Protein AF-A0A817K6J2-F1 (afdb_monomer)

Nearest PDB structures (foldseek):
  4zz8-assembly2_B  TM=8.844E-01  e=6.733E-12  Paenibacillus fukuinensis
  6orh-assembly1_A  TM=8.913E-01  e=3.611E-10  Streptococcus pneumoniae TIGR4
  5y4m-assembly1_A  TM=8.132E-01  e=4.258E-07  Homo sapiens
  7ou8-assembly1_BBB  TM=5.156E-01  e=1.776E-02  Bacteroides thetaiotaomicron VPI-5482
  7vmf-assembly1_E  TM=4.945E-01  e=6.567E-02  Arabidopsis thaliana

Structure (mmCIF, N/CA/C/O backbone):
data_AF-A0A817K6J2-F1
#
_entry.id   AF-A0A817K6J2-F1
#
loop_
_atom_site.group_PDB
_atom_site.id
_atom_site.type_symbol
_atom_site.label_atom_id
_atom_site.label_alt_id
_atom_site.label_comp_id
_atom_site.label_asym_id
_atom_site.label_entity_id
_atom_site.label_seq_id
_atom_site.pdbx_PDB_ins_code
_atom_site.Cartn_x
_atom_site.Cartn_y
_atom_site.Cartn_z
_atom_site.occupancy
_atom_site.B_iso_or_equiv
_atom_site.auth_seq_id
_atom_site.auth_comp_id
_atom_site.auth_asym_id
_atom_site.auth_atom_id
_atom_site.pdbx_PDB_model_num
ATOM 1 N N . MET A 1 1 ? 9.994 0.048 -32.959 1.00 64.44 1 MET A N 1
ATOM 2 C CA . MET A 1 1 ? 11.246 -0.691 -33.215 1.00 64.44 1 MET A CA 1
ATOM 3 C C . MET A 1 1 ? 12.184 0.192 -34.016 1.00 64.44 1 MET A C 1
ATOM 5 O O . MET A 1 1 ? 11.820 0.594 -35.115 1.00 64.44 1 MET A O 1
ATOM 9 N N . LYS A 1 2 ? 13.350 0.532 -33.465 1.00 54.03 2 LYS A N 1
ATOM 10 C CA . LYS A 1 2 ? 14.481 1.054 -34.247 1.00 54.03 2 LYS A CA 1
ATOM 11 C C . LYS A 1 2 ? 15.417 -0.104 -34.605 1.00 54.03 2 LYS A C 1
ATOM 13 O O . LYS A 1 2 ? 15.479 -1.074 -33.855 1.00 54.03 2 LYS A O 1
ATOM 18 N N . ASN A 1 3 ? 16.165 0.045 -35.698 1.00 57.59 3 ASN A N 1
ATOM 19 C CA . ASN A 1 3 ? 17.105 -0.922 -36.296 1.00 57.59 3 ASN A CA 1
ATOM 20 C C . ASN A 1 3 ? 16.465 -1.924 -37.273 1.00 57.59 3 ASN A C 1
ATOM 22 O O . ASN A 1 3 ? 15.249 -2.051 -37.348 1.00 57.59 3 ASN A O 1
ATOM 26 N N . ALA A 1 4 ? 17.312 -2.619 -38.043 1.00 65.62 4 ALA A N 1
ATOM 27 C CA . ALA A 1 4 ? 16.945 -3.554 -39.116 1.00 65.62 4 ALA A CA 1
ATOM 28 C C . ALA A 1 4 ? 16.151 -4.802 -38.665 1.00 65.62 4 ALA A C 1
ATOM 30 O O . ALA A 1 4 ? 15.813 -5.642 -39.495 1.00 65.62 4 ALA A O 1
ATOM 31 N N . SER A 1 5 ? 15.872 -4.939 -37.367 1.00 78.88 5 SER A N 1
ATOM 32 C CA . SER A 1 5 ? 15.169 -6.081 -36.786 1.00 78.88 5 SER A CA 1
ATOM 33 C C . SER A 1 5 ? 13.653 -5.917 -36.903 1.00 78.88 5 SER A C 1
ATOM 35 O O . SER A 1 5 ? 13.079 -4.921 -36.462 1.00 78.88 5 SER A O 1
ATOM 37 N N . THR A 1 6 ? 12.992 -6.928 -37.453 1.00 89.00 6 THR A N 1
ATOM 38 C CA . THR A 1 6 ? 11.540 -6.981 -37.671 1.00 89.00 6 THR A CA 1
ATOM 39 C C . THR A 1 6 ? 10.782 -7.481 -36.435 1.00 89.00 6 THR A C 1
ATOM 41 O O . THR A 1 6 ? 11.378 -7.999 -35.488 1.00 89.00 6 THR A O 1
ATOM 44 N N . GLU A 1 7 ? 9.445 -7.405 -36.438 1.00 92.19 7 GLU A N 1
ATOM 45 C CA . GLU A 1 7 ? 8.614 -8.051 -35.402 1.00 92.19 7 GLU A CA 1
ATOM 46 C C . GLU A 1 7 ? 8.924 -9.554 -35.279 1.00 92.19 7 GLU A C 1
ATOM 48 O O . GLU A 1 7 ? 8.993 -10.097 -34.176 1.00 92.19 7 GLU A O 1
ATOM 53 N N . SER A 1 8 ? 9.171 -10.222 -36.411 1.00 94.31 8 SER A N 1
ATOM 54 C CA . SER A 1 8 ? 9.524 -11.644 -36.458 1.00 94.31 8 SER A CA 1
ATOM 55 C C . SER A 1 8 ? 10.847 -11.932 -35.744 1.00 94.31 8 SER A C 1
ATOM 57 O O . SER A 1 8 ? 10.953 -12.926 -35.022 1.00 94.31 8 SER A O 1
ATOM 59 N N . ASP A 1 9 ? 11.843 -11.054 -35.887 1.00 93.69 9 ASP A N 1
ATOM 60 C CA . ASP A 1 9 ? 13.128 -11.202 -35.195 1.00 93.69 9 ASP A CA 1
ATOM 61 C C . ASP A 1 9 ? 12.956 -11.090 -33.675 1.00 93.69 9 ASP A C 1
ATOM 63 O O . ASP A 1 9 ? 13.503 -11.899 -32.922 1.00 93.69 9 ASP A O 1
ATOM 67 N N . HIS A 1 10 ? 12.116 -10.158 -33.219 1.00 93.19 10 HIS A N 1
ATOM 68 C CA . HIS A 1 10 ? 11.808 -9.994 -31.798 1.00 93.19 10 HIS A CA 1
ATOM 69 C C . HIS A 1 10 ? 10.993 -11.165 -31.241 1.00 93.19 10 HIS A C 1
ATOM 71 O O . HIS A 1 10 ? 11.312 -11.662 -30.164 1.00 93.19 10 HIS A O 1
ATOM 77 N N . LYS A 1 11 ? 10.011 -11.693 -31.986 1.00 96.62 11 LYS A N 1
ATOM 78 C CA . LYS A 1 11 ? 9.297 -12.929 -31.612 1.00 96.62 11 LYS A CA 1
ATOM 79 C C . LYS A 1 11 ? 10.243 -14.128 -31.535 1.00 96.62 11 LYS A C 1
ATOM 81 O O . LYS A 1 11 ? 10.146 -14.940 -30.613 1.00 96.62 11 LYS A O 1
ATOM 86 N N . ARG A 1 12 ? 11.199 -14.245 -32.463 1.00 97.38 12 ARG A N 1
ATOM 87 C CA . ARG A 1 12 ? 12.222 -15.301 -32.428 1.00 97.38 12 ARG A CA 1
ATOM 88 C C . ARG A 1 12 ? 13.083 -15.202 -31.167 1.00 97.38 12 ARG A C 1
ATOM 90 O O . ARG A 1 12 ? 13.292 -16.230 -30.520 1.00 97.38 12 ARG A O 1
ATOM 97 N N . LEU A 1 13 ? 13.550 -14.002 -30.817 1.00 95.56 13 LEU A N 1
ATOM 98 C CA . LEU A 1 13 ? 14.310 -13.757 -29.588 1.00 95.56 13 LEU A CA 1
ATOM 99 C C . LEU A 1 13 ? 13.471 -14.055 -28.339 1.00 95.56 13 LEU A C 1
ATOM 101 O O . LEU A 1 13 ? 13.924 -14.781 -27.460 1.00 95.56 13 LEU A O 1
ATOM 105 N N . ALA A 1 14 ? 12.232 -13.570 -28.294 1.00 96.12 14 ALA A N 1
ATOM 106 C CA . ALA A 1 14 ? 11.314 -13.784 -27.182 1.00 96.12 14 ALA A CA 1
ATOM 107 C C . ALA A 1 14 ? 11.057 -15.279 -26.925 1.00 96.12 14 ALA A C 1
ATOM 109 O O . ALA A 1 14 ? 11.161 -15.738 -25.790 1.00 96.12 14 ALA A O 1
ATOM 110 N N . ARG A 1 15 ? 10.841 -16.078 -27.983 1.00 97.75 15 ARG A N 1
ATOM 111 C CA . ARG A 1 15 ? 10.727 -17.542 -27.863 1.00 97.75 15 ARG A CA 1
ATOM 112 C C . ARG A 1 15 ? 11.999 -18.181 -27.306 1.00 97.75 15 ARG A C 1
ATOM 114 O O . ARG A 1 15 ? 11.905 -19.121 -26.525 1.00 97.75 15 ARG A O 1
ATOM 121 N N . TYR A 1 16 ? 13.176 -17.704 -27.711 1.00 97.94 16 TYR A N 1
ATOM 122 C CA . TYR A 1 16 ? 14.446 -18.211 -27.186 1.00 97.94 16 TYR A CA 1
ATOM 123 C C . TYR A 1 16 ? 14.612 -17.894 -25.691 1.00 97.94 16 TYR A C 1
ATOM 125 O O . TYR A 1 16 ? 14.967 -18.784 -24.920 1.00 97.94 16 TYR A O 1
ATOM 133 N N . ILE A 1 17 ? 14.302 -16.661 -25.274 1.00 96.69 17 ILE A N 1
ATOM 134 C CA . ILE A 1 17 ? 14.318 -16.237 -23.864 1.00 96.69 17 ILE A CA 1
ATOM 135 C C . ILE A 1 17 ? 13.345 -17.092 -23.048 1.00 96.69 17 ILE A C 1
ATOM 137 O O . ILE A 1 17 ? 13.740 -17.656 -22.030 1.00 96.69 17 ILE A O 1
ATOM 141 N N . LEU A 1 18 ? 12.111 -17.265 -23.525 1.00 96.56 18 LEU A N 1
ATOM 142 C CA . LEU A 1 18 ? 11.111 -18.092 -22.856 1.00 96.56 18 LEU A CA 1
ATOM 143 C C . LEU A 1 18 ? 11.548 -19.560 -22.757 1.00 96.56 18 LEU A C 1
ATOM 145 O O . LEU A 1 18 ? 11.414 -20.161 -21.699 1.00 96.56 18 LEU A O 1
ATOM 149 N N . ALA A 1 19 ? 12.125 -20.141 -23.812 1.00 97.25 19 ALA A N 1
ATOM 150 C CA . ALA A 1 19 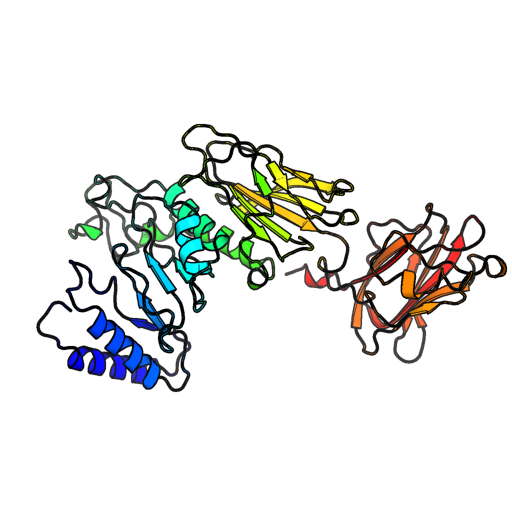? 12.632 -21.515 -23.764 1.00 97.25 19 ALA A CA 1
ATOM 151 C C . ALA A 1 19 ? 13.774 -21.687 -22.745 1.00 97.25 19 ALA A C 1
ATOM 153 O O . ALA A 1 19 ? 13.914 -22.750 -22.146 1.00 97.25 19 ALA A O 1
ATOM 154 N N . ARG A 1 20 ? 14.590 -20.645 -22.545 1.00 97.12 20 ARG A N 1
ATOM 155 C CA . ARG A 1 20 ? 15.741 -20.670 -21.637 1.00 97.12 20 ARG A CA 1
ATOM 156 C C . ARG A 1 20 ? 15.365 -20.400 -20.181 1.00 97.12 20 ARG A C 1
ATOM 158 O O . ARG A 1 20 ? 15.945 -21.013 -19.290 1.00 97.12 20 ARG A O 1
ATOM 165 N N . TYR A 1 21 ? 14.424 -19.489 -19.945 1.00 96.19 21 TYR A N 1
ATOM 166 C CA . TYR A 1 21 ? 14.111 -18.972 -18.610 1.00 96.19 21 TYR A CA 1
ATOM 167 C C . TYR A 1 21 ? 12.681 -19.277 -18.137 1.00 96.19 21 TYR A C 1
ATOM 169 O O . TYR A 1 21 ? 12.382 -19.111 -16.963 1.00 96.19 21 TYR A O 1
ATOM 177 N N . GLY A 1 22 ? 11.801 -19.796 -18.996 1.00 94.31 22 GLY A N 1
ATOM 178 C CA . GLY A 1 22 ? 10.385 -20.037 -18.685 1.00 94.31 22 GLY A CA 1
ATOM 179 C C . GLY A 1 22 ? 10.107 -21.144 -17.663 1.00 94.31 22 GLY A C 1
ATOM 180 O O . GLY A 1 22 ? 8.975 -21.268 -17.193 1.00 94.31 22 GLY A O 1
ATOM 181 N N . ALA A 1 23 ? 11.118 -21.932 -17.290 1.00 94.56 23 ALA A N 1
ATOM 182 C CA . ALA A 1 23 ? 11.036 -22.871 -16.171 1.00 94.56 23 ALA A CA 1
ATOM 183 C C . ALA A 1 23 ? 11.246 -22.193 -14.800 1.00 94.56 23 ALA A C 1
ATOM 185 O O . ALA A 1 23 ? 10.898 -22.779 -13.777 1.00 94.56 23 ALA A O 1
ATOM 186 N N . TYR A 1 24 ? 11.789 -20.971 -14.761 1.00 95.06 24 TYR A N 1
ATOM 187 C CA . TYR A 1 24 ? 12.036 -20.228 -13.525 1.00 95.06 24 TYR A CA 1
ATOM 188 C C . TYR A 1 24 ? 10.826 -19.354 -13.136 1.00 95.06 24 TYR A C 1
ATOM 190 O O . TYR A 1 24 ? 10.006 -19.003 -13.991 1.00 95.06 24 TYR A O 1
ATOM 198 N N . PRO A 1 25 ? 10.680 -18.982 -11.850 1.00 93.81 25 PRO A N 1
ATOM 199 C CA . PRO A 1 25 ? 9.725 -17.961 -11.425 1.00 93.81 25 PRO A CA 1
ATOM 200 C C . PRO A 1 25 ? 10.157 -16.598 -11.984 1.00 93.81 25 PRO A C 1
ATOM 202 O O . PRO A 1 25 ? 11.077 -15.965 -11.473 1.00 93.81 25 PRO A O 1
ATOM 205 N N . THR A 1 26 ? 9.538 -16.169 -13.081 1.00 93.50 26 THR A N 1
ATOM 206 C CA . THR A 1 26 ? 9.906 -14.942 -13.802 1.00 93.50 26 THR A CA 1
ATOM 207 C C . THR A 1 26 ? 8.669 -14.099 -14.086 1.00 93.50 26 THR A C 1
ATOM 209 O O . THR A 1 26 ? 7.577 -14.635 -14.284 1.00 93.50 26 THR A O 1
ATOM 212 N N . VAL A 1 27 ? 8.857 -12.779 -14.099 1.00 94.94 27 VAL A N 1
ATOM 213 C CA . VAL A 1 27 ? 7.885 -11.791 -14.580 1.00 94.94 27 VAL A CA 1
ATOM 214 C C . VAL A 1 27 ? 8.380 -11.269 -15.922 1.00 94.94 27 VAL A C 1
ATOM 216 O O . VAL A 1 27 ? 9.561 -10.950 -16.066 1.00 94.94 27 VAL A O 1
ATOM 219 N N . TRP A 1 28 ? 7.489 -11.191 -16.905 1.00 95.88 28 TRP A N 1
ATOM 220 C CA . TRP A 1 28 ? 7.823 -10.707 -18.239 1.00 95.88 28 TRP A CA 1
ATOM 221 C C . TRP A 1 28 ? 7.405 -9.247 -18.389 1.00 95.88 28 TRP A C 1
ATOM 223 O O . TRP A 1 28 ? 6.227 -8.920 -18.275 1.00 95.88 28 TRP A O 1
ATOM 233 N N . ILE A 1 29 ? 8.363 -8.371 -18.679 1.00 94.75 29 ILE A N 1
ATOM 234 C CA . ILE A 1 29 ? 8.098 -6.990 -19.090 1.00 94.75 29 ILE A CA 1
ATOM 235 C C . ILE A 1 29 ? 8.691 -6.833 -20.485 1.00 94.75 29 ILE A C 1
ATOM 237 O O . ILE A 1 29 ? 9.902 -6.923 -20.686 1.00 94.75 29 ILE A O 1
ATOM 241 N N . THR A 1 30 ? 7.814 -6.706 -21.475 1.00 92.44 30 THR A N 1
ATOM 242 C CA . THR A 1 30 ? 8.205 -6.570 -22.879 1.00 92.44 30 THR A CA 1
ATOM 243 C C . THR A 1 30 ? 8.484 -5.108 -23.199 1.00 92.44 30 THR A C 1
ATOM 245 O O . THR A 1 30 ? 7.715 -4.239 -22.808 1.00 92.44 30 THR A O 1
ATOM 248 N N . ALA A 1 31 ? 9.529 -4.855 -23.991 1.00 88.00 31 ALA A N 1
ATOM 249 C CA . ALA A 1 31 ? 9.970 -3.517 -24.384 1.00 88.00 31 ALA A CA 1
ATOM 250 C C . ALA A 1 31 ? 10.362 -2.609 -23.199 1.00 88.00 31 ALA A C 1
ATOM 252 O O . ALA A 1 31 ? 10.001 -2.846 -22.054 1.00 88.00 31 ALA A O 1
ATOM 253 N N . GLN A 1 32 ? 11.111 -1.555 -23.510 1.00 88.12 32 GLN A N 1
ATOM 254 C CA . GLN A 1 32 ? 11.365 -0.433 -22.612 1.00 88.12 32 GLN A CA 1
ATOM 255 C C . GLN A 1 32 ? 10.829 0.812 -23.308 1.00 88.12 32 GLN A C 1
ATOM 257 O O . GLN A 1 32 ? 11.247 1.095 -24.434 1.00 88.12 32 GLN A O 1
ATOM 262 N N . GLU A 1 33 ? 9.872 1.490 -22.671 1.00 90.00 33 GLU A N 1
ATOM 263 C CA . GLU A 1 33 ? 9.273 2.740 -23.164 1.00 90.00 33 GLU A CA 1
ATOM 264 C C . GLU A 1 33 ? 8.786 2.576 -24.612 1.00 90.00 33 GLU A C 1
ATOM 266 O O . GLU A 1 33 ? 9.251 3.245 -25.540 1.00 90.00 33 GLU A O 1
ATOM 271 N N . PHE A 1 34 ? 7.914 1.587 -24.850 1.00 87.75 34 PHE A N 1
ATOM 272 C CA . PHE A 1 34 ? 7.499 1.239 -26.214 1.00 87.75 34 PHE A CA 1
ATOM 273 C C . PHE A 1 34 ? 6.918 2.457 -26.947 1.00 87.75 34 PHE A C 1
ATOM 275 O O . PHE A 1 34 ? 6.325 3.328 -26.330 1.00 87.75 34 PHE A O 1
ATOM 282 N N . ASN A 1 35 ? 7.030 2.511 -28.278 1.00 83.50 35 ASN A N 1
ATOM 283 C CA . ASN A 1 35 ? 6.420 3.571 -29.099 1.00 83.50 35 ASN A CA 1
ATOM 284 C C . ASN A 1 35 ? 6.842 5.013 -28.747 1.00 83.50 35 ASN A C 1
ATOM 286 O O . ASN A 1 35 ? 6.182 5.960 -29.167 1.00 83.50 35 ASN A O 1
ATOM 290 N N . ASP A 1 36 ? 7.962 5.174 -28.051 1.00 80.38 36 ASP A N 1
ATOM 291 C CA . ASP A 1 36 ? 8.582 6.469 -27.833 1.00 80.38 36 ASP A CA 1
ATOM 292 C C . ASP A 1 36 ? 9.512 6.860 -29.000 1.00 80.38 36 ASP A C 1
ATOM 294 O O . ASP A 1 36 ? 9.990 6.021 -29.783 1.00 80.38 36 ASP A O 1
ATOM 298 N N . VAL A 1 37 ? 9.793 8.160 -29.121 1.00 69.06 37 VAL A N 1
ATOM 299 C CA . VAL A 1 37 ? 10.725 8.722 -30.107 1.00 69.06 37 VAL A CA 1
ATOM 300 C C . VAL A 1 37 ? 12.114 8.092 -30.007 1.00 69.06 37 VAL A C 1
ATOM 302 O O . VAL A 1 37 ? 12.823 8.028 -31.018 1.00 69.06 37 VAL A O 1
ATOM 305 N N . HIS A 1 38 ? 12.507 7.571 -28.840 1.00 68.25 38 HIS A N 1
ATOM 306 C CA . HIS A 1 38 ? 13.783 6.896 -28.624 1.00 68.25 38 HIS A CA 1
ATOM 307 C C . HIS A 1 38 ? 13.760 5.404 -29.007 1.00 68.25 38 HIS A C 1
ATOM 309 O O . HIS A 1 38 ? 14.732 4.951 -29.619 1.00 68.25 38 HIS A O 1
ATOM 315 N N . SER A 1 39 ? 12.655 4.680 -28.792 1.00 63.31 39 SER A N 1
ATOM 316 C CA . SER A 1 39 ? 12.511 3.220 -29.010 1.00 63.31 39 SER A CA 1
ATOM 317 C C . SER A 1 39 ? 11.903 2.822 -30.378 1.00 63.31 39 SER A C 1
ATOM 319 O O . SER A 1 39 ? 11.961 1.661 -30.817 1.00 63.31 39 SER A O 1
ATOM 321 N N . GLY A 1 40 ? 11.374 3.802 -31.116 1.00 67.56 40 GLY A N 1
ATOM 322 C CA . GLY A 1 40 ? 10.859 3.674 -32.480 1.00 67.56 40 GLY A CA 1
ATOM 323 C C . GLY A 1 40 ? 9.380 3.301 -32.546 1.00 67.56 40 GLY A C 1
ATOM 324 O O . GLY A 1 40 ? 8.893 2.456 -31.794 1.00 67.56 40 GLY A O 1
ATOM 325 N N . SER A 1 41 ? 8.691 3.860 -33.535 1.00 72.75 41 SER A N 1
ATOM 326 C CA . SER A 1 41 ? 7.229 3.946 -33.630 1.00 72.75 41 SER A CA 1
ATOM 327 C C . SER A 1 41 ? 6.552 2.648 -34.094 1.00 72.75 41 SER A C 1
ATOM 329 O O . SER A 1 41 ? 6.114 2.537 -35.234 1.00 72.75 41 SER A O 1
ATOM 331 N N . CYS A 1 42 ? 6.475 1.631 -33.232 1.00 85.06 42 CYS A N 1
ATOM 332 C CA . CYS A 1 42 ? 5.482 0.569 -33.427 1.00 85.06 42 CYS A CA 1
ATOM 333 C C . CYS A 1 42 ? 5.008 -0.025 -32.097 1.00 85.06 42 CYS A C 1
ATOM 335 O O . CYS A 1 42 ? 5.514 -1.059 -31.658 1.00 85.06 42 CYS A O 1
ATOM 337 N N . GLY A 1 43 ? 4.027 0.622 -31.461 1.00 88.06 43 GLY A N 1
ATOM 338 C CA . GLY A 1 43 ? 3.400 0.095 -30.244 1.00 88.06 43 GLY A CA 1
ATOM 339 C C . GLY A 1 43 ? 2.683 -1.236 -30.466 1.00 88.06 43 GLY A C 1
ATOM 340 O O . GLY A 1 43 ? 2.896 -2.173 -29.702 1.00 88.06 43 GLY A O 1
ATOM 341 N N . GLN A 1 44 ? 1.932 -1.364 -31.567 1.00 91.06 44 GLN A N 1
ATOM 342 C CA . GLN A 1 44 ? 1.227 -2.609 -31.887 1.00 91.06 44 GLN A CA 1
ATOM 343 C C . GLN A 1 44 ? 2.186 -3.788 -32.077 1.00 91.06 44 GLN A C 1
ATOM 345 O O . GLN A 1 44 ? 1.895 -4.899 -31.650 1.00 91.06 44 GLN A O 1
ATOM 350 N N . CYS A 1 45 ? 3.353 -3.561 -32.679 1.00 92.12 45 CYS A N 1
ATOM 351 C CA . CYS A 1 45 ? 4.302 -4.643 -32.881 1.00 92.12 45 CYS A CA 1
ATOM 352 C C . CYS A 1 45 ? 4.863 -5.173 -31.550 1.00 92.12 45 CYS A C 1
ATOM 354 O O . CYS A 1 45 ? 5.055 -6.375 -31.396 1.00 92.12 45 CYS A O 1
ATOM 356 N N . TRP A 1 46 ? 5.115 -4.296 -30.571 1.00 92.88 46 TRP A N 1
ATOM 357 C CA . TRP A 1 46 ? 5.541 -4.725 -29.235 1.00 92.88 46 TRP A CA 1
ATOM 358 C C . TRP A 1 46 ? 4.418 -5.433 -28.474 1.00 92.88 46 TRP A C 1
ATOM 360 O O . TRP A 1 46 ? 4.678 -6.464 -27.855 1.00 92.88 46 TRP A O 1
ATOM 370 N N . ALA A 1 47 ? 3.172 -4.970 -28.613 1.00 94.62 47 ALA A N 1
ATOM 371 C CA . ALA A 1 47 ? 2.002 -5.683 -28.100 1.00 94.62 47 ALA A CA 1
ATOM 372 C C . ALA A 1 47 ? 1.891 -7.097 -28.704 1.00 94.62 47 ALA A C 1
ATOM 374 O O . ALA A 1 47 ? 1.672 -8.064 -27.980 1.00 94.62 47 ALA A O 1
ATOM 375 N N . ASN A 1 48 ? 2.148 -7.254 -30.009 1.00 96.31 48 ASN A N 1
ATOM 376 C CA . ASN A 1 48 ? 2.179 -8.563 -30.669 1.00 96.31 48 ASN A CA 1
ATOM 377 C C . ASN A 1 48 ? 3.292 -9.477 -30.123 1.00 96.31 48 ASN A C 1
ATOM 379 O O . ASN A 1 48 ? 3.117 -10.695 -30.078 1.00 96.31 48 ASN A O 1
ATOM 383 N N . VAL A 1 49 ? 4.449 -8.922 -29.742 1.00 96.19 49 VAL A N 1
ATOM 384 C CA . VAL A 1 49 ? 5.538 -9.683 -29.101 1.00 96.19 49 VAL A CA 1
ATOM 385 C C . VAL A 1 49 ? 5.134 -10.105 -27.686 1.00 96.19 49 VAL A C 1
ATOM 387 O O . VAL A 1 49 ? 5.309 -11.272 -27.343 1.00 96.19 49 VAL A O 1
ATOM 390 N N . ALA A 1 50 ? 4.553 -9.200 -26.895 1.00 96.44 50 ALA A N 1
ATOM 391 C CA . ALA A 1 50 ? 4.092 -9.487 -25.537 1.00 96.44 50 ALA A CA 1
ATOM 392 C C . ALA A 1 50 ? 2.982 -10.554 -25.518 1.00 96.44 50 ALA A C 1
ATOM 394 O O . ALA A 1 50 ? 3.036 -11.488 -24.716 1.00 96.44 50 ALA A O 1
ATOM 395 N N . ALA A 1 51 ? 2.022 -10.464 -26.444 1.00 97.69 51 ALA A N 1
ATOM 396 C CA . ALA A 1 51 ? 0.991 -11.479 -26.650 1.00 97.69 51 ALA A CA 1
ATOM 397 C C . ALA A 1 51 ? 1.602 -12.837 -27.019 1.00 97.69 51 ALA A C 1
ATOM 399 O O . ALA A 1 51 ? 1.257 -13.856 -26.433 1.00 97.69 51 ALA A O 1
ATOM 400 N N . TYR A 1 52 ? 2.580 -12.848 -27.926 1.00 98.12 52 TYR A N 1
ATOM 401 C CA . TYR A 1 52 ? 3.259 -14.072 -28.342 1.00 98.12 52 TYR A CA 1
ATOM 402 C C . TYR A 1 52 ? 4.044 -14.749 -27.204 1.00 98.12 52 TYR A C 1
ATOM 404 O O . TYR A 1 52 ? 4.037 -15.976 -27.108 1.00 98.12 52 TYR A O 1
ATOM 412 N N . VAL A 1 53 ? 4.694 -13.977 -26.320 1.00 97.06 53 VAL A N 1
ATOM 413 C CA . VAL A 1 53 ? 5.310 -14.518 -25.091 1.00 97.06 53 VAL A CA 1
ATOM 414 C C . VAL A 1 53 ? 4.250 -15.177 -24.216 1.00 97.06 53 VAL A C 1
ATOM 416 O O . VAL A 1 53 ? 4.421 -16.328 -23.818 1.00 97.06 53 VAL A O 1
ATOM 419 N N . TYR A 1 54 ? 3.146 -14.475 -23.959 1.00 97.44 54 TYR A N 1
ATOM 420 C CA . TYR A 1 54 ? 2.056 -14.983 -23.134 1.00 97.44 54 TYR A CA 1
ATOM 421 C C . TYR A 1 54 ? 1.420 -16.250 -23.714 1.00 97.44 54 TYR A C 1
ATOM 423 O O . TYR A 1 54 ? 1.167 -17.199 -22.975 1.00 97.44 54 TYR A O 1
ATOM 431 N N . ASP A 1 55 ? 1.195 -16.312 -25.026 1.00 97.56 55 ASP A N 1
ATOM 432 C CA . ASP A 1 55 ? 0.610 -17.472 -25.707 1.00 97.56 55 ASP A CA 1
ATOM 433 C C . ASP A 1 55 ? 1.495 -18.714 -25.589 1.00 97.56 55 ASP A C 1
ATOM 435 O O . ASP A 1 55 ? 0.987 -19.814 -25.355 1.00 97.56 55 ASP A O 1
ATOM 439 N N . LEU A 1 56 ? 2.814 -18.534 -25.682 1.00 97.12 56 LEU A N 1
ATOM 440 C CA . LEU A 1 56 ? 3.778 -19.621 -25.557 1.00 97.12 56 LEU A CA 1
ATOM 441 C C . LEU A 1 56 ? 4.082 -20.019 -24.109 1.00 97.12 56 LEU A C 1
ATOM 443 O O . LEU A 1 56 ? 4.469 -21.166 -23.893 1.00 97.12 56 LEU A O 1
ATOM 447 N N . ASP A 1 57 ? 3.948 -19.117 -23.130 1.00 97.00 57 ASP A N 1
ATOM 448 C CA . ASP A 1 57 ? 4.221 -19.440 -21.726 1.00 97.00 57 ASP A CA 1
ATOM 449 C C . ASP A 1 57 ? 3.145 -20.416 -21.208 1.00 97.00 57 ASP A C 1
ATOM 451 O O . ASP A 1 57 ? 1.966 -20.042 -21.126 1.00 97.00 57 ASP A O 1
ATOM 455 N N . PRO A 1 58 ? 3.497 -21.671 -20.859 1.00 94.75 58 PRO A N 1
ATOM 456 C CA . PRO A 1 58 ? 2.518 -22.650 -20.391 1.00 94.75 58 PRO A CA 1
ATOM 457 C C . PRO A 1 58 ? 1.943 -22.299 -19.013 1.00 94.75 58 PRO A C 1
ATOM 459 O O . PRO A 1 58 ? 0.878 -22.797 -18.660 1.00 94.75 58 PRO A O 1
ATOM 462 N N . TYR A 1 59 ? 2.613 -21.434 -18.248 1.00 95.31 59 TYR A N 1
ATOM 463 C CA . TYR A 1 59 ? 2.190 -21.032 -16.906 1.00 95.31 59 TYR A CA 1
ATOM 464 C C . TYR A 1 59 ? 1.384 -19.733 -16.893 1.00 95.31 59 TYR A C 1
ATOM 466 O O . TYR A 1 59 ? 0.889 -19.353 -15.835 1.00 95.31 59 TYR A O 1
ATOM 474 N N . LYS A 1 60 ? 1.273 -19.040 -18.039 1.00 94.00 60 LYS A N 1
ATOM 475 C CA . LYS A 1 60 ? 0.540 -17.767 -18.172 1.00 94.00 60 LYS A CA 1
ATOM 476 C C . LYS A 1 60 ? 0.908 -16.761 -17.069 1.00 94.00 60 LYS A C 1
ATOM 478 O O . LYS A 1 60 ? 0.029 -16.163 -16.450 1.00 94.00 60 LYS A O 1
ATOM 483 N N . ARG A 1 61 ? 2.213 -16.616 -16.793 1.00 93.25 61 ARG A N 1
ATOM 484 C CA . ARG A 1 61 ? 2.731 -15.773 -15.701 1.00 93.25 61 ARG A CA 1
ATOM 485 C C . ARG A 1 61 ? 2.420 -14.295 -15.914 1.00 93.25 61 ARG A C 1
ATOM 487 O O . ARG A 1 61 ? 2.007 -13.876 -16.995 1.00 93.25 61 ARG A O 1
ATOM 494 N N . ALA A 1 62 ? 2.677 -13.509 -14.868 1.00 94.56 62 ALA A N 1
ATOM 495 C CA . ALA A 1 62 ? 2.620 -12.057 -14.926 1.00 94.56 62 ALA A CA 1
ATOM 496 C C . ALA A 1 62 ? 3.446 -11.542 -16.117 1.00 94.56 62 ALA A C 1
ATOM 498 O O . ALA A 1 62 ? 4.654 -11.772 -16.210 1.00 94.56 62 ALA A O 1
ATOM 499 N N . ASN A 1 63 ? 2.751 -10.873 -17.029 1.00 96.38 63 ASN A N 1
ATOM 500 C CA . ASN A 1 63 ? 3.279 -10.364 -18.281 1.00 96.38 63 ASN A CA 1
ATOM 501 C C . ASN A 1 63 ? 2.746 -8.947 -18.491 1.00 96.38 63 ASN A C 1
ATOM 503 O O . ASN A 1 63 ? 1.559 -8.696 -18.284 1.00 96.38 63 ASN A O 1
ATOM 507 N N . SER A 1 64 ? 3.614 -8.025 -18.877 1.00 95.75 64 SER A N 1
ATOM 508 C CA . SER A 1 64 ? 3.255 -6.647 -19.191 1.00 95.75 64 SER A CA 1
ATOM 509 C C . SER A 1 64 ? 4.219 -6.059 -20.225 1.00 95.75 64 SER A C 1
ATOM 511 O O . SER A 1 64 ? 5.043 -6.768 -20.810 1.00 95.75 64 SER A O 1
ATOM 513 N N . MET A 1 65 ? 4.083 -4.765 -20.499 1.00 93.38 65 MET A N 1
ATOM 514 C CA . MET A 1 65 ? 4.872 -4.030 -21.475 1.00 93.38 65 MET A CA 1
ATOM 515 C C . MET A 1 65 ? 5.171 -2.618 -20.960 1.00 93.38 65 MET A C 1
ATOM 517 O O . MET A 1 65 ? 4.225 -1.853 -20.774 1.00 93.38 65 MET A O 1
ATOM 521 N N . HIS A 1 66 ? 6.455 -2.273 -20.774 1.00 93.62 66 HIS A N 1
ATOM 522 C CA . HIS A 1 66 ? 6.864 -1.019 -20.124 1.00 93.62 66 HIS A CA 1
ATOM 523 C C . HIS A 1 66 ? 6.433 0.211 -20.926 1.00 93.62 66 HIS A C 1
ATOM 525 O O . HIS A 1 66 ? 6.894 0.432 -22.054 1.00 93.62 66 HIS A O 1
ATOM 531 N N . ASN A 1 67 ? 5.559 1.022 -20.335 1.00 90.88 67 ASN A N 1
ATOM 532 C CA . ASN A 1 67 ? 4.937 2.163 -20.992 1.00 90.88 67 ASN A CA 1
ATOM 533 C C . ASN A 1 67 ? 5.834 3.402 -20.957 1.00 90.88 67 ASN A C 1
ATOM 535 O O . ASN A 1 67 ? 6.381 3.727 -19.913 1.00 90.88 67 ASN A O 1
ATOM 539 N N . ALA A 1 68 ? 5.920 4.129 -22.073 1.00 89.75 68 ALA A N 1
ATOM 540 C CA . ALA A 1 68 ? 6.525 5.458 -22.082 1.00 89.75 68 ALA A CA 1
ATOM 541 C C . ALA A 1 68 ? 5.607 6.476 -21.382 1.00 89.75 68 ALA A C 1
ATOM 543 O O . ALA A 1 68 ? 4.387 6.398 -21.537 1.00 89.75 68 ALA A O 1
ATOM 544 N N . TYR A 1 69 ? 6.155 7.493 -20.709 1.00 87.06 69 TYR A N 1
ATOM 545 C CA . TYR A 1 69 ? 5.344 8.516 -20.017 1.00 87.06 69 TYR A CA 1
ATOM 546 C C . TYR A 1 69 ? 4.348 9.272 -20.929 1.00 87.06 69 TYR A C 1
ATOM 548 O O . TYR A 1 69 ? 3.389 9.876 -20.449 1.00 87.06 69 TYR A O 1
ATOM 556 N N . THR A 1 70 ? 4.580 9.268 -22.244 1.00 86.06 70 THR A N 1
ATOM 557 C CA . THR A 1 70 ? 3.750 9.920 -23.271 1.00 86.06 70 THR A CA 1
ATOM 558 C C . THR A 1 70 ? 2.615 9.045 -23.798 1.00 86.06 70 THR A C 1
ATOM 560 O O . THR A 1 70 ? 1.703 9.555 -24.453 1.00 86.06 70 THR A O 1
ATOM 563 N N . ASN A 1 71 ? 2.657 7.737 -23.546 1.00 88.38 71 ASN A N 1
ATOM 564 C CA . ASN A 1 71 ? 1.711 6.798 -24.128 1.00 88.38 71 ASN A CA 1
ATOM 565 C C . ASN A 1 71 ? 0.429 6.680 -23.301 1.00 88.38 71 ASN A C 1
ATOM 567 O O . ASN A 1 71 ? 0.495 6.587 -22.071 1.00 88.38 71 ASN A O 1
ATOM 571 N N . PRO A 1 72 ? -0.737 6.556 -23.960 1.00 90.25 72 PRO A N 1
ATOM 572 C CA . PRO A 1 72 ? -1.953 6.151 -23.277 1.00 90.25 72 PRO A CA 1
ATOM 573 C C . PRO A 1 72 ? -1.874 4.677 -22.848 1.00 90.25 72 PRO A C 1
ATOM 575 O O . PRO A 1 72 ? -1.317 3.835 -23.557 1.00 90.25 72 PRO A O 1
ATOM 578 N N . ILE A 1 73 ? -2.509 4.348 -21.722 1.00 93.25 73 ILE A N 1
ATOM 579 C CA . ILE A 1 73 ? -2.701 2.962 -21.280 1.00 93.25 73 ILE A CA 1
ATOM 580 C C . ILE A 1 73 ? -3.959 2.408 -21.957 1.00 93.25 73 ILE A C 1
ATOM 582 O O . ILE A 1 73 ? -5.062 2.882 -21.695 1.00 93.25 73 ILE A O 1
ATOM 586 N N . VAL A 1 74 ? -3.798 1.434 -22.861 1.00 92.12 74 VAL A N 1
ATOM 587 C CA . VAL A 1 74 ? -4.885 0.987 -23.763 1.00 92.12 74 VAL A CA 1
ATOM 588 C C . VAL A 1 74 ? -5.125 -0.525 -23.797 1.00 92.12 74 VAL A C 1
ATOM 590 O O . VAL A 1 74 ? -6.038 -0.966 -24.481 1.00 92.12 74 VAL A O 1
ATOM 593 N N . TYR A 1 75 ? -4.343 -1.328 -23.070 1.00 95.06 75 TYR A N 1
ATOM 594 C CA . TYR A 1 75 ? -4.386 -2.798 -23.171 1.00 95.06 75 TYR A CA 1
ATOM 595 C C . TYR A 1 75 ? -5.081 -3.491 -21.992 1.00 95.06 75 TYR A C 1
ATOM 597 O O . TYR A 1 75 ? -4.888 -4.685 -21.779 1.00 95.06 75 TYR A O 1
ATOM 605 N N . HIS A 1 76 ? -5.896 -2.774 -21.213 1.00 95.31 76 HIS A N 1
ATOM 606 C CA . HIS A 1 76 ? -6.601 -3.347 -20.057 1.00 95.31 76 HIS A CA 1
ATOM 607 C C . HIS A 1 76 ? -7.430 -4.590 -20.416 1.00 95.31 76 HIS A C 1
ATOM 609 O O . HIS A 1 76 ? -7.504 -5.536 -19.633 1.00 95.31 76 HIS A O 1
ATOM 615 N N . ASP A 1 77 ? -8.036 -4.617 -21.598 1.00 96.25 77 ASP A N 1
ATOM 616 C CA . ASP A 1 77 ? -8.890 -5.704 -22.083 1.00 96.25 77 ASP A CA 1
ATOM 617 C C . ASP A 1 77 ? -8.118 -6.924 -22.612 1.00 96.25 77 ASP A C 1
ATOM 619 O O . ASP A 1 77 ? -8.708 -7.980 -22.835 1.00 96.25 77 ASP A O 1
ATOM 623 N N . GLN A 1 78 ? -6.798 -6.825 -22.758 1.00 96.75 78 GLN A N 1
ATOM 624 C CA . GLN A 1 78 ? -5.982 -7.893 -23.318 1.00 96.75 78 GLN A CA 1
ATOM 625 C C . GLN A 1 78 ? -5.593 -8.925 -22.252 1.00 96.75 78 GLN A C 1
ATOM 627 O O . GLN A 1 78 ? -5.099 -8.585 -21.178 1.00 96.75 78 GLN A O 1
ATOM 632 N N . SER A 1 79 ? -5.761 -10.218 -22.543 1.00 95.06 79 SER A N 1
ATOM 633 C CA . SER A 1 79 ? -5.422 -11.306 -21.607 1.00 95.06 79 SER A CA 1
ATOM 634 C C . SER A 1 79 ? -3.934 -11.361 -21.257 1.00 95.06 79 SER A C 1
ATOM 636 O O . SER A 1 79 ? -3.583 -11.672 -20.122 1.00 95.06 79 SER A O 1
ATOM 638 N N . TRP A 1 80 ? -3.068 -11.032 -22.219 1.00 96.12 80 TRP A N 1
ATOM 639 C CA . TRP A 1 80 ? -1.619 -11.014 -22.037 1.00 96.12 80 TRP A CA 1
ATOM 640 C C . TRP A 1 80 ? -1.135 -9.830 -21.193 1.00 96.12 80 TRP A C 1
ATOM 642 O O . TRP A 1 80 ? -0.002 -9.870 -20.718 1.00 96.12 80 TRP A O 1
ATOM 652 N N . TYR A 1 81 ? -1.957 -8.794 -20.996 1.00 96.44 81 TYR A N 1
ATOM 653 C CA . TYR A 1 81 ? -1.619 -7.612 -20.206 1.00 96.44 81 TYR A CA 1
ATOM 654 C C . TYR A 1 81 ? -2.043 -7.825 -18.747 1.00 96.44 81 TYR A C 1
ATOM 656 O O . TYR A 1 81 ? -3.121 -7.428 -18.303 1.00 96.44 81 TYR A O 1
ATOM 664 N N . GLY A 1 82 ? -1.201 -8.543 -18.005 1.00 96.06 82 GLY A N 1
ATOM 665 C CA . GLY A 1 82 ? -1.486 -8.992 -16.643 1.00 96.06 82 GLY A CA 1
ATOM 666 C C . GLY A 1 82 ? -1.525 -7.864 -15.611 1.00 96.06 82 GLY A C 1
ATOM 667 O O . GLY A 1 82 ? -2.255 -7.972 -14.628 1.00 96.06 82 GLY A O 1
ATOM 668 N N . PHE A 1 83 ? -0.773 -6.787 -15.834 1.00 97.12 83 PHE A N 1
ATOM 669 C CA . PHE A 1 83 ? -0.739 -5.604 -14.976 1.00 97.12 83 PHE A CA 1
ATOM 670 C C . PHE A 1 83 ? -0.322 -4.361 -15.767 1.00 97.12 83 PHE A C 1
ATOM 672 O O . PHE A 1 83 ? 0.353 -4.468 -16.789 1.00 97.12 83 PHE A O 1
ATOM 679 N N . VAL A 1 84 ? -0.707 -3.185 -15.281 1.00 97.25 84 VAL A N 1
ATOM 680 C CA . VAL A 1 84 ? -0.309 -1.888 -15.832 1.00 97.25 84 VAL A CA 1
ATOM 681 C C . VAL A 1 84 ? 1.084 -1.532 -15.325 1.00 97.25 84 VAL A C 1
ATOM 683 O O . VAL A 1 84 ? 1.320 -1.560 -14.121 1.00 97.25 84 VAL A O 1
ATOM 686 N N . THR A 1 85 ? 1.985 -1.153 -16.223 1.00 95.88 85 THR A N 1
ATOM 687 C CA . THR A 1 85 ? 3.259 -0.498 -15.887 1.00 95.88 85 THR A CA 1
ATOM 688 C C . THR A 1 85 ? 3.157 0.978 -16.235 1.00 95.88 85 THR A C 1
ATOM 690 O O . THR A 1 85 ? 2.824 1.317 -17.375 1.00 95.88 85 THR A O 1
ATOM 693 N N . LEU A 1 86 ? 3.436 1.845 -15.272 1.00 95.88 86 LEU A N 1
ATOM 694 C CA . LEU A 1 86 ? 3.432 3.293 -15.442 1.00 95.88 86 LEU A CA 1
ATOM 695 C C . LEU A 1 86 ? 4.846 3.855 -15.416 1.00 95.88 86 LEU A C 1
ATOM 697 O O . LEU A 1 86 ? 5.724 3.299 -14.761 1.00 95.88 86 LEU A O 1
ATOM 701 N N . GLN A 1 87 ? 5.002 4.988 -16.099 1.00 94.44 87 GLN A N 1
ATOM 702 C CA . GLN A 1 87 ? 6.186 5.826 -16.023 1.00 94.44 87 GLN A CA 1
ATOM 703 C C . GLN A 1 87 ? 5.750 7.269 -15.760 1.00 94.44 87 GLN A C 1
ATOM 705 O O . GLN A 1 87 ? 5.349 7.998 -16.670 1.00 94.44 87 GLN A O 1
ATOM 710 N N . GLN A 1 88 ? 5.808 7.709 -14.506 1.00 92.25 88 GLN A N 1
ATOM 711 C CA . GLN A 1 88 ? 5.411 9.065 -14.105 1.00 92.25 88 GLN A CA 1
ATOM 712 C C . GLN A 1 88 ? 6.377 10.168 -14.595 1.00 92.25 88 GLN A C 1
ATOM 714 O O . GLN A 1 88 ? 6.060 11.360 -14.464 1.00 92.25 88 GLN A O 1
ATOM 719 N N . SER A 1 89 ? 7.529 9.780 -15.163 1.00 83.19 89 SER A N 1
ATOM 720 C CA . SER A 1 89 ? 8.660 10.619 -15.596 1.00 83.19 89 SER A CA 1
ATOM 721 C C . SER A 1 89 ? 9.616 11.039 -14.462 1.00 83.19 89 SER A C 1
ATOM 723 O O . SER A 1 89 ? 9.443 10.691 -13.289 1.00 83.19 89 SER A O 1
ATOM 725 N N . HIS A 1 90 ? 10.664 11.786 -14.819 1.00 90.88 90 HIS A N 1
ATOM 726 C CA . HIS A 1 90 ? 11.702 12.272 -13.908 1.00 90.88 90 HIS A CA 1
ATOM 727 C C . HIS A 1 90 ? 11.637 13.792 -13.690 1.00 90.88 90 HIS A C 1
ATOM 729 O O . HIS A 1 90 ? 11.163 14.557 -14.528 1.00 90.88 90 HIS A O 1
ATOM 735 N N . ASN A 1 91 ? 12.120 14.227 -12.524 1.00 90.88 91 ASN A N 1
ATOM 736 C CA . ASN A 1 91 ? 12.058 15.589 -11.987 1.00 90.88 91 ASN A CA 1
ATOM 737 C C . ASN A 1 91 ? 10.651 16.234 -11.967 1.00 90.88 91 ASN A C 1
ATOM 739 O O . ASN A 1 91 ? 10.510 17.456 -11.853 1.00 90.88 91 ASN A O 1
ATOM 743 N N . ARG A 1 92 ? 9.589 15.426 -11.979 1.00 90.69 92 ARG A N 1
ATOM 744 C CA . ARG A 1 92 ? 8.180 15.852 -11.943 1.00 90.69 92 ARG A CA 1
ATOM 745 C C . ARG A 1 92 ? 7.430 15.023 -10.911 1.00 90.69 92 ARG A C 1
ATOM 747 O O . ARG A 1 92 ? 7.752 13.864 -10.727 1.00 9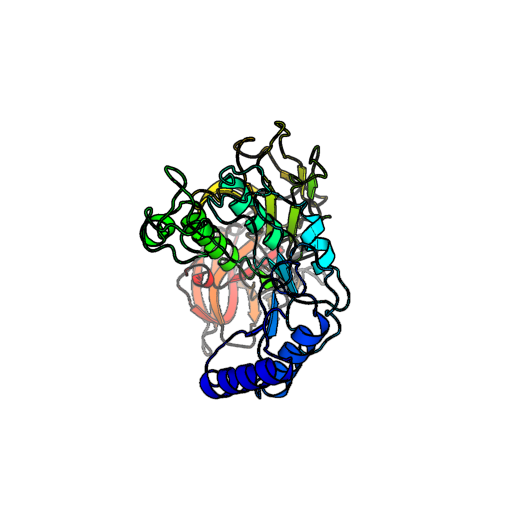0.69 92 ARG A O 1
ATOM 754 N N . VAL A 1 93 ? 6.421 15.582 -10.254 1.00 91.88 93 VAL A N 1
ATOM 755 C CA . VAL A 1 93 ? 5.468 14.813 -9.434 1.00 91.88 93 VAL A CA 1
ATOM 756 C C . VAL A 1 93 ? 4.069 14.954 -10.022 1.00 91.88 93 VAL A C 1
ATOM 758 O O . VAL A 1 93 ? 3.740 16.004 -10.579 1.00 91.88 93 VAL A O 1
ATOM 761 N N . SER A 1 94 ? 3.264 13.901 -9.930 1.00 94.38 94 SER A N 1
ATOM 762 C CA . SER A 1 94 ? 1.845 13.918 -10.297 1.00 94.38 94 SER A CA 1
ATOM 763 C C . SER A 1 94 ? 0.968 14.111 -9.053 1.00 94.38 94 SER A C 1
ATOM 765 O O . SER A 1 94 ? 1.424 13.913 -7.933 1.00 94.38 94 SER A O 1
ATOM 767 N N . SER A 1 95 ? -0.291 14.527 -9.233 1.00 94.50 95 SER A N 1
ATOM 768 C CA . SER A 1 95 ? -1.311 14.318 -8.190 1.00 94.50 95 SER A CA 1
ATOM 769 C C . SER A 1 95 ? -1.546 12.817 -8.022 1.00 94.50 95 SER A C 1
ATOM 771 O O . SER A 1 95 ? -1.385 12.061 -8.984 1.00 94.50 95 SER A O 1
ATOM 773 N N . VAL A 1 96 ? -2.021 12.411 -6.843 1.00 97.12 96 VAL A N 1
ATOM 774 C CA . VAL A 1 96 ? -2.516 11.053 -6.571 1.00 97.12 96 VAL A CA 1
ATOM 775 C C . VAL A 1 96 ? -3.511 10.557 -7.642 1.00 97.12 96 VAL A C 1
ATOM 777 O O . VAL A 1 96 ? -3.563 9.369 -7.958 1.00 97.12 96 VAL A O 1
ATOM 780 N N . ASP A 1 97 ? -4.242 11.482 -8.274 1.00 96.81 97 ASP A N 1
ATOM 781 C CA . ASP A 1 97 ? -5.250 11.194 -9.300 1.00 96.81 97 ASP A CA 1
ATOM 782 C C . ASP A 1 97 ? -4.672 10.524 -10.565 1.00 96.81 97 ASP A C 1
ATOM 784 O O . ASP A 1 97 ? -5.393 9.819 -11.274 1.00 96.81 97 ASP A O 1
ATOM 788 N N . TYR A 1 98 ? -3.370 10.691 -10.834 1.00 96.31 98 TYR A N 1
ATOM 789 C CA . TYR A 1 98 ? -2.676 10.019 -11.940 1.00 96.31 98 TYR A CA 1
ATOM 790 C C . TYR A 1 98 ? -2.769 8.491 -11.822 1.00 96.31 98 TYR A C 1
ATOM 792 O O . TYR A 1 98 ? -3.161 7.816 -12.773 1.00 96.31 98 TYR A O 1
ATOM 800 N N . TRP A 1 99 ? -2.497 7.958 -10.631 1.00 97.81 99 TRP A N 1
ATOM 801 C CA . TRP A 1 99 ? -2.594 6.527 -10.352 1.00 97.81 99 TRP A CA 1
ATOM 802 C C . TRP A 1 99 ? -4.045 6.084 -10.130 1.00 97.81 99 TRP A C 1
ATOM 804 O O . TRP A 1 99 ? -4.433 5.029 -10.628 1.00 97.81 99 TRP A O 1
ATOM 814 N N . LEU A 1 100 ? -4.879 6.903 -9.468 1.00 97.94 100 LEU A N 1
ATOM 815 C CA . LEU A 1 100 ? -6.305 6.586 -9.275 1.00 97.94 100 LEU A CA 1
ATOM 816 C C . LEU A 1 100 ? -7.051 6.432 -10.604 1.00 97.94 100 LEU A C 1
ATOM 818 O O . LEU A 1 100 ? -7.976 5.630 -10.696 1.00 97.94 100 LEU A O 1
ATOM 822 N N . THR A 1 101 ? -6.653 7.175 -11.639 1.00 96.94 101 THR A N 1
ATOM 823 C CA . THR A 1 101 ? -7.224 7.024 -12.987 1.00 96.94 101 THR A CA 1
ATOM 824 C C . THR A 1 101 ? -7.045 5.597 -13.502 1.00 96.94 101 THR A C 1
ATOM 826 O O . THR A 1 101 ? -7.974 5.028 -14.064 1.00 96.94 101 THR A O 1
ATOM 829 N N . GLN A 1 102 ? -5.875 4.999 -13.269 1.00 97.00 102 GLN A N 1
ATOM 830 C CA . GLN A 1 102 ? -5.585 3.629 -13.689 1.00 97.00 102 GLN A CA 1
ATOM 831 C C . GLN A 1 102 ? -6.229 2.606 -12.752 1.00 97.00 102 GLN A C 1
ATOM 833 O O . GLN A 1 102 ? -6.733 1.589 -13.218 1.00 97.00 102 GLN A O 1
ATOM 838 N N . TYR A 1 103 ? -6.275 2.889 -11.444 1.00 97.38 103 TYR A N 1
ATOM 839 C CA . TYR A 1 103 ? -6.925 2.019 -10.456 1.00 97.38 103 TYR A CA 1
ATOM 840 C C . TYR A 1 103 ? -8.418 1.841 -10.744 1.00 97.38 103 TYR A C 1
ATOM 842 O O . TYR A 1 103 ? -8.949 0.740 -10.632 1.00 97.38 103 TYR A O 1
ATOM 850 N N . ASN A 1 104 ? -9.079 2.917 -11.176 1.00 96.94 104 ASN A N 1
ATOM 851 C CA . ASN A 1 104 ? -10.501 2.922 -11.516 1.00 96.94 104 ASN A CA 1
ATOM 852 C C . ASN A 1 104 ? -10.790 2.541 -12.979 1.00 96.94 104 ASN A C 1
ATOM 854 O O . ASN A 1 104 ? -11.951 2.557 -13.393 1.00 96.94 104 ASN A O 1
ATOM 858 N N . ALA A 1 105 ? -9.765 2.237 -13.782 1.00 97.12 105 ALA A N 1
ATOM 859 C CA . ALA A 1 105 ? -9.955 1.876 -15.179 1.00 97.12 105 ALA A CA 1
ATOM 860 C C . ALA A 1 105 ? -10.678 0.527 -15.312 1.00 97.12 105 ALA A C 1
ATOM 862 O O . ALA A 1 105 ? -10.474 -0.399 -14.526 1.00 97.12 105 ALA A O 1
ATOM 863 N N . ILE A 1 106 ? -11.515 0.413 -16.345 1.00 95.69 106 ILE A N 1
ATOM 864 C CA . ILE A 1 106 ? -12.290 -0.791 -16.649 1.00 95.69 106 ILE A CA 1
ATOM 865 C C . ILE A 1 106 ? -11.833 -1.355 -18.005 1.00 95.69 106 ILE A C 1
ATOM 867 O O . ILE A 1 106 ? -11.816 -0.606 -18.983 1.00 95.69 106 ILE A O 1
ATOM 871 N N . PRO A 1 107 ? -11.517 -2.661 -18.101 1.00 96.06 107 PRO A N 1
ATOM 872 C CA . PRO A 1 107 ? -11.504 -3.640 -17.009 1.00 96.06 107 PRO A CA 1
ATOM 873 C C . PRO A 1 107 ? -10.356 -3.412 -16.002 1.00 96.06 107 PRO A C 1
ATOM 875 O O . PRO A 1 107 ? -9.290 -2.911 -16.380 1.00 96.06 107 PRO A O 1
ATOM 878 N N . PRO A 1 108 ? -10.556 -3.786 -14.723 1.00 95.94 108 PRO A N 1
ATOM 879 C CA . PRO A 1 108 ? -9.574 -3.543 -13.674 1.00 95.94 108 PRO A CA 1
ATOM 880 C C . PRO A 1 108 ? -8.308 -4.371 -13.893 1.00 95.94 108 PRO A C 1
ATOM 882 O O . PRO A 1 108 ? -8.364 -5.531 -14.313 1.00 95.94 108 PRO A O 1
ATOM 885 N N . ARG A 1 109 ? -7.156 -3.781 -13.565 1.00 96.44 109 ARG A N 1
ATOM 886 C CA . ARG A 1 109 ? -5.842 -4.433 -13.601 1.00 96.44 109 ARG A CA 1
ATOM 887 C C . ARG A 1 109 ? -5.002 -4.003 -12.395 1.00 96.44 109 ARG A C 1
ATOM 889 O O . ARG A 1 109 ? -5.115 -2.852 -11.980 1.00 96.44 109 ARG A O 1
ATOM 896 N N . PRO A 1 110 ? -4.137 -4.879 -11.849 1.00 97.00 110 PRO A N 1
ATOM 897 C CA . PRO A 1 110 ? -3.082 -4.457 -10.930 1.00 97.00 110 PRO A CA 1
ATOM 898 C C . PRO A 1 110 ? -2.177 -3.418 -11.600 1.00 97.00 110 PRO A C 1
ATOM 900 O O . PRO A 1 110 ? -1.977 -3.477 -12.812 1.00 97.00 110 PRO A O 1
ATOM 903 N N . ILE A 1 111 ? -1.616 -2.487 -10.829 1.00 97.56 111 ILE A N 1
ATOM 904 C CA . ILE A 1 111 ? -0.785 -1.392 -11.352 1.00 97.56 111 ILE A CA 1
ATOM 905 C C . ILE A 1 111 ? 0.546 -1.356 -10.616 1.00 97.56 111 ILE A C 1
ATOM 907 O O . ILE A 1 111 ? 0.584 -1.462 -9.390 1.00 97.56 111 ILE A O 1
ATOM 911 N N . LEU A 1 112 ? 1.614 -1.144 -11.371 1.00 97.75 112 LEU A N 1
ATOM 912 C CA . LEU A 1 112 ? 2.960 -0.873 -10.902 1.00 97.75 112 LEU A CA 1
ATOM 913 C C . LEU A 1 112 ? 3.383 0.504 -11.412 1.00 97.75 112 LEU A C 1
ATOM 915 O O . LEU A 1 112 ? 3.310 0.768 -12.613 1.00 97.75 112 LEU A O 1
ATOM 919 N N . GLU A 1 113 ? 3.833 1.375 -10.511 1.00 97.50 113 GLU A N 1
ATOM 920 C CA . GLU A 1 113 ? 4.678 2.494 -10.927 1.00 97.50 113 GLU A CA 1
ATOM 921 C C . GLU A 1 113 ? 6.087 1.941 -11.123 1.00 97.50 113 GLU A C 1
ATOM 923 O O . GLU A 1 113 ? 6.775 1.626 -10.148 1.00 97.50 113 GLU A O 1
ATOM 928 N N . ASP A 1 114 ? 6.446 1.734 -12.385 1.00 96.19 114 ASP A N 1
ATOM 929 C CA . ASP A 1 114 ? 7.641 0.987 -12.770 1.00 96.19 114 ASP A CA 1
ATOM 930 C C . ASP A 1 114 ? 8.830 1.918 -13.035 1.00 96.19 114 ASP A C 1
ATOM 932 O O . ASP A 1 114 ? 9.987 1.517 -12.930 1.00 96.19 114 ASP A O 1
ATOM 936 N N . GLU A 1 115 ? 8.563 3.198 -13.311 1.00 96.00 115 GLU A N 1
ATOM 937 C CA . GLU A 1 115 ? 9.620 4.170 -13.548 1.00 96.00 115 GLU A CA 1
ATOM 938 C C . GLU A 1 115 ? 9.199 5.608 -13.193 1.00 96.00 115 GLU A C 1
ATOM 940 O O . GLU A 1 115 ? 8.590 6.344 -13.973 1.00 96.00 115 GLU A O 1
ATOM 945 N N . ALA A 1 116 ? 9.615 6.066 -12.011 1.00 95.50 116 ALA A N 1
ATOM 946 C CA . ALA A 1 116 ? 9.431 7.452 -11.596 1.00 95.50 116 ALA A CA 1
ATOM 947 C C . ALA A 1 116 ? 10.631 7.972 -10.807 1.00 95.50 116 ALA A C 1
ATOM 949 O O . ALA A 1 116 ? 11.149 7.286 -9.930 1.00 95.50 116 ALA A O 1
ATOM 950 N N . ASN A 1 117 ? 11.026 9.225 -11.081 1.00 95.69 117 ASN A N 1
ATOM 951 C CA . ASN A 1 117 ? 11.967 10.013 -10.268 1.00 95.69 117 ASN A CA 1
ATOM 952 C C . ASN A 1 117 ? 13.110 9.204 -9.634 1.00 95.69 117 ASN A C 1
ATOM 954 O O . ASN A 1 117 ? 13.201 9.145 -8.409 1.00 95.69 117 ASN A O 1
ATOM 958 N N . TYR A 1 118 ? 13.982 8.601 -10.442 1.00 96.38 118 TYR A N 1
ATOM 959 C CA . TYR A 1 118 ? 15.165 7.931 -9.913 1.00 96.38 118 TYR A CA 1
ATOM 960 C C . TYR A 1 118 ? 15.960 8.864 -8.987 1.00 96.38 118 TYR A C 1
ATOM 962 O O . TYR A 1 118 ? 16.067 10.067 -9.245 1.00 96.38 118 TYR A O 1
ATOM 970 N N . GLU A 1 119 ? 16.493 8.329 -7.890 1.00 96.19 119 GLU A N 1
ATOM 971 C CA . GLU A 1 119 ? 17.231 9.136 -6.922 1.00 96.19 119 GLU A CA 1
ATOM 972 C C . GLU A 1 119 ? 18.452 9.781 -7.587 1.00 96.19 119 GLU A C 1
ATOM 974 O O . GLU A 1 119 ? 19.212 9.127 -8.303 1.00 96.19 119 GLU A O 1
ATOM 979 N N . ASP A 1 120 ? 18.612 11.086 -7.365 1.00 93.88 120 ASP A N 1
ATOM 980 C CA . ASP A 1 120 ? 19.677 11.911 -7.930 1.00 93.88 120 ASP A CA 1
ATOM 981 C C . ASP A 1 120 ? 19.736 11.961 -9.478 1.00 93.88 120 ASP A C 1
ATOM 983 O O . ASP A 1 120 ? 20.703 12.485 -10.032 1.00 93.88 120 ASP A O 1
ATOM 987 N N . ILE A 1 121 ? 18.718 11.479 -10.210 1.00 92.44 121 ILE A N 1
ATOM 988 C CA . ILE A 1 121 ? 18.730 11.535 -11.683 1.00 92.44 121 ILE A CA 1
ATOM 989 C C . ILE A 1 121 ? 18.737 12.975 -12.194 1.00 92.44 121 ILE A C 1
ATOM 991 O O . ILE A 1 121 ? 18.047 13.844 -11.649 1.00 92.44 121 ILE A O 1
ATOM 995 N N . ILE A 1 122 ? 19.496 13.210 -13.268 1.00 86.69 122 ILE A N 1
ATOM 996 C CA . ILE A 1 122 ? 19.670 14.519 -13.907 1.00 86.69 122 ILE A CA 1
ATOM 997 C C . ILE A 1 122 ? 19.068 14.481 -15.320 1.00 86.69 122 ILE A C 1
ATOM 999 O O . ILE A 1 122 ? 19.781 14.291 -16.308 1.00 86.69 122 ILE A O 1
ATOM 1003 N N . PRO A 1 123 ? 17.743 14.632 -15.464 1.00 82.56 123 PRO A N 1
ATOM 1004 C CA . PRO A 1 123 ? 17.125 14.647 -16.778 1.00 82.56 123 PRO A CA 1
ATOM 1005 C C . PRO A 1 123 ? 17.439 15.969 -17.489 1.00 82.56 123 PRO A C 1
ATOM 1007 O O . PRO A 1 123 ? 17.123 17.049 -16.984 1.00 82.56 123 PRO A O 1
ATOM 1010 N N . TRP A 1 124 ? 17.992 15.895 -18.703 1.00 77.56 124 TRP A N 1
ATOM 1011 C CA . TRP A 1 124 ? 18.228 17.070 -19.559 1.00 77.56 124 TRP A CA 1
ATOM 1012 C C . TRP A 1 124 ? 16.957 17.916 -19.742 1.00 77.56 124 TRP A C 1
ATOM 1014 O O . TRP A 1 124 ? 16.977 19.134 -19.581 1.00 77.56 124 TRP A O 1
ATOM 1024 N N . TYR A 1 125 ? 15.821 17.261 -19.993 1.00 74.81 125 TYR A N 1
ATOM 1025 C CA . TYR A 1 125 ? 14.515 17.909 -20.153 1.00 74.81 125 TYR A CA 1
ATOM 1026 C C . TYR A 1 125 ? 13.928 18.454 -18.840 1.00 74.81 125 TYR A C 1
ATOM 1028 O O . TYR A 1 125 ? 13.040 19.300 -18.870 1.00 74.81 125 TYR A O 1
ATOM 1036 N N . GLY A 1 126 ? 14.428 18.012 -17.683 1.00 64.12 126 GLY A N 1
ATOM 1037 C CA . GLY A 1 126 ? 14.041 18.524 -16.366 1.00 64.12 126 GLY A CA 1
ATOM 1038 C C . GLY A 1 126 ? 14.936 19.665 -15.886 1.00 64.12 126 GLY A C 1
ATOM 1039 O O . GLY A 1 126 ? 15.157 19.801 -14.683 1.00 64.12 126 GLY A O 1
ATOM 1040 N N . GLY A 1 127 ? 15.487 20.451 -16.814 1.00 68.94 127 GLY A N 1
ATOM 1041 C CA . GLY A 1 127 ? 16.345 21.600 -16.521 1.00 68.94 127 GLY A CA 1
ATOM 1042 C C . GLY A 1 127 ? 17.797 21.247 -16.202 1.00 68.94 127 GLY A C 1
ATOM 1043 O O . GLY A 1 127 ? 18.522 22.121 -15.739 1.00 68.94 127 GLY A O 1
ATOM 1044 N N . GLY A 1 128 ? 18.219 19.991 -16.410 1.00 78.69 128 GLY A N 1
ATOM 1045 C CA . GLY A 1 128 ? 19.601 19.564 -16.173 1.00 78.69 128 GLY A CA 1
ATOM 1046 C C . GLY A 1 128 ? 20.026 19.661 -14.707 1.00 78.69 128 GLY A C 1
ATOM 1047 O O . GLY A 1 128 ? 21.195 19.893 -14.423 1.00 78.69 128 GLY A O 1
ATOM 1048 N N . THR A 1 129 ? 19.077 19.522 -13.779 1.00 85.12 129 THR A N 1
ATOM 1049 C CA . THR A 1 129 ? 19.339 19.565 -12.335 1.00 85.12 129 THR A CA 1
ATOM 1050 C C . THR A 1 129 ? 19.072 18.214 -11.695 1.00 85.12 129 THR A C 1
ATOM 1052 O O . THR A 1 129 ? 18.252 17.431 -12.178 1.00 85.12 129 THR A O 1
ATOM 1055 N N . ILE A 1 130 ? 19.769 17.954 -10.590 1.00 90.38 130 ILE A N 1
ATOM 1056 C CA . ILE A 1 130 ? 19.571 16.761 -9.771 1.00 90.38 130 ILE A CA 1
ATOM 1057 C C . ILE A 1 130 ? 18.130 16.743 -9.255 1.00 90.38 130 ILE A C 1
ATOM 1059 O O . ILE A 1 130 ? 17.669 17.694 -8.617 1.00 90.38 130 ILE A O 1
ATOM 1063 N N . THR A 1 131 ? 17.429 15.640 -9.505 1.00 92.06 131 THR A N 1
ATOM 1064 C CA . THR A 1 131 ? 16.080 15.412 -8.986 1.00 92.06 131 THR A CA 1
ATOM 1065 C C . THR A 1 131 ? 16.110 15.401 -7.454 1.00 92.06 131 THR A C 1
ATOM 1067 O O . THR A 1 131 ? 16.812 14.577 -6.864 1.00 92.06 131 THR A O 1
ATOM 1070 N N . PRO A 1 132 ? 15.348 16.277 -6.772 1.00 93.44 132 PRO A N 1
ATOM 1071 C CA . PRO A 1 132 ? 15.299 16.274 -5.317 1.00 93.44 132 PRO A CA 1
ATOM 1072 C C . PRO A 1 132 ? 14.808 14.931 -4.765 1.00 93.44 132 PRO A C 1
ATOM 1074 O O . PRO A 1 132 ? 13.744 14.453 -5.157 1.00 93.44 132 PRO A O 1
ATOM 1077 N N . LYS A 1 133 ? 15.535 14.373 -3.790 1.00 95.06 133 LYS A N 1
ATOM 1078 C CA . LYS A 1 133 ? 15.269 13.064 -3.153 1.00 95.06 133 LYS A CA 1
ATOM 1079 C C . LYS A 1 133 ? 13.820 12.864 -2.695 1.00 95.06 133 LYS A C 1
ATOM 1081 O O . LYS A 1 133 ? 13.273 11.766 -2.751 1.00 95.06 133 LYS A O 1
ATOM 1086 N N . TRP A 1 134 ? 13.171 13.938 -2.246 1.00 95.62 134 TRP A N 1
ATOM 1087 C CA . TRP A 1 134 ? 11.781 13.876 -1.812 1.00 95.62 134 TRP A CA 1
ATOM 1088 C C . TRP A 1 134 ? 10.808 13.510 -2.941 1.00 95.62 134 TRP A C 1
ATOM 1090 O O . TRP A 1 134 ? 9.775 12.915 -2.654 1.00 95.62 134 TRP A O 1
ATOM 1100 N N . LYS A 1 135 ? 11.123 13.812 -4.211 1.00 96.19 135 LYS A N 1
ATOM 1101 C CA . LYS A 1 135 ? 10.270 13.454 -5.356 1.00 96.19 135 LYS A CA 1
ATOM 1102 C C . LYS A 1 135 ? 10.207 11.942 -5.547 1.00 96.19 135 LYS A C 1
ATOM 1104 O O . LYS A 1 135 ? 9.126 11.418 -5.802 1.00 96.19 135 LYS A O 1
ATOM 1109 N N . THR A 1 136 ? 11.330 11.245 -5.368 1.00 97.12 136 THR A N 1
ATOM 1110 C CA . THR A 1 136 ? 11.402 9.776 -5.391 1.00 97.12 136 THR A CA 1
ATOM 1111 C C . THR A 1 136 ? 10.499 9.179 -4.312 1.00 97.12 136 THR A C 1
ATOM 1113 O O . THR A 1 136 ? 9.581 8.425 -4.631 1.00 97.12 136 THR A O 1
ATOM 1116 N N . ARG A 1 137 ? 10.667 9.605 -3.047 1.00 97.56 137 ARG A N 1
ATOM 1117 C CA . ARG A 1 137 ? 9.800 9.162 -1.940 1.00 97.56 137 ARG A CA 1
ATOM 1118 C C . ARG A 1 137 ? 8.325 9.470 -2.184 1.00 97.56 137 ARG A C 1
ATOM 1120 O O . ARG A 1 137 ? 7.487 8.603 -1.959 1.00 97.56 137 ARG A O 1
ATOM 1127 N N . GLN A 1 138 ? 8.006 10.684 -2.635 1.00 97.62 138 GLN A N 1
ATOM 1128 C CA . GLN A 1 138 ? 6.623 11.088 -2.872 1.00 97.62 138 GLN A CA 1
ATOM 1129 C C . GLN A 1 138 ? 5.964 10.230 -3.953 1.00 97.62 138 GLN A C 1
ATOM 1131 O O . GLN A 1 138 ? 4.828 9.805 -3.768 1.00 97.62 138 GLN A O 1
ATOM 1136 N N . SER A 1 139 ? 6.678 9.944 -5.045 1.00 97.81 139 SER A N 1
ATOM 1137 C CA . SER A 1 139 ? 6.168 9.091 -6.129 1.00 97.81 139 SER A CA 1
ATOM 1138 C C . SER A 1 139 ? 5.883 7.680 -5.620 1.00 97.81 139 SER A C 1
ATOM 1140 O O . SER A 1 139 ? 4.807 7.141 -5.871 1.00 97.81 139 SER A O 1
ATOM 1142 N N . ALA A 1 140 ? 6.799 7.124 -4.821 1.00 98.06 140 ALA A N 1
ATOM 1143 C CA . ALA A 1 140 ? 6.623 5.815 -4.206 1.00 98.06 140 ALA A CA 1
ATOM 1144 C C . ALA A 1 140 ? 5.372 5.770 -3.318 1.00 98.06 140 ALA A C 1
ATOM 1146 O O . ALA A 1 140 ? 4.452 4.992 -3.577 1.00 98.06 140 ALA A O 1
ATOM 1147 N N . TRP A 1 141 ? 5.275 6.656 -2.327 1.00 98.38 141 TRP A N 1
ATOM 1148 C CA . TRP A 1 141 ? 4.155 6.641 -1.387 1.00 98.38 141 TRP A CA 1
ATOM 1149 C C . TRP A 1 141 ? 2.812 7.014 -2.017 1.00 98.38 141 TRP A C 1
ATOM 1151 O O . TRP A 1 141 ? 1.815 6.354 -1.721 1.00 98.38 141 TRP A O 1
A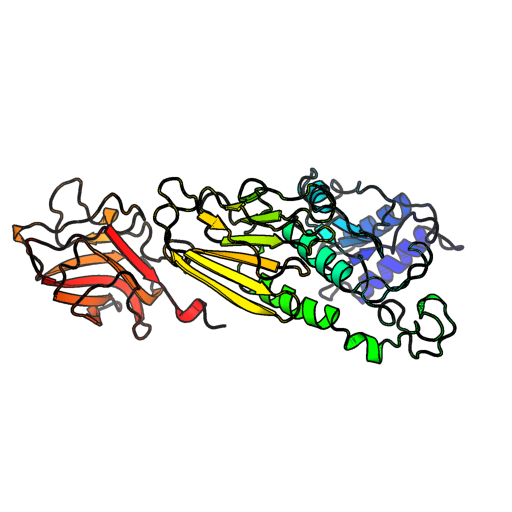TOM 1161 N N . GLN A 1 142 ? 2.755 8.025 -2.895 1.00 97.69 142 GLN A N 1
ATOM 1162 C CA . GLN A 1 142 ? 1.498 8.376 -3.566 1.00 97.69 142 GLN A CA 1
ATOM 1163 C C . GLN A 1 142 ? 1.020 7.264 -4.496 1.00 97.69 142 GLN A C 1
ATOM 1165 O O . GLN A 1 142 ? -0.178 6.985 -4.489 1.00 97.69 142 GLN A O 1
ATOM 1170 N N . SER A 1 143 ? 1.916 6.597 -5.233 1.00 98.00 143 SER A N 1
ATOM 1171 C CA . SER A 1 143 ? 1.527 5.475 -6.094 1.00 98.00 143 SER A CA 1
ATOM 1172 C C . SER A 1 143 ? 0.862 4.355 -5.288 1.00 98.00 143 SER A C 1
ATOM 1174 O O . SER A 1 143 ? -0.273 3.960 -5.579 1.00 98.00 143 SER A O 1
ATOM 1176 N N . GLN A 1 144 ? 1.495 3.919 -4.195 1.00 97.81 144 GLN A N 1
ATOM 1177 C CA . GLN A 1 144 ? 0.983 2.795 -3.417 1.00 97.81 144 GLN A CA 1
ATOM 1178 C C . GLN A 1 144 ? -0.270 3.163 -2.625 1.00 97.81 144 GLN A C 1
ATOM 1180 O O . GLN A 1 144 ? -1.161 2.327 -2.493 1.00 97.81 144 GLN A O 1
ATOM 1185 N N . ILE A 1 145 ? -0.416 4.412 -2.173 1.00 98.19 145 ILE A N 1
ATOM 1186 C CA . ILE A 1 145 ? -1.669 4.915 -1.584 1.00 98.19 145 ILE A CA 1
ATOM 1187 C C . ILE A 1 145 ? -2.797 4.996 -2.614 1.00 98.19 145 ILE A C 1
ATOM 1189 O O . ILE A 1 145 ? -3.949 4.724 -2.286 1.00 98.19 145 ILE A O 1
ATOM 1193 N N . ALA A 1 146 ? -2.483 5.309 -3.866 1.00 97.81 146 ALA A N 1
ATOM 1194 C CA . ALA A 1 146 ? -3.461 5.386 -4.941 1.00 97.81 146 ALA A CA 1
ATOM 1195 C C . ALA A 1 146 ? -3.868 4.027 -5.527 1.00 97.81 146 ALA A C 1
ATOM 1197 O O . ALA A 1 146 ? -4.752 3.983 -6.378 1.00 97.81 146 ALA A O 1
ATOM 1198 N N . GLY A 1 147 ? -3.252 2.925 -5.086 1.00 96.50 147 GLY A N 1
ATOM 1199 C CA . GLY A 1 147 ? -3.672 1.583 -5.488 1.00 96.50 147 GLY A CA 1
ATOM 1200 C C . GLY A 1 147 ? -2.646 0.774 -6.272 1.00 96.50 147 GLY A C 1
ATOM 1201 O O . GLY A 1 147 ? -2.976 -0.349 -6.649 1.00 96.50 147 GLY A O 1
ATOM 1202 N N . THR A 1 148 ? -1.422 1.269 -6.492 1.00 97.81 148 THR A N 1
ATOM 1203 C CA . THR A 1 148 ? -0.374 0.392 -7.032 1.00 97.81 148 THR A CA 1
ATOM 1204 C C . THR A 1 148 ? -0.055 -0.727 -6.038 1.00 97.81 148 THR A C 1
ATOM 1206 O O . THR A 1 148 ? -0.173 -0.556 -4.820 1.00 97.81 148 THR A O 1
ATOM 1209 N N . PHE A 1 149 ? 0.324 -1.900 -6.548 1.00 96.69 149 PHE A N 1
ATOM 1210 C CA . PHE A 1 149 ? 0.734 -3.030 -5.706 1.00 96.69 149 PHE A CA 1
ATOM 1211 C C . PHE A 1 149 ? 2.194 -2.921 -5.242 1.00 96.69 149 PHE A C 1
ATOM 1213 O O . PHE A 1 149 ? 2.653 -3.734 -4.444 1.00 96.69 149 PHE A O 1
ATOM 1220 N N . GLY A 1 150 ? 2.926 -1.926 -5.743 1.00 95.62 150 GLY A N 1
ATOM 1221 C CA . GLY A 1 150 ? 4.323 -1.676 -5.424 1.00 95.62 150 GLY A CA 1
ATOM 1222 C C . GLY A 1 150 ? 4.876 -0.475 -6.188 1.00 95.62 150 GLY A C 1
ATOM 1223 O O . GLY A 1 150 ? 4.136 0.258 -6.853 1.00 95.62 150 GLY A O 1
ATOM 1224 N N . PHE A 1 151 ? 6.190 -0.301 -6.078 1.00 97.44 151 PHE A N 1
ATOM 1225 C CA . PHE A 1 151 ? 6.963 0.757 -6.717 1.00 97.44 151 PHE A CA 1
ATOM 1226 C C . PHE A 1 151 ? 8.350 0.222 -7.088 1.00 97.44 151 PHE A C 1
ATOM 1228 O O . PHE A 1 151 ? 8.985 -0.444 -6.265 1.00 97.44 151 PHE A O 1
ATOM 1235 N N . THR A 1 152 ? 8.831 0.535 -8.289 1.00 97.12 152 THR A N 1
ATOM 1236 C CA . THR A 1 152 ? 10.191 0.196 -8.722 1.00 97.12 152 THR A CA 1
ATOM 1237 C C . THR A 1 152 ? 11.131 1.369 -8.445 1.00 97.12 152 THR A C 1
ATOM 1239 O O . THR A 1 152 ? 10.980 2.466 -8.981 1.00 97.12 152 THR A O 1
ATOM 1242 N N . TYR A 1 153 ? 12.127 1.143 -7.588 1.00 97.62 153 TYR A N 1
ATOM 1243 C CA . TYR A 1 153 ? 13.167 2.128 -7.296 1.00 97.62 153 TYR A CA 1
ATOM 1244 C C . TYR A 1 153 ? 14.267 2.113 -8.360 1.00 97.62 153 TYR A C 1
ATOM 1246 O O . TYR A 1 153 ? 14.724 1.053 -8.783 1.00 97.62 153 TYR A O 1
ATOM 1254 N N . GLY A 1 154 ? 14.758 3.298 -8.715 1.00 96.31 154 GLY A N 1
ATOM 1255 C CA . GLY A 1 154 ? 15.977 3.467 -9.495 1.00 96.31 154 GLY A CA 1
ATOM 1256 C C . GLY A 1 154 ? 16.788 4.654 -8.989 1.00 96.31 154 GLY A C 1
ATOM 1257 O O . GLY A 1 154 ? 16.278 5.513 -8.269 1.00 96.31 154 GLY A O 1
ATOM 1258 N N . ALA A 1 155 ? 18.061 4.701 -9.368 1.00 96.00 155 ALA A N 1
ATOM 1259 C CA . ALA A 1 155 ? 18.985 5.755 -8.968 1.00 96.00 155 ALA A CA 1
ATOM 1260 C C . ALA A 1 155 ? 20.003 6.044 -10.062 1.00 96.00 155 ALA A C 1
ATOM 1262 O O . ALA A 1 155 ? 20.420 5.137 -10.792 1.00 96.00 155 ALA A O 1
ATOM 1263 N N . GLN A 1 156 ? 20.444 7.298 -10.132 1.00 94.50 156 GLN A N 1
ATOM 1264 C CA . GLN A 1 156 ? 21.560 7.713 -10.970 1.00 94.50 156 GLN A CA 1
ATOM 1265 C C . GLN A 1 156 ? 22.807 6.880 -10.659 1.00 94.50 156 GLN A C 1
ATOM 1267 O O . GLN A 1 156 ? 23.147 6.661 -9.500 1.00 94.50 156 GLN A O 1
ATOM 1272 N N . GLY A 1 157 ? 23.478 6.390 -11.701 1.00 94.00 157 GLY A N 1
ATOM 1273 C CA . GLY A 1 157 ? 24.592 5.445 -11.581 1.00 94.00 157 GLY A CA 1
ATOM 1274 C C . GLY A 1 157 ? 24.161 3.974 -11.559 1.00 94.00 157 GLY A C 1
ATOM 1275 O O . GLY A 1 157 ? 24.845 3.152 -12.162 1.00 94.00 157 GLY A O 1
ATOM 1276 N N . ILE A 1 158 ? 23.009 3.631 -10.962 1.00 95.69 158 ILE A N 1
ATOM 1277 C CA . ILE A 1 158 ? 22.472 2.254 -10.958 1.00 95.69 158 ILE A CA 1
ATOM 1278 C C . ILE A 1 158 ? 21.755 1.934 -12.270 1.00 95.69 158 ILE A C 1
ATOM 1280 O O . ILE A 1 158 ? 22.053 0.917 -12.890 1.00 95.69 158 ILE A O 1
ATOM 1284 N N . TRP A 1 159 ? 20.830 2.795 -12.711 1.00 92.88 159 TRP A N 1
ATOM 1285 C CA . TRP A 1 159 ? 19.932 2.494 -13.839 1.00 92.88 159 TRP A CA 1
ATOM 1286 C C . TRP A 1 159 ? 20.675 2.245 -15.165 1.00 92.88 159 TRP A C 1
ATOM 1288 O O . TRP A 1 159 ? 20.221 1.463 -15.995 1.00 92.88 159 TRP A O 1
ATOM 1298 N N . TRP A 1 160 ? 21.842 2.876 -15.342 1.00 92.69 160 TRP A N 1
ATOM 1299 C CA . TRP A 1 160 ? 22.730 2.690 -16.495 1.00 92.69 160 TRP A CA 1
ATOM 1300 C C . TRP A 1 160 ? 23.982 1.851 -16.176 1.00 92.69 160 TRP A C 1
ATOM 1302 O O . TRP A 1 160 ? 24.860 1.702 -17.022 1.00 92.69 160 TRP A O 1
ATOM 1312 N N . ALA A 1 161 ? 24.079 1.303 -14.959 1.00 93.62 161 ALA A N 1
ATOM 1313 C CA . ALA A 1 161 ? 25.217 0.515 -14.477 1.00 93.62 161 ALA A CA 1
ATOM 1314 C C . ALA A 1 161 ? 26.586 1.204 -14.679 1.00 93.62 161 ALA A C 1
ATOM 1316 O O . ALA A 1 161 ? 27.547 0.593 -15.147 1.00 93.62 161 ALA A O 1
ATOM 1317 N N . CYS A 1 162 ? 26.676 2.484 -14.317 1.00 94.50 162 CYS A N 1
ATOM 1318 C CA . CYS A 1 162 ? 27.885 3.296 -14.463 1.00 94.50 162 CYS A CA 1
ATOM 1319 C C . CYS A 1 162 ? 28.988 2.782 -13.544 1.00 94.50 162 CYS A C 1
ATOM 1321 O O . CYS A 1 162 ? 28.868 2.873 -12.320 1.00 94.50 162 CYS A O 1
ATOM 1323 N N . TYR A 1 163 ? 30.053 2.225 -14.117 1.00 95.00 163 TYR A N 1
ATOM 1324 C CA . TYR A 1 163 ? 31.099 1.528 -13.374 1.00 95.00 163 TYR A CA 1
ATOM 1325 C C . TYR A 1 163 ? 31.922 2.493 -12.522 1.00 95.00 163 TYR A C 1
ATOM 1327 O O . TYR A 1 163 ? 32.248 2.186 -11.375 1.00 95.00 163 TYR A O 1
ATOM 1335 N N . THR A 1 164 ? 32.219 3.678 -13.061 1.00 94.62 164 THR A N 1
ATOM 1336 C CA . THR A 1 164 ? 32.943 4.743 -12.359 1.00 94.62 164 THR A CA 1
ATOM 1337 C C . THR A 1 164 ? 32.340 6.116 -12.644 1.00 94.62 164 THR A C 1
ATOM 1339 O O . THR A 1 164 ? 31.565 6.295 -13.579 1.00 94.62 164 THR A O 1
ATOM 1342 N N . THR A 1 165 ? 32.756 7.129 -11.882 1.00 92.38 165 THR A N 1
ATOM 1343 C CA . THR A 1 165 ? 32.424 8.537 -12.161 1.00 92.38 165 THR A CA 1
ATOM 1344 C C . THR A 1 165 ? 33.181 9.122 -13.362 1.00 92.38 165 THR A C 1
ATOM 1346 O O . THR A 1 165 ? 32.970 10.283 -13.701 1.00 92.38 165 THR A O 1
ATOM 1349 N N . LEU A 1 166 ? 34.068 8.347 -13.998 1.00 93.19 166 LEU A N 1
ATOM 1350 C CA . LEU A 1 166 ? 34.817 8.737 -15.197 1.00 93.19 166 LEU A CA 1
ATOM 1351 C C . LEU A 1 166 ? 34.171 8.226 -16.492 1.00 93.19 166 LEU A C 1
ATOM 1353 O O . LEU A 1 166 ? 34.689 8.488 -17.579 1.00 93.19 166 LEU A O 1
ATOM 1357 N N . ASP A 1 167 ? 33.069 7.482 -16.392 1.00 90.88 167 ASP A N 1
ATOM 1358 C CA . ASP A 1 167 ? 32.371 6.941 -17.550 1.00 90.88 167 ASP A CA 1
ATOM 1359 C C . ASP A 1 167 ? 31.845 8.091 -18.422 1.00 90.88 167 ASP A C 1
ATOM 1361 O O . ASP A 1 167 ? 31.059 8.925 -17.986 1.00 90.88 167 ASP A O 1
ATOM 1365 N N . ILE A 1 168 ? 32.267 8.122 -19.688 1.00 88.25 168 ILE A N 1
ATOM 1366 C CA . ILE A 1 168 ? 31.989 9.235 -20.614 1.00 88.25 168 ILE A CA 1
ATOM 1367 C C . ILE A 1 168 ? 30.559 9.241 -21.178 1.00 88.25 168 ILE A C 1
ATOM 1369 O O . ILE A 1 168 ? 30.213 10.094 -21.996 1.00 88.25 168 ILE A O 1
ATOM 1373 N N . ASN A 1 169 ? 29.735 8.257 -20.812 1.00 88.06 169 ASN A N 1
ATOM 1374 C CA . ASN A 1 169 ? 28.347 8.217 -21.248 1.00 88.06 169 ASN A CA 1
ATOM 1375 C C . ASN A 1 169 ? 27.542 9.250 -20.454 1.00 88.06 169 ASN A C 1
ATOM 1377 O O . ASN A 1 169 ? 27.526 9.212 -19.229 1.00 88.06 169 ASN A O 1
ATOM 1381 N N . TYR A 1 170 ? 26.823 10.132 -21.149 1.00 85.56 170 TYR A N 1
ATOM 1382 C CA . TYR A 1 170 ? 26.037 11.192 -20.515 1.00 85.56 170 TYR A CA 1
ATOM 1383 C C . TYR A 1 170 ? 24.983 10.666 -19.521 1.00 85.56 170 TYR A C 1
ATOM 1385 O O . TYR A 1 170 ? 24.642 11.372 -18.574 1.00 85.56 170 TYR A O 1
ATOM 1393 N N . ASN A 1 171 ? 24.509 9.423 -19.684 1.00 87.94 171 ASN A N 1
ATOM 1394 C CA . ASN A 1 171 ? 23.600 8.760 -18.744 1.00 87.94 171 ASN A CA 1
ATOM 1395 C C . ASN A 1 171 ? 24.225 8.530 -17.362 1.00 87.94 171 ASN A C 1
ATOM 1397 O O . ASN A 1 171 ? 23.493 8.340 -16.396 1.00 87.94 171 ASN A O 1
ATOM 1401 N N . CYS A 1 172 ? 25.554 8.590 -17.244 1.00 90.25 172 CYS A N 1
ATOM 1402 C CA . CYS A 1 172 ? 26.275 8.492 -15.978 1.00 90.25 172 CYS A CA 1
ATOM 1403 C C . CYS A 1 172 ? 26.426 9.824 -15.244 1.00 90.25 172 CYS A C 1
ATOM 1405 O O . CYS A 1 172 ? 26.814 9.825 -14.075 1.00 90.25 172 CYS A O 1
ATOM 1407 N N . GLY A 1 173 ? 26.017 10.936 -15.863 1.00 85.69 173 GLY A N 1
ATOM 1408 C CA . GLY A 1 173 ? 26.278 12.285 -15.368 1.00 85.69 173 GLY A CA 1
ATOM 1409 C C . GLY A 1 173 ? 27.699 12.742 -15.707 1.00 85.69 173 GLY A C 1
ATOM 1410 O O . GLY A 1 173 ? 28.521 11.961 -16.172 1.00 85.69 173 GLY A O 1
ATOM 1411 N N . ASN A 1 174 ? 27.989 14.025 -15.482 1.00 82.44 174 ASN A N 1
ATOM 1412 C CA . ASN A 1 174 ? 29.288 14.629 -15.792 1.00 82.44 174 ASN A CA 1
ATOM 1413 C C . ASN A 1 174 ? 29.830 15.402 -14.584 1.00 82.44 174 ASN A C 1
ATOM 1415 O O . ASN A 1 174 ? 29.069 16.022 -13.842 1.00 82.44 174 ASN A O 1
ATOM 1419 N N . GLY A 1 175 ? 31.155 15.420 -14.412 1.00 84.88 175 GLY A N 1
ATOM 1420 C CA . GLY A 1 175 ? 31.806 16.207 -13.360 1.00 84.88 175 GLY A CA 1
ATOM 1421 C C . GLY A 1 175 ? 31.319 15.833 -11.956 1.00 84.88 175 GLY A C 1
ATOM 1422 O O . GLY A 1 175 ? 31.331 14.662 -11.586 1.00 84.88 175 GLY A O 1
ATOM 1423 N N . SER A 1 176 ? 30.875 16.823 -11.174 1.00 83.50 176 SER A N 1
ATOM 1424 C CA . SER A 1 176 ? 30.332 16.621 -9.817 1.00 83.50 176 SER A CA 1
ATOM 1425 C C . SER A 1 176 ? 29.011 15.846 -9.779 1.00 83.50 176 SER A C 1
ATOM 1427 O O . SER A 1 176 ? 28.604 15.363 -8.720 1.00 83.50 176 SER A O 1
ATOM 1429 N N . ASP A 1 177 ? 28.340 15.719 -10.920 1.00 85.69 177 ASP A N 1
ATOM 1430 C CA . ASP A 1 177 ? 27.032 15.078 -11.029 1.00 85.69 177 ASP A CA 1
ATOM 1431 C C . ASP A 1 177 ? 27.140 13.605 -11.449 1.00 85.69 177 ASP A C 1
ATOM 1433 O O . ASP A 1 177 ? 26.148 12.877 -11.435 1.00 85.69 177 ASP A O 1
ATOM 1437 N N . ALA A 1 178 ? 28.351 13.136 -11.770 1.00 90.12 178 ALA A N 1
ATOM 1438 C CA . ALA A 1 178 ? 28.591 11.737 -12.085 1.00 90.12 178 ALA A CA 1
ATOM 1439 C C . ALA A 1 178 ? 28.363 10.844 -10.854 1.00 90.12 178 ALA A C 1
ATOM 1441 O O . ALA A 1 178 ? 28.793 11.177 -9.744 1.00 90.12 178 ALA A O 1
ATOM 1442 N N . ARG A 1 179 ? 27.695 9.700 -11.039 1.00 93.00 179 ARG A N 1
ATOM 1443 C CA . ARG A 1 179 ? 27.463 8.693 -9.986 1.00 93.00 179 ARG A CA 1
ATOM 1444 C C . ARG A 1 179 ? 27.938 7.325 -10.459 1.00 93.00 179 ARG A C 1
ATOM 1446 O O . ARG A 1 179 ? 27.584 6.898 -11.553 1.00 93.00 179 ARG A O 1
ATOM 1453 N N . ALA A 1 180 ? 28.702 6.632 -9.619 1.00 95.00 180 ALA A N 1
ATOM 1454 C CA . ALA A 1 180 ? 29.060 5.236 -9.841 1.00 95.00 180 ALA A CA 1
ATOM 1455 C C . ALA A 1 180 ? 28.030 4.327 -9.157 1.00 95.00 180 ALA A C 1
ATOM 1457 O O . ALA A 1 180 ? 27.535 4.656 -8.077 1.00 95.00 180 ALA A O 1
ATOM 1458 N N . TRP A 1 181 ? 27.706 3.180 -9.759 1.00 95.88 181 TRP A N 1
ATOM 1459 C CA . TRP A 1 181 ? 26.688 2.267 -9.227 1.00 95.88 181 TRP A CA 1
ATOM 1460 C C . TRP A 1 181 ? 27.018 1.827 -7.796 1.00 95.88 181 TRP A C 1
ATOM 1462 O O . TRP A 1 181 ? 26.132 1.767 -6.953 1.00 95.88 181 TRP A O 1
ATOM 1472 N N . ASN A 1 182 ? 28.298 1.578 -7.509 1.00 95.69 182 ASN A N 1
ATOM 1473 C CA . ASN A 1 182 ? 28.765 1.041 -6.233 1.00 95.69 182 ASN A CA 1
ATOM 1474 C C . ASN A 1 182 ? 28.696 2.043 -5.074 1.00 95.69 182 ASN A C 1
ATOM 1476 O O . ASN A 1 182 ? 28.777 1.620 -3.930 1.00 95.69 182 ASN A O 1
ATOM 1480 N N . THR A 1 183 ? 28.566 3.342 -5.349 1.00 94.94 183 THR A N 1
ATOM 1481 C CA . THR A 1 183 ? 28.279 4.355 -4.322 1.00 94.94 183 THR A CA 1
ATOM 1482 C C . THR A 1 183 ? 26.800 4.718 -4.296 1.00 94.94 183 THR A C 1
ATOM 1484 O O . THR A 1 183 ? 26.261 5.042 -3.243 1.00 94.94 183 THR A O 1
ATOM 1487 N N . ALA A 1 184 ? 26.119 4.622 -5.441 1.00 95.31 184 ALA A N 1
ATOM 1488 C CA . ALA A 1 184 ? 24.688 4.873 -5.549 1.00 95.31 184 ALA A CA 1
ATOM 1489 C C . ALA A 1 184 ? 23.821 3.831 -4.816 1.00 95.31 184 ALA A C 1
ATOM 1491 O O . ALA A 1 184 ? 22.697 4.150 -4.432 1.00 95.31 184 ALA A O 1
ATOM 1492 N N . ILE A 1 185 ? 24.324 2.610 -4.581 1.00 95.69 185 ILE A N 1
ATOM 1493 C CA . ILE A 1 185 ? 23.627 1.611 -3.744 1.00 95.69 185 ILE A CA 1
ATOM 1494 C C . ILE A 1 185 ? 23.385 2.093 -2.306 1.00 95.69 185 ILE A C 1
ATOM 1496 O O . ILE A 1 185 ? 22.411 1.664 -1.695 1.00 95.69 185 ILE A O 1
ATOM 1500 N N . ASP A 1 186 ? 24.224 3.001 -1.798 1.00 96.50 186 ASP A N 1
ATOM 1501 C CA . ASP A 1 186 ? 24.140 3.550 -0.439 1.00 96.50 186 ASP A CA 1
ATOM 1502 C C . ASP A 1 186 ? 23.339 4.860 -0.388 1.00 96.50 186 ASP A C 1
ATOM 1504 O O . ASP A 1 186 ? 23.379 5.603 0.598 1.00 96.50 186 ASP A O 1
ATOM 1508 N N . PHE A 1 187 ? 22.628 5.202 -1.464 1.00 97.25 187 PHE A N 1
ATOM 1509 C CA . PHE A 1 187 ? 21.802 6.394 -1.451 1.00 97.25 187 PHE A CA 1
ATOM 1510 C C . PHE A 1 187 ? 20.633 6.283 -0.459 1.00 97.25 187 PHE A C 1
ATOM 1512 O O . PHE A 1 187 ? 20.019 5.221 -0.305 1.00 97.25 187 PHE A O 1
ATOM 1519 N N . PRO A 1 188 ? 20.285 7.396 0.212 1.00 97.12 188 PRO A N 1
ATOM 1520 C CA . PRO A 1 188 ? 19.352 7.365 1.327 1.00 97.12 188 PRO A CA 1
ATOM 1521 C C . PRO A 1 188 ? 17.916 7.026 0.922 1.00 97.12 188 PRO A C 1
ATOM 1523 O O . PRO A 1 188 ? 17.204 6.443 1.738 1.00 97.12 188 PRO A O 1
ATOM 1526 N N . VAL A 1 189 ? 17.442 7.365 -0.287 1.00 97.69 189 VAL A N 1
ATOM 1527 C CA . VAL A 1 189 ? 16.078 6.964 -0.678 1.00 97.69 189 VAL A CA 1
ATOM 1528 C C . VAL A 1 189 ? 16.010 5.461 -0.949 1.00 97.69 189 VAL A C 1
ATOM 1530 O O . VAL A 1 189 ? 15.002 4.848 -0.601 1.00 97.69 189 VAL A O 1
ATOM 1533 N N . GLY A 1 190 ? 17.085 4.846 -1.450 1.00 96.69 190 GLY A N 1
ATOM 1534 C CA . GLY A 1 190 ? 17.212 3.387 -1.537 1.00 96.69 190 GLY A CA 1
ATOM 1535 C C . GLY A 1 190 ? 16.961 2.688 -0.194 1.00 96.69 190 GLY A C 1
ATOM 1536 O O . GLY A 1 190 ? 16.123 1.788 -0.107 1.00 96.69 190 GLY A O 1
ATOM 1537 N N . GLU A 1 191 ? 17.589 3.161 0.888 1.00 96.38 191 GLU A N 1
ATOM 1538 C CA . GLU A 1 191 ? 17.310 2.664 2.244 1.00 96.38 191 GLU A CA 1
ATOM 1539 C C . GLU A 1 191 ? 15.859 2.953 2.673 1.00 96.38 191 GLU A C 1
ATOM 1541 O O . GLU A 1 191 ? 15.190 2.089 3.252 1.00 96.38 191 GLU A O 1
ATOM 1546 N N . GLN A 1 192 ? 15.328 4.132 2.331 1.00 98.38 192 GLN A N 1
ATOM 1547 C CA . GLN A 1 192 ? 13.949 4.522 2.652 1.00 98.38 192 GLN A CA 1
ATOM 1548 C C . GLN A 1 192 ? 12.896 3.621 2.002 1.00 98.38 192 GLN A C 1
ATOM 1550 O O . GLN A 1 192 ? 11.843 3.379 2.599 1.00 98.38 192 GLN A O 1
ATOM 1555 N N . MET A 1 193 ? 13.184 3.051 0.829 1.00 98.25 193 MET A N 1
ATOM 1556 C CA . MET A 1 193 ? 12.315 2.047 0.209 1.00 98.25 193 MET A CA 1
ATOM 1557 C C . MET A 1 193 ? 12.217 0.772 1.058 1.00 98.25 193 MET A C 1
ATOM 1559 O O . MET A 1 193 ? 11.158 0.147 1.095 1.00 98.25 193 MET A O 1
ATOM 1563 N N . SER A 1 194 ? 13.253 0.425 1.832 1.00 96.00 194 SER A N 1
ATOM 1564 C CA . SER A 1 194 ? 13.178 -0.690 2.787 1.00 96.00 194 SER A CA 1
ATOM 1565 C C . SER A 1 194 ? 12.215 -0.403 3.947 1.00 96.00 194 SER A C 1
ATOM 1567 O O . SER A 1 194 ? 11.500 -1.305 4.388 1.00 96.00 194 SER A O 1
ATOM 1569 N N . PHE A 1 195 ? 12.141 0.852 4.416 1.00 98.19 195 PHE A N 1
ATOM 1570 C CA . PHE A 1 195 ? 11.168 1.265 5.434 1.00 98.19 195 PHE A CA 1
ATOM 1571 C C . PHE A 1 195 ? 9.742 1.177 4.890 1.00 98.19 195 PHE A C 1
ATOM 1573 O O . PHE A 1 195 ? 8.858 0.675 5.579 1.00 98.19 195 PHE A O 1
ATOM 1580 N N . MET A 1 196 ? 9.528 1.618 3.648 1.00 98.44 196 MET A N 1
ATOM 1581 C CA . MET A 1 196 ? 8.231 1.534 2.976 1.00 98.44 196 MET A CA 1
ATOM 1582 C C . MET A 1 196 ? 7.785 0.083 2.765 1.00 98.44 196 MET A C 1
ATOM 1584 O O . MET A 1 196 ? 6.646 -0.250 3.086 1.00 98.44 196 MET A O 1
ATOM 1588 N N . ALA A 1 197 ? 8.681 -0.794 2.302 1.00 96.31 197 ALA A N 1
ATOM 1589 C CA . ALA A 1 197 ? 8.383 -2.215 2.151 1.00 96.31 197 ALA A CA 1
ATOM 1590 C C . ALA A 1 197 ? 7.974 -2.844 3.492 1.00 96.31 197 ALA A C 1
ATOM 1592 O O . ALA A 1 197 ? 6.888 -3.410 3.584 1.00 96.31 197 ALA A O 1
ATOM 1593 N N . ARG A 1 198 ? 8.781 -2.657 4.552 1.00 95.94 198 ARG A N 1
ATOM 1594 C CA . ARG A 1 198 ? 8.467 -3.161 5.903 1.00 95.94 198 ARG A CA 1
ATOM 1595 C C . ARG A 1 198 ? 7.151 -2.614 6.448 1.00 95.94 198 ARG A C 1
ATOM 1597 O O . ARG A 1 198 ? 6.421 -3.346 7.108 1.00 95.94 198 ARG A O 1
ATOM 1604 N N . PHE A 1 199 ? 6.849 -1.343 6.184 1.00 97.44 199 PHE A N 1
ATOM 1605 C CA . PHE A 1 199 ? 5.588 -0.732 6.589 1.00 97.44 199 PHE A CA 1
ATOM 1606 C C . PHE A 1 199 ? 4.402 -1.466 5.958 1.00 97.44 199 PHE A C 1
ATOM 1608 O O . PHE A 1 199 ? 3.543 -1.959 6.686 1.00 97.44 199 PHE A O 1
ATOM 1615 N N . TRP A 1 200 ? 4.374 -1.594 4.629 1.00 96.00 200 TRP A N 1
ATOM 1616 C CA . TRP A 1 200 ? 3.248 -2.223 3.935 1.00 96.00 200 TRP A CA 1
ATOM 1617 C C . TRP A 1 200 ? 3.129 -3.716 4.233 1.00 96.00 200 TRP A C 1
ATOM 1619 O O . TRP A 1 200 ? 2.018 -4.209 4.376 1.00 96.00 200 TRP A O 1
ATOM 1629 N N . THR A 1 201 ? 4.241 -4.435 4.397 1.00 90.44 201 THR A N 1
ATOM 1630 C CA . THR A 1 201 ? 4.212 -5.873 4.715 1.00 90.44 201 THR A CA 1
ATOM 1631 C C . THR A 1 201 ? 3.958 -6.180 6.192 1.00 90.44 201 THR A C 1
ATOM 1633 O O . THR A 1 201 ? 3.935 -7.351 6.553 1.00 90.44 201 THR A O 1
ATOM 1636 N N . SER A 1 202 ? 3.771 -5.172 7.052 1.00 88.56 202 SER A N 1
ATOM 1637 C CA . SER A 1 202 ? 3.417 -5.373 8.470 1.00 88.56 202 SER A CA 1
ATOM 1638 C C . SER A 1 202 ? 1.923 -5.642 8.706 1.00 88.56 202 SER A C 1
ATOM 1640 O O . SER A 1 202 ? 1.497 -5.814 9.846 1.00 88.56 202 SER A O 1
ATOM 1642 N N . PHE A 1 203 ? 1.119 -5.652 7.642 1.00 88.00 203 PHE A N 1
ATOM 1643 C CA . PHE A 1 203 ? -0.310 -5.961 7.652 1.00 88.00 203 PHE A CA 1
ATOM 1644 C C . PHE A 1 203 ? -0.748 -6.484 6.273 1.00 88.00 203 PHE A C 1
ATOM 1646 O O . PHE A 1 203 ? 0.007 -6.424 5.300 1.00 88.00 203 PHE A O 1
ATOM 1653 N N . GLU A 1 204 ? -1.979 -6.995 6.175 1.00 88.00 204 GLU A N 1
ATOM 1654 C CA . GLU A 1 204 ? -2.577 -7.506 4.933 1.00 88.00 204 GLU A CA 1
ATOM 1655 C C . GLU A 1 204 ? -2.954 -6.358 3.978 1.00 88.00 204 GLU A C 1
ATOM 1657 O O . GLU A 1 204 ? -4.122 -6.084 3.706 1.00 88.00 204 GLU A O 1
ATOM 1662 N N . TRP A 1 205 ? -1.952 -5.633 3.476 1.00 92.12 205 TRP A N 1
ATOM 1663 C CA . TRP A 1 205 ? -2.127 -4.422 2.669 1.00 92.12 205 TRP A CA 1
ATOM 1664 C C . TRP A 1 205 ? -2.976 -4.634 1.408 1.00 92.12 205 TRP A C 1
ATOM 1666 O O . TRP A 1 205 ? -3.558 -3.676 0.903 1.00 92.12 205 TRP A O 1
ATOM 1676 N N . TRP A 1 206 ? -3.072 -5.871 0.907 1.00 90.19 206 TRP A N 1
ATOM 1677 C CA . TRP A 1 206 ? -3.907 -6.241 -0.241 1.00 90.19 206 TRP A CA 1
ATOM 1678 C C . TRP A 1 206 ? -5.413 -6.170 0.051 1.00 90.19 206 TRP A C 1
ATOM 1680 O O . TRP A 1 206 ? -6.206 -6.179 -0.888 1.00 90.19 206 TRP A O 1
ATOM 1690 N N . LEU A 1 207 ? -5.817 -6.078 1.323 1.00 90.44 207 LEU A N 1
ATOM 1691 C CA . LEU A 1 207 ? -7.202 -5.817 1.730 1.00 90.44 207 LEU A CA 1
ATOM 1692 C C . LEU A 1 207 ? -7.541 -4.320 1.762 1.00 90.44 207 LEU A C 1
ATOM 1694 O O . LEU A 1 207 ? -8.703 -3.962 1.940 1.00 90.44 207 LEU A O 1
ATOM 1698 N N . LEU A 1 208 ? -6.546 -3.442 1.594 1.00 95.25 208 LEU A N 1
ATOM 1699 C CA . LEU A 1 208 ? -6.743 -1.998 1.621 1.00 95.25 208 LEU A CA 1
ATOM 1700 C C . LEU A 1 208 ? -7.013 -1.443 0.219 1.00 95.25 208 LEU A C 1
ATOM 1702 O O . LEU A 1 208 ? -6.221 -1.633 -0.709 1.00 95.25 208 LEU A O 1
ATOM 1706 N N . ALA A 1 209 ? -8.077 -0.656 0.093 1.00 96.62 209 ALA A N 1
ATOM 1707 C CA . ALA A 1 209 ? -8.430 0.064 -1.126 1.00 96.62 209 ALA A CA 1
ATOM 1708 C C . ALA A 1 209 ? -8.275 1.585 -0.932 1.00 96.62 209 ALA A C 1
ATOM 1710 O O . ALA A 1 209 ? -8.472 2.078 0.182 1.00 96.62 209 ALA A O 1
ATOM 1711 N N . PRO A 1 210 ? -7.921 2.349 -1.985 1.00 98.19 210 PRO A N 1
ATOM 1712 C CA . PRO A 1 210 ? -7.996 3.810 -1.964 1.00 98.19 210 PRO A CA 1
ATOM 1713 C C . PRO A 1 210 ? -9.415 4.274 -1.590 1.00 98.19 210 PRO A C 1
ATOM 1715 O O . PRO A 1 210 ? -10.385 3.880 -2.231 1.00 98.19 210 PRO A O 1
ATOM 1718 N N . ASP A 1 211 ? -9.538 5.103 -0.551 1.00 97.38 211 ASP A N 1
ATOM 1719 C CA . ASP A 1 211 ? -10.824 5.545 0.015 1.00 97.38 211 ASP A CA 1
ATOM 1720 C C . ASP A 1 211 ? -10.783 7.057 0.258 1.00 97.38 211 ASP A C 1
ATOM 1722 O O . ASP A 1 211 ? -10.508 7.537 1.360 1.00 97.38 211 ASP A O 1
ATOM 1726 N N . GLY A 1 212 ? -11.054 7.831 -0.795 1.00 95.25 212 GLY A N 1
ATOM 1727 C CA . GLY A 1 212 ? -11.066 9.296 -0.745 1.00 95.25 212 GLY A CA 1
ATOM 1728 C C . GLY A 1 212 ? -12.081 9.885 0.240 1.00 95.25 212 GLY A C 1
ATOM 1729 O O . GLY A 1 212 ? -11.888 11.005 0.707 1.00 95.25 212 GLY A O 1
ATOM 1730 N N . ASP A 1 213 ? -13.106 9.120 0.618 1.00 93.56 213 ASP A N 1
ATOM 1731 C CA . ASP A 1 213 ? -14.146 9.543 1.554 1.00 93.56 213 ASP A CA 1
ATOM 1732 C C . ASP A 1 213 ? -13.765 9.307 3.021 1.00 93.56 213 ASP A C 1
ATOM 1734 O O . ASP A 1 213 ? -14.462 9.787 3.927 1.00 93.56 213 ASP A O 1
ATOM 1738 N N . ALA A 1 214 ? -12.670 8.592 3.294 1.00 96.56 214 ALA A N 1
ATOM 1739 C CA . ALA A 1 214 ? -12.256 8.292 4.658 1.00 96.56 214 ALA A CA 1
ATOM 1740 C C . ALA A 1 214 ? -11.878 9.498 5.497 1.00 96.56 214 ALA A C 1
ATOM 1742 O O . ALA A 1 214 ? -12.188 9.520 6.692 1.00 96.56 214 ALA A O 1
ATOM 1743 N N . ILE A 1 215 ? -11.262 10.501 4.883 1.00 97.62 215 ILE A N 1
ATOM 1744 C CA . ILE A 1 215 ? -10.774 11.679 5.585 1.00 97.62 215 ILE A CA 1
ATOM 1745 C C . ILE A 1 215 ? -11.271 12.928 4.872 1.00 97.62 215 ILE A C 1
ATOM 1747 O O . ILE A 1 215 ? -11.068 13.097 3.672 1.00 97.62 215 ILE A O 1
ATOM 1751 N N . ILE A 1 216 ? -11.892 13.826 5.635 1.00 96.94 216 ILE A N 1
ATOM 1752 C CA . ILE A 1 216 ? -12.128 15.202 5.202 1.00 96.94 216 ILE A CA 1
ATOM 1753 C C . ILE A 1 216 ? -10.921 16.023 5.642 1.00 96.94 216 ILE A C 1
ATOM 1755 O O . ILE A 1 216 ? -10.734 16.267 6.834 1.00 96.94 216 ILE A O 1
ATOM 1759 N N . TRP A 1 217 ? -10.098 16.439 4.686 1.00 95.75 217 TRP A N 1
ATOM 1760 C CA . TRP A 1 217 ? -8.956 17.315 4.935 1.00 95.75 217 TRP A CA 1
ATOM 1761 C C . TRP A 1 217 ? -9.398 18.782 4.921 1.00 95.75 217 TRP A C 1
ATOM 1763 O O . TRP A 1 217 ? -10.030 19.218 3.961 1.00 95.75 217 TRP A O 1
ATOM 1773 N N . SER A 1 218 ? -9.050 19.559 5.951 1.00 90.62 218 SER A N 1
ATOM 1774 C CA . SER A 1 218 ? -9.580 20.926 6.122 1.00 90.62 218 SER A CA 1
ATOM 1775 C C . SER A 1 218 ? -9.061 21.925 5.082 1.00 90.62 218 SER A C 1
ATOM 1777 O O . SER A 1 218 ? -9.794 22.815 4.664 1.00 90.62 218 SER A O 1
ATOM 1779 N N . SER A 1 219 ? -7.799 21.777 4.665 1.00 81.50 219 SER A N 1
ATOM 1780 C CA . SER A 1 219 ? -7.107 22.722 3.773 1.00 81.50 219 SER A CA 1
ATOM 1781 C C . SER A 1 219 ? -6.165 22.021 2.791 1.00 81.50 219 SER A C 1
ATOM 1783 O O . SER A 1 219 ? -5.174 22.606 2.360 1.00 81.50 219 SER A O 1
ATOM 1785 N N . ALA A 1 220 ? -6.419 20.752 2.464 1.00 87.19 220 ALA A N 1
ATOM 1786 C CA . ALA A 1 220 ? -5.545 20.013 1.559 1.00 87.19 220 ALA A CA 1
ATOM 1787 C C . ALA A 1 220 ? -5.514 20.651 0.156 1.00 87.19 220 ALA A C 1
ATOM 1789 O O . ALA A 1 220 ? -6.566 21.015 -0.376 1.00 87.19 220 ALA A O 1
ATOM 1790 N N . PRO A 1 221 ? -4.335 20.769 -0.481 1.00 90.50 221 PRO A N 1
ATOM 1791 C CA . PRO A 1 221 ? -4.259 21.197 -1.860 1.00 90.50 221 PRO A CA 1
ATOM 1792 C C . PRO A 1 221 ? -4.784 20.082 -2.773 1.00 90.50 221 PRO A C 1
ATOM 1794 O O . PRO A 1 221 ? -4.642 18.897 -2.487 1.00 90.50 221 PRO A O 1
ATOM 1797 N N . ASN A 1 222 ? -5.333 20.466 -3.924 1.00 89.69 222 ASN A N 1
ATOM 1798 C CA . ASN A 1 222 ? -5.822 19.530 -4.946 1.00 89.69 222 ASN A CA 1
ATOM 1799 C C . ASN A 1 222 ? -4.791 19.274 -6.060 1.00 89.69 222 ASN A C 1
ATOM 1801 O O . ASN A 1 222 ? -5.149 18.890 -7.170 1.00 89.69 222 ASN A O 1
ATOM 1805 N N . ASN A 1 223 ? -3.514 19.554 -5.796 1.00 91.94 223 ASN A N 1
ATOM 1806 C CA . ASN A 1 223 ? -2.426 19.458 -6.767 1.00 91.94 223 ASN A CA 1
ATOM 1807 C C . ASN A 1 223 ? -1.507 18.262 -6.454 1.00 91.94 223 ASN A C 1
ATOM 1809 O O . ASN A 1 223 ? -1.923 17.271 -5.860 1.00 91.94 223 ASN A O 1
ATOM 1813 N N . THR A 1 224 ? -0.237 18.344 -6.846 1.00 94.06 224 THR A N 1
ATOM 1814 C CA . THR A 1 224 ? 0.755 17.284 -6.628 1.00 94.06 224 THR A CA 1
ATOM 1815 C C . THR A 1 224 ? 1.046 17.005 -5.150 1.00 94.06 224 THR A C 1
ATOM 1817 O O . THR A 1 224 ? 1.550 15.934 -4.833 1.00 94.06 224 THR A O 1
ATOM 1820 N N . GLN A 1 225 ? 0.688 17.905 -4.230 1.00 94.38 225 GLN A N 1
ATOM 1821 C CA . GLN A 1 225 ? 0.804 17.694 -2.784 1.00 94.38 225 GLN A CA 1
ATOM 1822 C C . GLN A 1 225 ? -0.488 17.160 -2.142 1.00 94.38 225 GLN A C 1
ATOM 1824 O O . GLN A 1 225 ? -0.539 17.043 -0.925 1.00 94.38 225 GLN A O 1
ATOM 1829 N N . LYS A 1 226 ? -1.522 16.796 -2.912 1.00 95.44 226 LYS A N 1
ATOM 1830 C CA . LYS A 1 226 ? -2.774 16.243 -2.371 1.00 95.44 226 LYS A CA 1
ATOM 1831 C C . LYS A 1 226 ? -2.506 15.013 -1.472 1.00 95.44 226 LYS A C 1
ATOM 1833 O O . LYS A 1 226 ? -1.951 14.027 -1.973 1.00 95.44 226 LYS A O 1
ATOM 1838 N N . PRO A 1 227 ? -2.875 15.047 -0.173 1.00 96.75 227 PRO A N 1
ATOM 1839 C CA . PRO A 1 227 ? -2.839 13.882 0.694 1.00 96.75 227 PRO A CA 1
ATOM 1840 C C . PRO A 1 227 ? -3.949 12.918 0.288 1.00 96.75 227 PRO A C 1
ATOM 1842 O O . PRO A 1 227 ? -4.977 13.318 -0.268 1.00 96.75 227 PRO A O 1
ATOM 1845 N N . TYR A 1 228 ? -3.738 11.638 0.555 1.00 98.25 228 TYR A N 1
ATOM 1846 C CA . TYR A 1 228 ? -4.723 10.619 0.228 1.00 98.25 228 TYR A CA 1
ATOM 1847 C C . TYR A 1 228 ? -4.576 9.408 1.136 1.00 98.25 228 TYR A C 1
ATOM 1849 O O . TYR A 1 228 ? -3.573 9.272 1.843 1.00 98.25 228 TYR A O 1
ATOM 1857 N N . GLN A 1 229 ? -5.576 8.533 1.120 1.00 98.25 229 GLN A N 1
ATOM 1858 C CA . GLN A 1 229 ? -5.676 7.461 2.092 1.00 98.25 229 GLN A CA 1
ATOM 1859 C C . GLN A 1 229 ? -6.261 6.169 1.528 1.00 98.25 229 GLN A C 1
ATOM 1861 O O . GLN A 1 229 ? -6.986 6.168 0.530 1.00 98.25 229 GLN A O 1
ATOM 1866 N N . LYS A 1 230 ? -5.945 5.076 2.221 1.00 97.31 230 LYS A N 1
ATOM 1867 C CA . LYS A 1 230 ? -6.518 3.748 2.033 1.00 97.31 230 LYS A CA 1
ATOM 1868 C C . LYS A 1 230 ? -7.176 3.253 3.315 1.00 97.31 230 LYS A C 1
ATOM 1870 O O . LYS A 1 230 ? -6.709 3.571 4.413 1.00 97.31 230 LYS A O 1
ATOM 1875 N N . THR A 1 231 ? -8.211 2.435 3.159 1.00 96.38 231 THR A N 1
ATOM 1876 C CA . THR A 1 231 ? -8.899 1.747 4.259 1.00 96.38 231 THR A CA 1
ATOM 1877 C C . THR A 1 231 ? -9.219 0.302 3.890 1.00 96.38 231 THR A C 1
ATOM 1879 O O . THR A 1 231 ? -9.186 -0.071 2.719 1.00 96.38 231 THR A O 1
ATOM 1882 N N . ASP A 1 232 ? -9.561 -0.506 4.890 1.00 90.00 232 ASP A N 1
ATOM 1883 C CA . ASP A 1 232 ? -10.133 -1.852 4.746 1.00 90.00 232 ASP A CA 1
ATOM 1884 C C . ASP A 1 232 ? -11.664 -1.830 4.526 1.00 90.00 232 ASP A C 1
ATOM 1886 O O . ASP A 1 232 ? -12.360 -2.817 4.768 1.00 90.00 232 ASP A O 1
ATOM 1890 N N . GLY A 1 233 ? -12.213 -0.693 4.082 1.00 81.25 233 GLY A N 1
ATOM 1891 C CA . GLY A 1 233 ? -13.640 -0.500 3.837 1.00 81.25 233 GLY A CA 1
ATOM 1892 C C . GLY A 1 233 ? -14.389 0.123 5.018 1.00 81.25 233 GLY A C 1
ATOM 1893 O O . GLY A 1 233 ? -13.847 0.904 5.796 1.00 81.25 233 GLY A O 1
ATOM 1894 N N . ASN A 1 234 ? -15.683 -0.186 5.135 1.00 69.00 234 ASN A N 1
ATOM 1895 C CA . ASN A 1 234 ? -16.624 0.607 5.939 1.00 69.00 234 ASN A CA 1
ATOM 1896 C C . ASN A 1 234 ? -16.390 0.572 7.457 1.00 69.00 234 ASN A C 1
ATOM 1898 O O . ASN A 1 234 ? -16.832 1.492 8.136 1.00 69.00 234 ASN A O 1
ATOM 1902 N N . ASN A 1 235 ? -15.724 -0.458 7.991 1.00 67.00 235 ASN A N 1
ATOM 1903 C CA . ASN A 1 235 ? -15.470 -0.584 9.434 1.00 67.00 235 ASN A CA 1
ATOM 1904 C C . ASN A 1 235 ? -14.129 0.042 9.870 1.00 67.00 235 ASN A C 1
ATOM 1906 O O . ASN A 1 235 ? -13.853 0.114 11.071 1.00 67.00 235 ASN A O 1
ATOM 1910 N N . ARG A 1 236 ? -13.319 0.485 8.890 1.00 87.56 236 ARG A N 1
ATOM 1911 C CA . ARG A 1 236 ? -12.088 1.281 9.035 1.00 87.56 236 ARG A CA 1
ATOM 1912 C C . ARG A 1 236 ? -11.233 0.836 10.206 1.00 87.56 236 ARG A C 1
ATOM 1914 O O . ARG A 1 236 ? -10.921 1.617 11.106 1.00 87.56 236 ARG A O 1
ATOM 1921 N N . THR A 1 237 ? -10.905 -0.448 10.223 1.00 88.81 237 THR A N 1
ATOM 1922 C CA . THR A 1 237 ? -10.077 -1.016 11.286 1.00 88.81 237 THR A CA 1
ATOM 1923 C C . THR A 1 237 ? -8.618 -0.659 11.067 1.00 88.81 237 THR A C 1
ATOM 1925 O O . THR A 1 237 ? -7.879 -0.530 12.036 1.00 88.81 237 THR A O 1
ATOM 1928 N N . LEU A 1 238 ? -8.245 -0.378 9.819 1.00 94.50 238 LEU A N 1
ATOM 1929 C CA . LEU A 1 238 ? -6.978 0.224 9.456 1.00 94.50 238 LEU A CA 1
ATOM 1930 C C . LEU A 1 238 ? -7.217 1.370 8.470 1.00 94.50 238 LEU A C 1
ATOM 1932 O O . LEU A 1 238 ? -7.813 1.184 7.411 1.00 94.50 238 LEU A O 1
ATOM 1936 N N . VAL A 1 239 ? -6.732 2.561 8.819 1.00 98.00 239 VAL A N 1
ATOM 1937 C CA . VAL A 1 239 ? -6.687 3.734 7.939 1.00 98.00 239 VAL A CA 1
ATOM 1938 C C . VAL A 1 239 ? -5.235 4.166 7.803 1.00 98.00 239 VAL A C 1
ATOM 1940 O O . VAL A 1 239 ? -4.588 4.501 8.798 1.00 98.00 239 VAL A O 1
ATOM 1943 N N . ILE A 1 240 ? -4.732 4.179 6.570 1.00 98.56 240 ILE A N 1
ATOM 1944 C CA . ILE A 1 240 ? -3.398 4.683 6.241 1.00 98.56 240 ILE A CA 1
ATOM 1945 C C . ILE A 1 240 ? -3.549 5.902 5.343 1.00 98.56 240 ILE A C 1
ATOM 1947 O O . ILE A 1 240 ? -4.175 5.799 4.291 1.00 98.56 240 ILE A O 1
ATOM 1951 N N . ALA A 1 241 ? -2.942 7.029 5.704 1.00 98.56 241 ALA A N 1
ATOM 1952 C CA . ALA A 1 241 ? -2.877 8.202 4.838 1.00 98.56 241 ALA A CA 1
ATOM 1953 C C . ALA A 1 241 ? -1.434 8.636 4.597 1.00 98.56 241 ALA A C 1
ATOM 1955 O O . ALA A 1 241 ? -0.647 8.683 5.537 1.00 98.56 241 ALA A O 1
ATOM 1956 N N . TYR A 1 242 ? -1.099 8.997 3.359 1.00 98.44 242 TYR A N 1
ATOM 1957 C CA . TYR A 1 242 ? 0.154 9.680 3.047 1.00 98.44 242 TYR A CA 1
ATOM 1958 C C . TYR A 1 242 ? -0.088 11.175 2.902 1.00 98.44 242 TYR A C 1
ATOM 1960 O O . TYR A 1 242 ? -0.976 11.612 2.164 1.00 98.44 242 TYR A O 1
ATOM 1968 N N . LEU A 1 243 ? 0.725 11.943 3.614 1.00 97.00 243 LEU A N 1
ATOM 1969 C CA . LEU A 1 243 ? 0.729 13.390 3.635 1.00 97.00 243 LEU A CA 1
ATOM 1970 C C . LEU A 1 243 ? 2.050 13.837 2.990 1.00 97.00 243 LEU A C 1
ATOM 1972 O O . LEU A 1 243 ? 3.104 13.716 3.621 1.00 97.00 243 LEU A O 1
ATOM 1976 N N . PRO A 1 244 ? 2.033 14.305 1.728 1.00 95.75 244 PRO A N 1
ATOM 1977 C CA . PRO A 1 244 ? 3.229 14.815 1.068 1.00 95.75 244 PRO A CA 1
ATOM 1978 C C . PRO A 1 244 ? 3.830 16.001 1.827 1.00 95.75 244 PRO A C 1
ATOM 1980 O O . PRO A 1 244 ? 3.129 16.712 2.547 1.00 95.75 244 PRO A O 1
ATOM 1983 N N . LEU A 1 245 ? 5.117 16.278 1.619 1.00 93.00 245 LEU A N 1
ATOM 1984 C CA . LEU A 1 245 ? 5.702 17.522 2.124 1.00 93.00 245 LEU A CA 1
ATOM 1985 C C . LEU A 1 245 ? 5.025 18.745 1.495 1.00 93.00 245 LEU A C 1
ATOM 1987 O O . LEU A 1 245 ? 4.553 18.706 0.357 1.00 93.00 245 LEU A O 1
ATOM 1991 N N . GLN A 1 246 ? 5.006 19.858 2.216 1.00 86.75 246 GLN A N 1
ATOM 1992 C CA . GLN A 1 246 ? 4.315 21.063 1.772 1.00 86.75 246 GLN A CA 1
ATOM 1993 C C . GLN A 1 246 ? 5.297 22.018 1.101 1.00 86.75 246 GLN A C 1
ATOM 1995 O O . GLN A 1 246 ? 6.222 22.519 1.733 1.00 86.75 246 GLN A O 1
ATOM 2000 N N . LEU A 1 247 ? 5.053 22.339 -0.169 1.00 85.88 247 LEU A N 1
ATOM 2001 C CA . LEU A 1 247 ? 5.864 23.324 -0.896 1.00 85.88 247 LEU A CA 1
ATOM 2002 C C . LEU A 1 247 ? 5.488 24.777 -0.554 1.00 85.88 247 LEU A C 1
ATOM 2004 O O . LEU A 1 247 ? 6.310 25.671 -0.715 1.00 85.88 247 LEU A O 1
ATOM 2008 N N . ASN A 1 248 ? 4.269 25.001 -0.043 1.00 83.44 248 ASN A N 1
ATOM 2009 C CA . ASN A 1 248 ? 3.710 26.332 0.235 1.00 83.44 248 ASN A CA 1
ATOM 2010 C C . ASN A 1 248 ? 3.273 26.525 1.707 1.00 83.44 248 ASN A C 1
ATOM 2012 O O . ASN A 1 248 ? 2.518 27.446 2.003 1.00 83.44 248 ASN A O 1
ATOM 2016 N N . GLY A 1 249 ? 3.700 25.649 2.629 1.00 78.62 249 GLY A N 1
ATOM 2017 C CA . GLY A 1 249 ? 3.417 25.771 4.073 1.00 78.62 249 GLY A CA 1
ATOM 2018 C C . GLY A 1 249 ? 1.996 25.398 4.538 1.00 78.62 249 GLY A C 1
ATOM 2019 O O . GLY A 1 249 ? 1.597 25.767 5.641 1.00 78.62 249 GLY A O 1
ATOM 2020 N N . THR A 1 250 ? 1.213 24.697 3.713 1.00 79.69 250 THR A N 1
ATOM 2021 C CA . THR A 1 250 ? -0.172 24.280 4.009 1.00 79.69 250 THR A CA 1
ATOM 2022 C C . THR A 1 250 ? -0.270 23.130 5.015 1.00 79.69 250 THR A C 1
ATOM 2024 O O . THR A 1 250 ? -0.190 21.973 4.618 1.00 79.69 250 THR A O 1
ATOM 2027 N N . ILE A 1 251 ? -0.522 23.409 6.296 1.00 84.00 251 ILE A N 1
ATOM 2028 C CA . ILE A 1 251 ? -0.615 22.365 7.331 1.00 84.00 251 ILE A CA 1
ATOM 2029 C C . ILE A 1 251 ? -1.774 21.393 7.066 1.00 84.00 251 ILE A C 1
ATOM 2031 O O . ILE A 1 251 ? -2.935 21.796 6.986 1.00 84.00 251 ILE A O 1
ATOM 2035 N N . TYR A 1 252 ? -1.457 20.099 7.005 1.00 92.38 252 TYR A N 1
ATOM 2036 C CA . TYR A 1 252 ? -2.449 19.033 6.952 1.00 92.38 252 TYR A CA 1
ATOM 2037 C C . TYR A 1 252 ? -3.035 18.745 8.328 1.00 92.38 252 TYR A C 1
ATOM 2039 O O . TYR A 1 252 ? -2.319 18.385 9.258 1.00 92.38 252 TYR A O 1
ATOM 2047 N N . ASN A 1 253 ? -4.352 18.866 8.415 1.00 93.50 253 ASN A N 1
ATOM 2048 C CA . ASN A 1 253 ? -5.199 18.331 9.470 1.00 93.50 253 ASN A CA 1
ATOM 2049 C C . ASN A 1 253 ? -6.555 17.974 8.849 1.00 93.50 253 ASN A C 1
ATOM 2051 O O . ASN A 1 253 ? -6.854 18.344 7.704 1.00 93.50 253 ASN A O 1
ATOM 2055 N N . GLY A 1 254 ? -7.380 17.254 9.591 1.00 96.38 254 GLY A N 1
ATOM 2056 C CA . GLY A 1 254 ? -8.680 16.852 9.086 1.00 96.38 254 GLY A CA 1
ATOM 2057 C C . GLY A 1 254 ? -9.449 16.005 10.074 1.00 96.38 254 GLY A C 1
ATOM 2058 O O . GLY A 1 254 ? -9.108 15.920 11.251 1.00 96.38 254 GLY A O 1
ATOM 2059 N N . THR A 1 255 ? -10.477 15.345 9.567 1.00 98.00 255 THR A N 1
ATOM 2060 C CA . THR A 1 255 ? -11.332 14.467 10.355 1.00 98.00 255 THR A CA 1
ATOM 2061 C C . THR A 1 255 ? -11.487 13.152 9.612 1.00 98.00 255 THR A C 1
ATOM 2063 O O . THR A 1 255 ? -11.991 13.124 8.485 1.00 98.00 255 THR A O 1
ATOM 2066 N N . VAL A 1 256 ? -11.066 12.056 10.242 1.00 97.12 256 VAL A N 1
ATOM 2067 C CA . VAL A 1 256 ? -11.415 10.713 9.770 1.00 97.12 256 VAL A CA 1
ATOM 2068 C C . VAL A 1 256 ? -12.871 10.432 10.131 1.00 97.12 256 VAL A C 1
ATOM 2070 O O . VAL A 1 256 ? -13.350 10.842 11.191 1.00 97.12 256 VAL A O 1
ATOM 2073 N N . ARG A 1 257 ? -13.593 9.771 9.228 1.00 94.25 257 ARG A N 1
ATOM 2074 C CA . ARG A 1 257 ? -15.022 9.456 9.377 1.00 94.25 257 ARG A CA 1
ATOM 2075 C C . ARG A 1 257 ? -15.251 7.956 9.503 1.00 94.25 257 ARG A C 1
ATOM 2077 O O . ARG A 1 257 ? -14.330 7.183 9.257 1.00 94.25 257 ARG A O 1
ATOM 2084 N N . ASN A 1 258 ? -16.492 7.551 9.774 1.00 88.19 258 ASN A N 1
ATOM 2085 C CA . ASN A 1 258 ? -16.974 6.161 9.769 1.00 88.19 258 ASN A CA 1
ATOM 2086 C C . ASN A 1 258 ? -16.052 5.171 10.501 1.00 88.19 258 ASN A C 1
ATOM 2088 O O . ASN A 1 258 ? -15.906 4.026 10.083 1.00 88.19 258 ASN A O 1
ATOM 2092 N N . LEU A 1 259 ? -15.400 5.615 11.574 1.00 88.06 259 LEU A N 1
ATOM 2093 C CA . LEU A 1 259 ? -14.788 4.701 12.527 1.00 88.06 259 LEU A CA 1
ATOM 2094 C C . LEU A 1 259 ? -15.892 4.055 13.364 1.00 88.06 259 LEU A C 1
ATOM 2096 O O . LEU A 1 259 ? -16.931 4.677 13.599 1.00 88.06 259 LEU A O 1
ATOM 2100 N N . SER A 1 260 ? -15.660 2.840 13.859 1.00 83.56 260 SER A N 1
ATOM 2101 C CA . SER A 1 260 ? -16.593 2.214 14.795 1.00 83.56 260 SER A CA 1
ATOM 2102 C C . SER A 1 260 ? -16.657 3.036 16.091 1.00 83.56 260 SER A C 1
ATOM 2104 O O . SER A 1 260 ? -15.630 3.155 16.760 1.00 83.56 260 SER A O 1
ATOM 2106 N N . PRO A 1 261 ? -17.825 3.566 16.507 1.00 75.75 261 PRO A N 1
ATOM 2107 C CA . PRO A 1 261 ? -17.941 4.345 17.745 1.00 75.75 261 PRO A CA 1
ATOM 2108 C C . PRO A 1 261 ? -17.629 3.548 19.020 1.00 75.75 261 PRO A C 1
ATOM 2110 O O . PRO A 1 261 ? -17.429 4.139 20.076 1.00 75.75 261 PRO A O 1
ATOM 2113 N N . THR A 1 262 ? -17.614 2.216 18.933 1.00 74.31 262 THR A N 1
ATOM 2114 C CA . THR A 1 262 ? -17.236 1.292 20.015 1.00 74.31 262 THR A CA 1
ATOM 2115 C C . THR A 1 262 ? -15.802 0.769 19.876 1.00 74.31 262 THR A C 1
ATOM 2117 O O . THR A 1 262 ? -15.324 0.021 20.730 1.00 74.31 262 THR A O 1
ATOM 2120 N N . GLY A 1 263 ? -15.101 1.148 18.804 1.00 76.94 263 GLY A N 1
ATOM 2121 C CA . GLY A 1 263 ? -13.709 0.783 18.589 1.00 76.94 263 GLY A CA 1
ATOM 2122 C C . GLY A 1 263 ? -12.767 1.600 19.471 1.00 76.94 263 GLY A C 1
ATOM 2123 O O . GLY A 1 263 ? -12.917 2.812 19.602 1.00 76.94 263 GLY A O 1
ATOM 2124 N N . LEU A 1 264 ? -11.777 0.924 20.038 1.00 84.38 264 LEU A N 1
ATOM 2125 C CA . LEU A 1 264 ? -10.571 1.502 20.605 1.00 84.38 264 LEU A CA 1
ATOM 2126 C C . LEU A 1 264 ? -9.514 1.525 19.515 1.00 84.38 264 LEU A C 1
ATOM 2128 O O . LEU A 1 264 ? -9.309 0.526 18.823 1.00 84.38 264 LEU A O 1
ATOM 2132 N N . TYR A 1 265 ? -8.838 2.652 19.370 1.00 91.81 265 TYR A N 1
ATOM 2133 C CA . TYR A 1 265 ? -7.867 2.874 18.314 1.00 91.81 265 TYR A CA 1
ATOM 2134 C C . TYR A 1 265 ? -6.523 3.323 18.879 1.00 91.81 265 TYR A C 1
ATOM 2136 O O . TYR A 1 265 ? -6.426 3.923 19.948 1.00 91.81 265 TYR A O 1
ATOM 2144 N N . THR A 1 266 ? -5.472 3.031 18.124 1.00 94.56 266 THR A N 1
ATOM 2145 C CA . THR A 1 266 ? -4.169 3.680 18.232 1.00 94.56 266 THR A CA 1
ATOM 2146 C C . THR A 1 266 ? -3.922 4.489 16.968 1.00 94.56 266 THR A C 1
ATOM 2148 O O . THR A 1 266 ? -4.345 4.109 15.872 1.00 94.56 266 THR A O 1
ATOM 2151 N N . SER A 1 267 ? -3.263 5.629 17.120 1.00 98.12 267 SER A N 1
ATOM 2152 C CA . SER A 1 267 ? -2.926 6.536 16.031 1.00 98.12 267 SER A CA 1
ATOM 2153 C C . SER A 1 267 ? -1.465 6.940 16.132 1.00 98.12 267 SER A C 1
ATOM 2155 O O . SER A 1 267 ? -0.972 7.290 17.205 1.00 98.12 267 SER A O 1
ATOM 2157 N N . GLN A 1 268 ? -0.751 6.858 15.015 1.00 98.38 268 GLN A N 1
ATOM 2158 C CA . GLN A 1 268 ? 0.691 7.063 14.971 1.00 98.38 268 GLN A CA 1
ATOM 2159 C C . GLN A 1 268 ? 1.091 7.815 13.704 1.00 98.38 268 GLN A C 1
ATOM 2161 O O . GLN A 1 268 ? 0.547 7.583 12.621 1.00 98.38 268 GLN A O 1
ATOM 2166 N N . TRP A 1 269 ? 2.104 8.665 13.840 1.00 98.69 269 TRP A N 1
ATOM 2167 C CA . TRP A 1 269 ? 2.886 9.158 12.717 1.00 98.69 269 TRP A CA 1
ATOM 2168 C C . TRP A 1 269 ? 3.998 8.164 12.407 1.00 98.69 269 TRP A C 1
ATOM 2170 O O . TRP A 1 269 ? 4.760 7.791 13.295 1.00 98.69 269 TRP A O 1
ATOM 2180 N N . PHE A 1 270 ? 4.127 7.771 11.147 1.00 98.69 270 PHE A N 1
ATOM 2181 C CA . PHE A 1 270 ? 5.287 7.059 10.633 1.00 98.69 270 PHE A CA 1
ATOM 2182 C C . PHE A 1 270 ? 6.130 8.006 9.779 1.00 98.69 270 PHE A C 1
ATOM 2184 O O . PHE A 1 270 ? 5.620 8.705 8.898 1.00 98.69 270 PHE A O 1
ATOM 2191 N N . ASN A 1 271 ? 7.430 8.039 10.065 1.00 98.50 271 ASN A N 1
ATOM 2192 C CA . ASN A 1 271 ? 8.399 8.858 9.357 1.00 98.50 271 ASN A CA 1
ATOM 2193 C C . ASN A 1 271 ? 9.036 8.042 8.213 1.00 98.50 271 ASN A C 1
ATOM 2195 O O . ASN A 1 271 ? 9.877 7.176 8.473 1.00 98.50 271 ASN A O 1
ATOM 2199 N N . PRO A 1 272 ? 8.713 8.331 6.938 1.00 98.12 272 PRO A N 1
ATOM 2200 C CA . PRO A 1 272 ? 9.224 7.556 5.808 1.00 98.12 272 PRO A CA 1
ATOM 2201 C C . PRO A 1 272 ? 10.723 7.754 5.546 1.00 98.12 272 PRO A C 1
ATOM 2203 O O . PRO A 1 272 ? 11.300 7.021 4.749 1.00 98.12 272 PRO A O 1
ATOM 2206 N N . ARG A 1 273 ? 11.368 8.741 6.183 1.00 97.88 273 ARG A N 1
ATOM 2207 C CA . ARG A 1 273 ? 12.796 9.038 5.992 1.00 97.88 273 ARG A CA 1
ATOM 2208 C C . ARG A 1 273 ? 13.707 8.132 6.814 1.00 97.88 273 ARG A C 1
ATOM 2210 O O . ARG A 1 273 ? 14.862 7.967 6.439 1.00 97.88 273 ARG A O 1
ATOM 2217 N N . ASN A 1 274 ? 13.214 7.601 7.932 1.00 96.94 274 ASN A N 1
ATOM 2218 C CA . ASN A 1 274 ? 14.013 6.826 8.890 1.00 96.94 274 ASN A CA 1
ATOM 2219 C C . ASN A 1 274 ? 13.275 5.609 9.489 1.00 96.94 274 ASN A C 1
ATOM 2221 O O . ASN A 1 274 ? 13.840 4.904 10.319 1.00 96.94 274 ASN A O 1
ATOM 2225 N N . GLY A 1 275 ? 12.011 5.378 9.123 1.00 95.25 275 GLY A N 1
ATOM 2226 C CA . GLY A 1 275 ? 11.232 4.223 9.566 1.00 95.25 275 GLY A CA 1
ATOM 2227 C C . GLY A 1 275 ? 10.710 4.284 11.005 1.00 95.25 275 GLY A C 1
ATOM 2228 O O . GLY A 1 275 ? 10.205 3.277 11.498 1.00 95.25 275 GLY A O 1
ATOM 2229 N N . THR A 1 276 ? 10.822 5.419 11.703 1.00 95.75 276 THR A N 1
ATOM 2230 C CA . THR A 1 276 ? 10.382 5.530 13.105 1.00 95.75 276 THR A CA 1
ATOM 2231 C C . THR A 1 276 ? 8.900 5.872 13.225 1.00 95.75 276 THR A C 1
ATOM 2233 O O . THR A 1 276 ? 8.380 6.665 12.437 1.00 95.75 276 THR A O 1
ATOM 2236 N N . TYR A 1 277 ? 8.255 5.352 14.269 1.00 97.19 277 TYR A N 1
ATOM 2237 C CA . TYR A 1 277 ? 6.894 5.719 14.661 1.00 97.19 277 TYR A CA 1
ATOM 2238 C C . TYR A 1 277 ? 6.895 6.730 15.813 1.00 97.19 277 TYR A C 1
ATOM 2240 O O . TYR A 1 277 ? 7.778 6.723 16.669 1.00 97.19 277 TYR A O 1
ATOM 2248 N N . SER A 1 278 ? 5.878 7.583 15.864 1.00 95.19 278 SER A N 1
ATOM 2249 C CA . SER A 1 278 ? 5.579 8.462 16.996 1.00 95.19 278 SER A CA 1
ATOM 2250 C C . SER A 1 278 ? 4.094 8.364 17.315 1.00 95.19 278 SER A C 1
ATOM 2252 O O . SER A 1 278 ? 3.260 8.541 16.428 1.00 95.19 278 SER A O 1
ATOM 2254 N N . ILE A 1 279 ? 3.764 8.049 18.568 1.00 96.25 279 ILE A N 1
ATOM 2255 C CA . ILE A 1 279 ? 2.372 7.941 19.017 1.00 96.25 279 ILE A CA 1
ATOM 2256 C C . ILE A 1 279 ? 1.729 9.327 18.967 1.00 96.25 279 ILE A C 1
ATOM 2258 O O . ILE A 1 279 ? 2.318 10.309 19.416 1.00 96.25 279 ILE A O 1
ATOM 2262 N N . ILE A 1 280 ? 0.530 9.383 18.395 1.00 97.75 280 ILE A N 1
ATOM 2263 C CA . ILE A 1 280 ? -0.351 10.548 18.449 1.00 97.75 280 ILE A CA 1
ATOM 2264 C C . ILE A 1 280 ? -1.275 10.401 19.657 1.00 97.75 280 ILE A C 1
ATOM 2266 O O . ILE A 1 280 ? -1.336 11.292 20.495 1.00 97.75 280 ILE A O 1
ATOM 2270 N N . ASP A 1 281 ? -1.966 9.263 19.725 1.00 94.31 281 ASP A N 1
ATOM 2271 C CA . ASP A 1 281 ? -2.915 8.904 20.778 1.00 94.31 281 ASP A CA 1
ATOM 2272 C C . ASP A 1 281 ? -3.140 7.379 20.762 1.00 94.31 281 ASP A C 1
ATOM 2274 O O . ASP A 1 281 ? -3.066 6.758 19.693 1.00 94.31 281 ASP A O 1
ATOM 2278 N N . GLU A 1 282 ? -3.432 6.779 21.916 1.00 89.94 282 GLU A N 1
ATOM 2279 C CA . GLU A 1 282 ? -3.583 5.332 22.116 1.00 89.94 282 GLU A CA 1
ATOM 2280 C C . GLU A 1 282 ? -4.770 5.009 23.034 1.00 89.94 282 GLU A C 1
ATOM 2282 O O . GLU A 1 282 ? -4.985 5.659 24.052 1.00 89.94 282 GLU A O 1
ATOM 2287 N N . GLY A 1 283 ? -5.546 3.981 22.676 1.00 83.00 283 GLY A N 1
ATOM 2288 C CA . GLY A 1 283 ? -6.715 3.564 23.453 1.00 83.00 283 GLY A CA 1
ATOM 2289 C C . GLY A 1 283 ? -7.886 4.543 23.369 1.00 83.00 283 GLY A C 1
ATOM 2290 O O . GLY A 1 283 ? -8.757 4.537 24.237 1.00 83.00 283 GLY A O 1
ATOM 2291 N N . TRP A 1 284 ? -7.928 5.387 22.339 1.00 90.50 284 TRP A N 1
ATOM 2292 C CA . TRP A 1 284 ? -8.983 6.379 22.172 1.00 90.50 284 TRP A CA 1
ATOM 2293 C C . TRP A 1 284 ? -10.202 5.795 21.459 1.00 90.50 284 TRP A C 1
ATOM 2295 O O . TRP A 1 284 ? -10.097 4.879 20.641 1.00 90.50 284 TRP A O 1
ATOM 2305 N N . MET A 1 285 ? -11.372 6.363 21.752 1.00 86.88 285 MET A N 1
ATOM 2306 C CA . MET A 1 285 ? -12.626 6.053 21.066 1.00 86.88 285 MET A CA 1
ATOM 2307 C C . MET A 1 285 ? -13.030 7.214 20.151 1.00 86.88 285 MET A C 1
ATOM 2309 O O . MET A 1 285 ? -12.887 8.377 20.545 1.00 86.88 285 MET A O 1
ATOM 2313 N N . PRO A 1 286 ? -13.561 6.945 18.947 1.00 88.00 286 PRO A N 1
ATOM 2314 C CA . PRO A 1 286 ? -14.161 7.982 18.125 1.00 88.00 286 PRO A CA 1
ATOM 2315 C C . PRO A 1 286 ? -15.368 8.618 18.826 1.00 88.00 286 PRO A C 1
ATOM 2317 O O . PRO A 1 286 ? -15.944 8.084 19.774 1.00 88.00 286 PRO A O 1
ATOM 2320 N N . THR A 1 287 ? -15.823 9.754 18.305 1.00 87.50 287 THR A N 1
ATOM 2321 C CA . THR A 1 28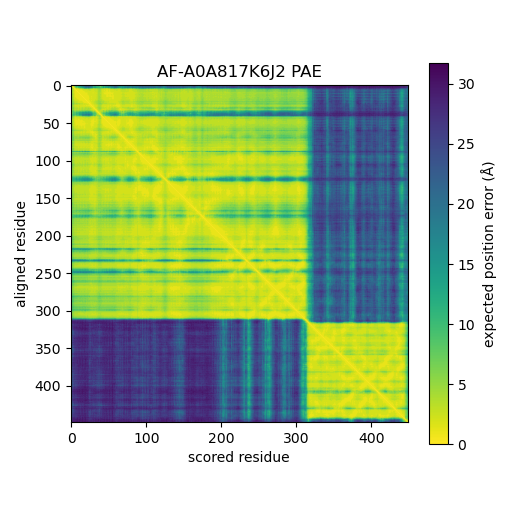7 ? -17.127 10.311 18.697 1.00 87.50 287 THR A CA 1
ATOM 2322 C C . THR A 1 287 ? -18.270 9.340 18.366 1.00 87.50 287 THR A C 1
ATOM 2324 O O . THR A 1 287 ? -18.127 8.450 17.528 1.00 87.50 287 THR A O 1
ATOM 2327 N N . LYS A 1 288 ? -19.468 9.567 18.930 1.00 78.06 288 LYS A N 1
ATOM 2328 C CA . LYS A 1 288 ? -20.678 8.780 18.601 1.00 78.06 288 LYS A CA 1
ATOM 2329 C C . LYS A 1 288 ? -21.011 8.740 17.102 1.00 78.06 288 LYS A C 1
ATOM 2331 O O . LYS A 1 288 ? -21.676 7.813 16.660 1.00 78.06 288 LYS A O 1
ATOM 2336 N N . ALA A 1 289 ? -20.565 9.736 16.335 1.00 81.88 289 ALA A N 1
ATOM 2337 C CA . ALA A 1 289 ? -20.746 9.796 14.887 1.00 81.88 289 ALA A CA 1
ATOM 2338 C C . ALA A 1 289 ? -19.601 9.117 14.101 1.00 81.88 289 ALA A C 1
ATOM 2340 O O . ALA A 1 289 ? -19.515 9.279 12.887 1.00 81.88 289 ALA A O 1
ATOM 2341 N N . GLY A 1 290 ? -18.697 8.395 14.775 1.00 86.25 290 GLY A N 1
ATOM 2342 C CA . GLY A 1 290 ? -17.567 7.705 14.149 1.00 86.25 290 GLY A CA 1
ATOM 2343 C C . GLY A 1 290 ? -16.466 8.645 13.658 1.00 86.25 290 GLY A C 1
ATOM 2344 O O . GLY A 1 290 ? -15.799 8.343 12.670 1.00 86.25 290 GLY A O 1
ATOM 2345 N N . LEU A 1 291 ? -16.312 9.811 14.296 1.00 94.69 291 LEU A N 1
ATOM 2346 C CA . LEU A 1 291 ? -15.345 10.841 13.899 1.00 94.69 291 LEU A CA 1
ATOM 2347 C C . LEU A 1 291 ? -14.153 10.899 14.850 1.00 94.69 291 LEU A C 1
ATOM 2349 O O . LEU A 1 291 ? -14.346 10.808 16.065 1.00 94.69 291 LEU A O 1
ATOM 2353 N N . TRP A 1 292 ? -12.966 11.166 14.310 1.00 97.38 292 TRP A N 1
ATOM 2354 C CA . TRP A 1 292 ? -11.780 11.542 15.083 1.00 97.38 292 TRP A CA 1
ATOM 2355 C C . TRP A 1 292 ? -10.990 12.637 14.361 1.00 97.38 292 TRP A C 1
ATOM 2357 O O . TRP A 1 292 ? -10.893 12.642 13.132 1.00 97.38 292 TRP A O 1
ATOM 2367 N N . ASN A 1 293 ? -10.465 13.597 15.122 1.00 97.81 293 ASN A N 1
ATOM 2368 C CA . ASN A 1 293 ? -9.732 14.731 14.568 1.00 97.81 293 ASN A CA 1
ATOM 2369 C C . ASN A 1 293 ? -8.254 14.379 14.431 1.00 97.81 293 ASN A C 1
ATOM 2371 O O . ASN A 1 293 ? -7.586 14.069 15.411 1.00 97.81 293 ASN A O 1
ATOM 2375 N N . ILE A 1 294 ? -7.753 14.482 13.207 1.00 97.50 294 ILE A N 1
ATOM 2376 C CA . ILE A 1 294 ? -6.352 14.283 12.868 1.00 97.50 294 ILE A CA 1
ATOM 2377 C C . ILE A 1 294 ? -5.605 15.566 13.249 1.00 97.50 294 ILE A C 1
ATOM 2379 O O . ILE A 1 294 ? -5.916 16.626 12.688 1.00 97.50 294 ILE A O 1
ATOM 2383 N N . PRO A 1 295 ? -4.633 15.510 14.176 1.00 95.56 295 PRO A N 1
ATOM 2384 C CA . PRO A 1 295 ? -3.833 16.677 14.508 1.00 95.56 295 PRO A CA 1
ATOM 2385 C C . PRO A 1 295 ? -2.911 17.052 13.348 1.00 95.56 295 PRO A C 1
ATOM 2387 O O . PRO A 1 295 ? -2.709 16.288 12.404 1.00 95.56 295 PRO A O 1
ATOM 2390 N N . SER A 1 296 ? -2.313 18.237 13.439 1.00 93.50 296 SER A N 1
ATOM 2391 C CA . SER A 1 296 ? -1.265 18.638 12.507 1.00 93.50 296 SER A CA 1
ATOM 2392 C C . SER A 1 296 ? -0.119 17.626 12.507 1.00 93.50 296 SER A C 1
ATOM 2394 O O . SER A 1 296 ? 0.309 17.156 13.564 1.00 93.50 296 SER A O 1
ATOM 2396 N N . GLN A 1 297 ? 0.401 17.322 11.320 1.00 92.81 297 GLN A N 1
ATOM 2397 C CA . GLN A 1 297 ? 1.610 16.512 11.187 1.00 92.81 297 GLN A CA 1
ATOM 2398 C C . GLN A 1 297 ? 2.817 17.156 11.895 1.00 92.81 297 GLN A C 1
ATOM 2400 O O . GLN A 1 297 ? 2.840 18.382 12.046 1.00 92.81 297 GLN A O 1
ATOM 2405 N N . PRO A 1 298 ? 3.847 16.376 12.279 1.00 93.75 298 PRO A N 1
ATOM 2406 C CA . PRO A 1 298 ? 4.947 16.885 13.099 1.00 93.75 298 PRO A CA 1
ATOM 2407 C C . PRO A 1 298 ? 5.724 18.045 12.463 1.00 93.75 298 PRO A C 1
ATOM 2409 O O . PRO A 1 298 ? 6.101 18.984 13.160 1.00 93.75 298 PRO A O 1
ATOM 2412 N N . THR A 1 299 ? 5.945 18.007 11.144 1.00 92.50 299 THR A N 1
ATOM 2413 C CA . THR A 1 299 ? 6.616 19.082 10.393 1.00 92.50 299 THR A CA 1
ATOM 2414 C C . THR A 1 299 ? 5.973 19.294 9.023 1.00 92.50 299 THR A C 1
ATOM 2416 O O . THR A 1 299 ? 5.588 18.345 8.342 1.00 92.50 299 THR A O 1
ATOM 2419 N N . SER A 1 300 ? 5.854 20.552 8.592 1.00 86.38 300 SER A N 1
ATOM 2420 C CA . SER A 1 300 ? 5.286 20.925 7.286 1.00 86.38 300 SER A CA 1
ATOM 2421 C C . SER A 1 300 ? 6.243 20.691 6.115 1.00 86.38 300 SER A C 1
ATOM 2423 O O . SER A 1 300 ? 5.804 20.421 5.000 1.00 86.38 300 SER A O 1
ATOM 2425 N N . THR A 1 301 ? 7.550 20.771 6.365 1.00 90.50 301 THR A N 1
ATOM 2426 C CA . THR A 1 301 ? 8.618 20.637 5.360 1.00 90.50 301 THR A CA 1
ATOM 2427 C C . THR A 1 301 ? 8.911 19.196 4.953 1.00 90.50 301 THR A C 1
ATOM 2429 O O . THR A 1 301 ? 9.736 18.963 4.073 1.00 90.50 301 THR A O 1
ATOM 2432 N N . ASP A 1 302 ? 8.240 18.234 5.578 1.00 94.06 302 ASP A N 1
ATOM 2433 C CA . ASP A 1 302 ? 8.498 16.810 5.442 1.00 94.06 302 ASP A CA 1
ATOM 2434 C C . ASP A 1 302 ? 7.216 16.034 5.145 1.00 94.06 302 ASP A C 1
ATOM 2436 O O . ASP A 1 302 ? 6.106 16.476 5.449 1.00 94.06 302 ASP A O 1
ATOM 2440 N N . ASP A 1 303 ? 7.390 14.843 4.581 1.00 96.88 303 ASP A N 1
ATOM 2441 C CA . ASP A 1 303 ? 6.315 13.898 4.314 1.00 96.88 303 ASP A CA 1
ATOM 2442 C C . ASP A 1 303 ? 6.010 12.979 5.511 1.00 96.88 303 ASP A C 1
ATOM 2444 O O . ASP A 1 303 ? 6.891 12.622 6.291 1.00 96.88 303 ASP A O 1
ATOM 2448 N N . TRP A 1 304 ? 4.759 12.580 5.694 1.00 97.88 304 TRP A N 1
ATOM 2449 C CA . TRP A 1 304 ? 4.357 11.770 6.845 1.00 97.88 304 TRP A CA 1
ATOM 2450 C C . TRP A 1 304 ? 3.315 10.740 6.450 1.00 97.88 304 TRP A C 1
ATOM 2452 O O . TRP A 1 304 ? 2.526 10.952 5.531 1.00 97.88 304 TRP A O 1
ATOM 2462 N N . ILE A 1 305 ? 3.314 9.614 7.154 1.00 98.75 305 ILE A N 1
ATOM 2463 C CA . ILE A 1 305 ? 2.260 8.618 7.037 1.00 98.75 305 ILE A CA 1
ATOM 2464 C C . ILE A 1 305 ? 1.471 8.633 8.340 1.00 98.75 305 ILE A C 1
ATOM 2466 O O . ILE A 1 305 ? 2.046 8.489 9.417 1.00 98.75 305 ILE A O 1
ATOM 2470 N N . LEU A 1 306 ? 0.159 8.809 8.244 1.00 98.75 306 LEU A N 1
ATOM 2471 C CA . LEU A 1 306 ? -0.767 8.581 9.343 1.00 98.75 306 LEU A CA 1
ATOM 2472 C C . LEU A 1 306 ? -1.191 7.115 9.320 1.00 98.75 306 LEU A C 1
ATOM 2474 O O . LEU A 1 306 ? -1.688 6.643 8.298 1.00 98.75 306 LEU A O 1
ATOM 2478 N N . LYS A 1 307 ? -1.045 6.421 10.447 1.00 98.44 307 LYS A N 1
ATOM 2479 C CA . LYS A 1 307 ? -1.618 5.091 10.674 1.00 98.44 307 LYS A CA 1
ATOM 2480 C C . LYS A 1 307 ? -2.616 5.180 11.821 1.00 98.44 307 LYS A C 1
ATOM 2482 O O . LYS A 1 307 ? -2.237 5.562 12.924 1.00 98.44 307 LYS A O 1
ATOM 2487 N N . ILE A 1 308 ? -3.866 4.808 11.566 1.00 97.94 308 ILE A N 1
ATOM 2488 C CA . ILE A 1 308 ? -4.901 4.610 12.585 1.00 97.94 308 ILE A CA 1
ATOM 2489 C C . ILE A 1 308 ? -5.299 3.140 12.540 1.00 97.94 308 ILE A C 1
ATOM 2491 O O . ILE A 1 308 ? -5.679 2.641 11.484 1.00 97.94 308 ILE A O 1
ATOM 2495 N N . GLN A 1 309 ? -5.203 2.453 13.670 1.00 95.00 309 GLN A N 1
ATOM 2496 C CA . GLN A 1 309 ? -5.464 1.023 13.776 1.00 95.00 309 GLN A CA 1
ATOM 2497 C C . GLN A 1 309 ? -6.400 0.768 14.953 1.00 95.00 309 GLN A C 1
ATOM 2499 O O . GLN A 1 309 ? -6.131 1.214 16.066 1.00 95.00 309 GLN A O 1
ATOM 2504 N N . ARG A 1 310 ? -7.485 0.032 14.723 1.00 87.88 310 ARG A N 1
ATOM 2505 C CA . ARG A 1 310 ? -8.344 -0.472 15.793 1.00 87.88 310 ARG A CA 1
ATOM 2506 C C . ARG A 1 310 ? -7.573 -1.537 16.567 1.00 87.88 310 ARG A C 1
ATOM 2508 O O . ARG A 1 310 ? -6.957 -2.402 15.948 1.00 87.88 310 ARG A O 1
ATOM 2515 N N . ILE A 1 311 ? -7.606 -1.464 17.892 1.00 81.75 311 ILE A N 1
ATOM 2516 C CA . ILE A 1 311 ? -6.874 -2.353 18.807 1.00 81.75 311 ILE A CA 1
ATOM 2517 C C . ILE A 1 311 ? -7.792 -3.313 19.580 1.00 81.75 311 ILE A C 1
ATOM 2519 O O . ILE A 1 311 ? -7.299 -4.182 20.296 1.00 81.75 311 ILE A O 1
ATOM 2523 N N . ASN A 1 312 ? -9.112 -3.187 19.417 1.00 64.00 312 ASN A N 1
ATOM 2524 C CA . ASN A 1 312 ? -10.122 -4.126 19.913 1.00 64.00 312 ASN A CA 1
ATOM 2525 C C . ASN A 1 312 ? -11.037 -4.625 18.773 1.00 64.00 312 ASN A C 1
ATOM 2527 O O . ASN A 1 312 ? -11.112 -4.020 17.699 1.00 64.00 312 ASN A O 1
ATOM 2531 N N . GLY A 1 313 ? -11.751 -5.729 18.993 1.00 50.62 313 GLY A N 1
ATOM 2532 C CA . GLY A 1 313 ? -12.727 -6.257 18.041 1.00 50.62 313 GLY A CA 1
ATOM 2533 C C . GLY A 1 313 ? -12.143 -6.859 16.743 1.00 50.62 313 GLY A C 1
ATOM 2534 O O . GLY A 1 313 ? -10.929 -6.951 16.563 1.00 50.62 313 GLY A O 1
ATOM 2535 N N . PRO A 1 314 ? -13.007 -7.241 15.780 1.00 43.69 314 PRO A N 1
ATOM 2536 C CA . PRO A 1 314 ? -12.786 -8.322 14.800 1.00 43.69 314 PRO A CA 1
ATOM 2537 C C . PRO A 1 314 ? -11.629 -8.215 13.780 1.00 43.69 314 PRO A C 1
ATOM 2539 O O . PRO A 1 314 ? -11.483 -9.129 12.985 1.00 43.69 314 PRO A O 1
ATOM 2542 N N . ASN A 1 315 ? -10.793 -7.170 13.813 1.00 45.88 315 ASN A N 1
ATOM 2543 C CA . ASN A 1 315 ? -9.614 -7.008 12.932 1.00 45.88 315 ASN A CA 1
ATOM 2544 C C . ASN A 1 315 ? -8.356 -6.568 13.719 1.00 45.88 315 ASN A C 1
ATOM 2546 O O . ASN A 1 315 ? -7.395 -6.056 13.150 1.00 45.88 315 ASN A O 1
ATOM 2550 N N . ALA A 1 316 ? -8.353 -6.765 15.037 1.00 54.97 316 ALA A N 1
ATOM 2551 C CA . ALA A 1 316 ? -7.154 -6.792 15.859 1.00 54.97 316 ALA A CA 1
ATOM 2552 C C . ALA A 1 316 ? -7.061 -8.222 16.394 1.00 54.97 316 ALA A C 1
ATOM 2554 O O . ALA A 1 316 ? -7.670 -8.520 17.410 1.00 54.97 316 ALA A O 1
ATOM 2555 N N . LEU A 1 317 ? -6.371 -9.111 15.668 1.00 58.16 317 LEU A N 1
ATOM 2556 C CA . LEU A 1 317 ? -6.453 -10.575 15.828 1.00 58.16 317 LEU A CA 1
ATOM 2557 C C . LEU A 1 317 ? -7.860 -11.140 15.521 1.00 58.16 317 LEU A C 1
ATOM 2559 O O . LEU A 1 317 ? -8.867 -10.519 15.860 1.00 58.16 317 LEU A O 1
ATOM 2563 N N . PRO A 1 318 ? -7.983 -12.328 14.899 1.00 68.12 318 PRO A N 1
ATOM 2564 C CA . PRO A 1 318 ? -9.279 -12.989 14.774 1.00 68.12 318 PRO A CA 1
ATOM 2565 C C . PRO A 1 318 ? -9.886 -13.228 16.168 1.00 68.12 318 PRO A C 1
ATOM 2567 O O . PRO A 1 318 ? -9.320 -13.981 16.960 1.00 68.12 318 PRO A O 1
ATOM 2570 N N . ASN A 1 319 ? -11.021 -12.587 16.479 1.00 80.62 319 ASN A N 1
ATOM 2571 C CA . ASN A 1 319 ? -11.787 -12.897 17.688 1.00 80.62 319 ASN A CA 1
ATOM 2572 C C . ASN A 1 319 ? -12.495 -14.243 17.482 1.00 80.62 319 ASN A C 1
ATOM 2574 O O . ASN A 1 319 ? -13.548 -14.302 16.848 1.00 80.62 319 ASN A O 1
ATOM 2578 N N . PHE A 1 320 ? -11.945 -15.318 18.042 1.00 86.75 320 PHE A N 1
ATOM 2579 C CA . PHE A 1 320 ? -12.492 -16.670 17.915 1.00 86.75 320 PHE A CA 1
ATOM 2580 C C . PHE A 1 320 ? -13.868 -16.850 18.568 1.00 86.75 320 PHE A C 1
ATOM 2582 O O . PHE A 1 320 ? -14.538 -17.846 18.302 1.00 86.75 320 PHE A O 1
ATOM 2589 N N . ALA A 1 321 ? -14.292 -15.921 19.430 1.00 87.75 321 ALA A N 1
ATOM 2590 C CA . ALA A 1 321 ? -15.622 -15.954 20.021 1.00 87.75 321 ALA A CA 1
ATOM 2591 C C . ALA A 1 321 ? -16.682 -15.252 19.164 1.00 87.75 321 ALA A C 1
ATOM 2593 O O . ALA A 1 321 ? -17.852 -15.592 19.305 1.00 87.75 321 ALA A O 1
ATOM 2594 N N . PHE A 1 322 ? -16.310 -14.337 18.262 1.00 84.75 322 PHE A N 1
ATOM 2595 C CA . PHE A 1 322 ? -17.276 -13.542 17.499 1.00 84.75 322 PHE A CA 1
ATOM 2596 C C . PHE A 1 322 ? -18.199 -14.428 16.647 1.00 84.75 322 PHE A C 1
ATOM 2598 O O . PHE A 1 322 ? -17.747 -15.175 15.779 1.00 84.75 322 PHE A O 1
ATOM 2605 N N . GLY A 1 323 ? -19.507 -14.360 16.908 1.00 79.06 323 GLY A N 1
ATOM 2606 C CA . GLY A 1 323 ? -20.526 -15.185 16.251 1.00 79.06 323 GLY A CA 1
ATOM 2607 C C . GLY A 1 323 ? -20.464 -16.682 16.584 1.00 79.06 323 GLY A C 1
ATOM 2608 O O . GLY A 1 323 ? -21.194 -17.471 15.978 1.00 79.06 323 GLY A O 1
ATOM 2609 N N . ALA A 1 324 ? -19.613 -17.099 17.526 1.00 85.88 324 ALA A N 1
ATOM 2610 C CA . ALA A 1 324 ? -19.447 -18.498 17.891 1.00 85.88 324 ALA A CA 1
ATOM 2611 C C . ALA A 1 324 ? -20.669 -19.054 18.639 1.00 85.88 324 ALA A C 1
ATOM 2613 O O . ALA A 1 324 ? -21.483 -18.339 19.231 1.00 85.88 324 ALA A O 1
ATOM 2614 N N . SER A 1 325 ? -20.784 -20.384 18.652 1.00 93.12 325 SER A N 1
ATOM 2615 C CA . SER A 1 325 ? -21.801 -21.062 19.454 1.00 93.12 325 SER A CA 1
ATOM 2616 C C . SER A 1 325 ? -21.476 -20.897 20.936 1.00 93.12 325 SER A C 1
ATOM 2618 O O . SER A 1 325 ? -20.449 -21.380 21.400 1.00 93.12 325 SER A O 1
ATOM 2620 N N . ILE A 1 326 ? -22.349 -20.236 21.696 1.00 97.25 326 ILE A N 1
ATOM 2621 C CA . ILE A 1 326 ? -22.106 -19.936 23.111 1.00 97.25 326 ILE A CA 1
ATOM 2622 C C . ILE A 1 326 ? -23.261 -20.388 24.004 1.00 97.25 326 ILE A C 1
ATOM 2624 O O . ILE A 1 326 ? -24.441 -20.187 23.707 1.00 97.25 326 ILE A O 1
ATOM 2628 N N . ARG A 1 327 ? -22.916 -20.974 25.151 1.00 97.75 327 ARG A N 1
ATOM 2629 C CA . ARG A 1 327 ? -23.852 -21.386 26.203 1.00 97.75 327 ARG A CA 1
ATOM 2630 C C . ARG A 1 327 ? -23.585 -20.598 27.475 1.00 97.75 327 ARG A C 1
ATOM 2632 O O . ARG A 1 327 ? -22.459 -20.185 27.726 1.00 97.75 327 ARG A O 1
ATOM 2639 N N . SER A 1 328 ? -24.609 -20.431 28.296 1.00 98.25 328 SER A N 1
ATOM 2640 C CA . SER A 1 328 ? -24.493 -19.850 29.631 1.00 98.25 328 SER A CA 1
ATOM 2641 C C . SER A 1 328 ? -25.057 -20.795 30.680 1.00 98.25 328 SER A C 1
ATOM 2643 O O . SER A 1 328 ? -25.849 -21.692 30.383 1.00 98.25 328 SER A O 1
ATOM 2645 N N . SER A 1 329 ? -24.683 -20.557 31.932 1.00 97.81 329 SER A N 1
ATOM 2646 C CA . SER A 1 329 ? -25.289 -21.232 33.078 1.00 97.81 329 SER A CA 1
ATOM 2647 C C . SER A 1 329 ? -26.774 -20.902 33.244 1.00 97.81 329 SER A C 1
ATOM 2649 O O . SER A 1 329 ? -27.569 -21.753 33.637 1.00 97.81 329 SER A O 1
ATOM 2651 N N . SER A 1 330 ? -27.149 -19.656 32.956 1.00 97.69 330 SER A N 1
ATOM 2652 C CA . SER A 1 330 ? -28.528 -19.187 32.905 1.00 97.69 330 SER A CA 1
ATOM 2653 C C . SER A 1 330 ? -28.625 -17.868 32.140 1.00 97.69 330 SER A C 1
ATOM 2655 O O . SER A 1 330 ? -27.627 -17.186 31.915 1.00 97.69 330 SER A O 1
ATOM 2657 N N . ASN A 1 331 ? -29.850 -17.500 31.767 1.00 97.94 331 ASN A N 1
ATOM 2658 C CA . ASN A 1 331 ? -30.184 -16.195 31.203 1.00 97.94 331 ASN A CA 1
ATOM 2659 C C . ASN A 1 331 ? -31.251 -15.545 32.085 1.00 97.94 331 ASN A C 1
ATOM 2661 O O . ASN A 1 331 ? -32.225 -16.212 32.470 1.00 97.94 331 ASN A O 1
ATOM 2665 N N . ARG A 1 332 ? -31.078 -14.258 32.401 1.00 96.94 332 ARG A N 1
ATOM 2666 C CA . ARG A 1 332 ? -32.028 -13.484 33.211 1.00 96.94 332 ARG A CA 1
ATOM 2667 C C . ARG A 1 332 ? -33.420 -13.455 32.583 1.00 96.94 332 ARG A C 1
ATOM 2669 O O . ARG A 1 332 ? -34.405 -13.661 33.287 1.00 96.94 332 ARG A O 1
ATOM 2676 N N . ASN A 1 333 ? -33.501 -13.245 31.272 1.00 96.25 333 ASN A N 1
ATOM 2677 C CA . ASN A 1 333 ? -34.725 -13.334 30.474 1.00 96.25 333 ASN A CA 1
ATOM 2678 C C . ASN A 1 333 ? -34.385 -13.589 28.991 1.00 96.25 333 ASN A C 1
ATOM 2680 O O . ASN A 1 333 ? -33.233 -13.853 28.649 1.00 96.25 333 ASN A O 1
ATOM 2684 N N . ILE A 1 334 ? -35.396 -13.521 28.120 1.00 95.38 334 ILE A N 1
ATOM 2685 C CA . ILE A 1 334 ? -35.271 -13.828 26.688 1.00 95.38 334 ILE A CA 1
ATOM 2686 C C . ILE A 1 334 ? -34.438 -12.816 25.884 1.00 95.38 334 ILE A C 1
ATOM 2688 O O . ILE A 1 334 ? -33.993 -13.146 24.793 1.00 95.38 334 ILE A O 1
ATOM 2692 N N . ASN A 1 335 ? -34.190 -11.618 26.421 1.00 95.38 335 ASN A N 1
ATOM 2693 C CA . ASN A 1 335 ? -33.418 -10.569 25.748 1.00 95.38 335 ASN A CA 1
ATOM 2694 C C . ASN A 1 335 ? -31.947 -10.515 26.199 1.00 95.38 335 ASN A C 1
ATOM 2696 O O . ASN A 1 335 ? -31.153 -9.823 25.574 1.00 95.38 335 ASN A O 1
ATOM 2700 N N . GLN A 1 336 ? -31.583 -11.222 27.274 1.00 97.38 336 GLN A N 1
ATOM 2701 C CA . GLN A 1 336 ? -30.247 -11.190 27.894 1.00 97.38 336 GLN A CA 1
ATOM 2702 C C . GLN A 1 336 ? -29.584 -12.569 27.816 1.00 97.38 336 GLN A C 1
ATOM 2704 O O . GLN A 1 336 ? -29.216 -13.179 28.823 1.00 97.38 336 GLN A O 1
ATOM 2709 N N . THR A 1 337 ? -29.528 -13.102 26.600 1.00 97.88 337 THR A N 1
ATOM 2710 C CA . THR A 1 337 ? -29.046 -14.448 26.279 1.00 97.88 337 THR A CA 1
ATOM 2711 C C . THR A 1 337 ? -27.544 -14.468 25.997 1.00 97.88 337 THR A C 1
ATOM 2713 O O . THR A 1 337 ? -26.949 -13.444 25.686 1.00 97.88 337 THR A O 1
ATOM 2716 N N . SER A 1 338 ? -26.910 -15.639 26.103 1.00 97.31 338 SER A N 1
ATOM 2717 C CA . SER A 1 338 ? -25.450 -15.798 25.967 1.00 97.31 338 SER A CA 1
ATOM 2718 C C . SER A 1 338 ? -24.876 -15.272 24.652 1.00 97.31 338 SER A C 1
ATOM 2720 O O . SER A 1 338 ? -23.770 -14.748 24.642 1.00 97.31 338 SER A O 1
ATOM 2722 N N . ASN A 1 339 ? -25.622 -15.370 23.549 1.00 94.31 339 ASN A N 1
ATOM 2723 C CA . ASN A 1 339 ? -25.183 -14.884 22.238 1.00 94.31 339 ASN A CA 1
ATOM 2724 C C . ASN A 1 339 ? -24.974 -13.363 22.182 1.00 94.31 339 ASN A C 1
ATOM 2726 O O . ASN A 1 339 ? -24.356 -12.891 21.241 1.00 94.31 339 ASN A O 1
ATOM 2730 N N . LYS A 1 340 ? -25.478 -12.620 23.176 1.00 95.38 340 LYS A N 1
ATOM 2731 C CA . LYS A 1 340 ? -25.278 -11.173 23.326 1.00 95.38 340 LYS A CA 1
ATOM 2732 C C . LYS A 1 340 ? -23.926 -10.786 23.909 1.00 95.38 340 LYS A C 1
ATOM 2734 O O . LYS A 1 340 ? -23.691 -9.613 24.103 1.00 95.38 340 LYS A O 1
ATOM 2739 N N . ALA A 1 341 ? -23.098 -11.764 24.265 1.00 94.00 341 ALA A N 1
ATOM 2740 C CA . ALA A 1 341 ? -21.736 -11.533 24.730 1.00 94.00 341 ALA A CA 1
ATOM 2741 C C . ALA A 1 341 ? -20.693 -11.837 23.643 1.00 94.00 341 ALA A C 1
ATOM 2743 O O . ALA A 1 341 ? -19.516 -11.922 23.959 1.00 94.00 341 ALA A O 1
ATOM 2744 N N . VAL A 1 342 ? -21.110 -12.127 22.409 1.00 90.12 342 VAL A N 1
ATOM 2745 C CA . VAL A 1 342 ? -20.209 -12.516 21.309 1.00 90.12 342 VAL A CA 1
ATOM 2746 C C . VAL A 1 342 ? -20.673 -11.973 19.956 1.00 90.12 342 VAL A C 1
ATOM 2748 O O . VAL A 1 342 ? -20.325 -12.519 18.907 1.00 90.12 342 VAL A O 1
ATOM 2751 N N . ASP A 1 343 ? -21.537 -10.960 19.958 1.00 79.75 343 ASP A N 1
ATOM 2752 C CA . ASP A 1 343 ? -22.098 -10.370 18.741 1.00 79.75 343 ASP A CA 1
ATOM 2753 C C . ASP A 1 343 ? -21.458 -9.021 18.381 1.00 79.75 343 ASP A C 1
ATOM 2755 O O . ASP A 1 343 ? -21.779 -8.458 17.331 1.00 79.75 343 ASP A O 1
ATOM 2759 N N . GLY A 1 344 ? -20.506 -8.536 19.187 1.00 75.94 344 GLY A N 1
ATOM 2760 C CA . GLY A 1 344 ? -19.789 -7.282 18.973 1.00 75.94 344 GLY A CA 1
ATOM 2761 C C . GLY A 1 344 ? -20.616 -6.026 19.256 1.00 75.94 344 GLY A C 1
ATOM 2762 O O . GLY A 1 344 ? -20.138 -4.920 18.982 1.00 75.94 344 GLY A O 1
ATOM 2763 N N . ASP A 1 345 ? -21.841 -6.161 19.776 1.00 76.56 345 ASP A N 1
ATOM 2764 C CA . ASP A 1 345 ? -22.730 -5.043 20.093 1.00 76.56 345 ASP A CA 1
ATOM 2765 C C . ASP A 1 345 ? -22.697 -4.716 21.593 1.00 76.56 345 ASP A C 1
ATOM 2767 O O . ASP A 1 345 ? -23.404 -5.299 22.410 1.00 76.56 345 ASP A O 1
ATOM 2771 N N . LEU A 1 346 ? -21.929 -3.684 21.954 1.00 81.75 346 LEU A N 1
ATOM 2772 C CA . LEU A 1 346 ? -21.797 -3.231 23.346 1.00 81.75 346 LEU A CA 1
ATOM 2773 C C . LEU A 1 346 ? -23.060 -2.545 23.909 1.00 81.75 346 LEU A C 1
ATOM 2775 O O . LEU A 1 346 ? -23.061 -2.105 25.060 1.00 81.75 346 LEU A O 1
ATOM 2779 N N . GLY A 1 347 ? -24.124 -2.387 23.116 1.00 79.94 347 GLY A N 1
ATOM 2780 C CA . GLY A 1 347 ? -25.419 -1.876 23.571 1.00 79.94 347 GLY A CA 1
ATOM 2781 C C . GLY A 1 347 ? -26.312 -2.948 24.201 1.00 79.94 347 GLY A C 1
ATOM 2782 O O . GLY A 1 347 ? -27.262 -2.621 24.920 1.00 79.94 347 GLY A O 1
ATOM 2783 N N . ILE A 1 348 ? -26.004 -4.219 23.956 1.00 87.50 348 ILE A N 1
ATOM 2784 C CA . ILE A 1 348 ? -26.727 -5.388 24.458 1.00 87.50 348 ILE A CA 1
ATOM 2785 C C . ILE A 1 348 ? -25.765 -6.307 25.208 1.00 87.50 348 ILE A C 1
ATOM 2787 O O . ILE A 1 348 ? -24.559 -6.104 25.198 1.00 87.50 348 ILE A O 1
ATOM 2791 N N . TYR A 1 349 ? -26.308 -7.22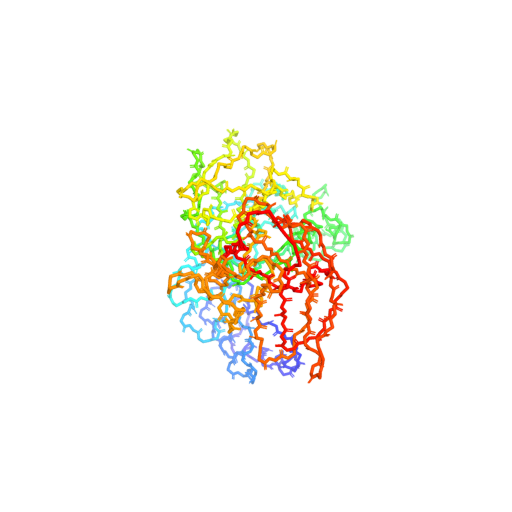5 26.004 1.00 96.31 349 TYR A N 1
ATOM 2792 C CA . TYR A 1 349 ? -25.485 -7.987 26.937 1.00 96.31 349 TYR A CA 1
ATOM 2793 C C . TYR A 1 349 ? -26.154 -9.277 27.380 1.00 96.31 349 TYR A C 1
ATOM 2795 O O . TYR A 1 349 ? -27.384 -9.393 27.454 1.00 96.31 349 TYR A O 1
ATOM 2803 N N . TRP A 1 350 ? -25.321 -10.239 27.758 1.00 98.12 350 TRP A N 1
ATOM 2804 C CA . TRP A 1 350 ? -25.747 -11.372 28.561 1.00 98.12 350 TRP A CA 1
ATOM 2805 C C . TRP A 1 350 ? -25.825 -10.981 30.039 1.00 98.12 350 TRP A C 1
ATOM 2807 O O . TRP A 1 350 ? -25.003 -10.219 30.551 1.00 98.12 350 TRP A O 1
ATOM 2817 N N . GLN A 1 351 ? -26.791 -11.561 30.750 1.00 98.00 351 GLN A N 1
ATOM 2818 C CA . GLN A 1 351 ? -26.858 -11.493 32.204 1.00 98.00 351 GLN A CA 1
ATOM 2819 C C . GLN A 1 351 ? -27.325 -12.830 32.785 1.00 98.00 351 GLN A C 1
ATOM 2821 O O . GLN A 1 351 ? -28.352 -13.378 32.364 1.00 98.00 351 GLN A O 1
ATOM 2826 N N . ALA A 1 352 ? -26.615 -13.329 33.799 1.00 97.69 352 ALA A N 1
ATOM 2827 C CA . ALA A 1 352 ? -27.063 -14.498 34.555 1.00 97.69 352 ALA A CA 1
ATOM 2828 C C . ALA A 1 352 ? -28.321 -14.184 35.389 1.00 97.69 352 ALA A C 1
ATOM 2830 O O . ALA A 1 352 ? -28.597 -13.039 35.743 1.00 97.69 352 ALA A O 1
ATOM 2831 N N . ARG A 1 353 ? -29.108 -15.204 35.746 1.00 96.44 353 ARG A N 1
ATOM 2832 C CA . ARG A 1 353 ? -30.264 -15.018 36.640 1.00 96.44 353 ARG A CA 1
ATOM 2833 C C . ARG A 1 353 ? -29.818 -14.499 38.004 1.00 96.44 353 ARG A C 1
ATOM 2835 O O . ARG A 1 353 ? -28.899 -15.049 38.600 1.00 96.44 353 ARG A O 1
ATOM 2842 N N . ASP A 1 354 ? -30.556 -13.537 38.553 1.00 94.31 354 ASP A N 1
ATOM 2843 C CA . ASP A 1 354 ? -30.271 -12.973 39.883 1.00 94.31 354 ASP A CA 1
ATOM 2844 C C . ASP A 1 354 ? -30.248 -14.043 40.982 1.00 94.31 354 ASP A C 1
ATOM 2846 O O . ASP A 1 354 ? -29.384 -14.020 41.848 1.00 94.31 354 ASP A O 1
ATOM 2850 N N . ALA A 1 355 ? -31.143 -15.034 40.908 1.00 92.50 355 ALA A N 1
ATOM 2851 C CA . ALA A 1 355 ? -31.174 -16.147 41.859 1.00 92.50 355 ALA A CA 1
ATOM 2852 C C . ALA A 1 355 ? -29.936 -17.061 41.786 1.00 92.50 355 ALA A C 1
ATOM 2854 O O . ALA A 1 355 ? -29.675 -17.797 42.733 1.00 92.50 355 ALA A O 1
ATOM 2855 N N . GLN A 1 356 ? -29.197 -17.048 40.670 1.00 93.50 356 GLN A N 1
ATOM 2856 C CA . GLN A 1 356 ? -27.961 -17.815 40.536 1.00 93.50 356 GLN A CA 1
ATOM 2857 C C . GLN A 1 356 ? -26.771 -17.101 41.193 1.00 93.50 356 GLN A C 1
ATOM 2859 O O . GLN A 1 356 ? -25.884 -17.768 41.719 1.00 93.50 356 GLN A O 1
ATOM 2864 N N . GLY A 1 357 ? -26.745 -15.767 41.191 1.00 93.94 357 GLY A N 1
ATOM 2865 C CA . GLY A 1 357 ? -25.610 -15.022 41.728 1.00 93.94 357 GLY A CA 1
ATOM 2866 C C . GLY A 1 357 ? -24.369 -15.053 40.829 1.00 93.94 357 GLY A C 1
ATOM 2867 O O . GLY A 1 357 ? -24.391 -15.539 39.696 1.00 93.94 357 GLY A O 1
ATOM 2868 N N . PHE A 1 358 ? -23.249 -14.540 41.345 1.00 94.50 358 PHE A N 1
ATOM 2869 C CA . PHE A 1 358 ? -21.942 -14.650 40.686 1.00 94.50 358 PHE A CA 1
ATOM 2870 C C . PHE A 1 358 ? -21.374 -16.063 40.752 1.00 94.50 358 PHE A C 1
ATOM 2872 O O . PHE A 1 358 ? -20.944 -16.596 39.734 1.00 94.50 358 PHE A O 1
ATOM 2879 N N . SER A 1 359 ? -21.371 -16.675 41.935 1.00 93.31 359 SER A N 1
ATOM 2880 C CA . SER A 1 359 ? -20.755 -17.983 42.134 1.00 93.31 359 SER A CA 1
ATOM 2881 C C . SER A 1 359 ? -21.419 -19.044 41.250 1.00 93.31 359 SER A C 1
ATOM 2883 O O . SER A 1 359 ? -22.621 -19.273 41.333 1.00 93.31 359 SER A O 1
ATOM 2885 N N . ASN A 1 360 ? -20.614 -19.708 40.417 1.00 89.69 360 ASN A N 1
ATOM 2886 C CA . ASN A 1 360 ? -21.021 -20.710 39.422 1.00 89.69 360 ASN A CA 1
ATOM 2887 C C . ASN A 1 360 ? -21.782 -20.169 38.202 1.00 89.69 360 ASN A C 1
ATOM 2889 O O . ASN A 1 360 ? -22.272 -20.971 37.402 1.00 89.69 360 ASN A O 1
ATOM 2893 N N . SER A 1 361 ? -21.875 -18.853 38.013 1.00 98.06 361 SER A N 1
ATOM 2894 C CA . SER A 1 361 ? -22.301 -18.299 36.725 1.00 98.06 361 SER A CA 1
ATOM 2895 C C . SER A 1 361 ? -21.190 -18.454 35.694 1.00 98.06 361 SER A C 1
ATOM 2897 O O . SER A 1 361 ? -20.016 -18.292 36.021 1.00 98.06 361 SER A O 1
ATOM 2899 N N . TRP A 1 362 ? -21.530 -18.811 34.456 1.00 98.38 362 TRP A N 1
ATOM 2900 C CA . TRP A 1 362 ? -20.531 -19.033 33.408 1.00 98.38 362 TRP A CA 1
ATOM 2901 C C . TRP A 1 362 ? -21.062 -18.747 32.004 1.00 98.38 362 TRP A C 1
ATOM 2903 O O . TRP A 1 362 ? -22.261 -18.879 31.747 1.00 98.38 362 TRP A O 1
ATOM 2913 N N . LEU A 1 363 ? -20.136 -18.410 31.104 1.00 98.31 363 LEU A N 1
ATOM 2914 C CA . LEU A 1 363 ? -20.304 -18.366 29.649 1.00 98.31 363 LEU A CA 1
ATOM 2915 C C . LEU A 1 363 ? -19.274 -19.309 29.024 1.00 98.31 363 LEU A C 1
ATOM 2917 O O . LEU A 1 363 ? -18.103 -19.249 29.388 1.00 98.31 363 LEU A O 1
ATOM 2921 N N . ALA A 1 364 ? -19.703 -20.185 28.117 1.00 98.25 364 ALA A N 1
ATOM 2922 C CA . ALA A 1 364 ? -18.856 -21.170 27.454 1.00 98.25 364 ALA A CA 1
ATOM 2923 C C . ALA A 1 364 ? -18.998 -21.074 25.935 1.00 98.25 364 ALA A C 1
ATOM 2925 O O . ALA A 1 364 ? -20.079 -21.328 25.398 1.00 98.25 364 ALA A O 1
ATOM 2926 N N . VAL A 1 365 ? -17.899 -20.734 25.273 1.00 98.00 365 VAL A N 1
ATOM 2927 C CA . VAL A 1 365 ? -17.756 -20.649 23.821 1.00 98.00 365 VAL A CA 1
ATOM 2928 C C . VAL A 1 365 ? -17.328 -22.009 23.279 1.00 98.00 365 VAL A C 1
ATOM 2930 O O . VAL A 1 365 ? -16.416 -22.641 23.817 1.00 98.00 365 VAL A O 1
ATOM 2933 N N . ASP A 1 366 ? -17.994 -22.455 22.219 1.00 96.44 366 ASP A N 1
ATOM 2934 C CA . ASP A 1 366 ? -17.649 -23.646 21.454 1.00 96.44 366 ASP A CA 1
ATOM 2935 C C . ASP A 1 366 ? -17.028 -23.252 20.116 1.00 96.44 366 ASP A C 1
ATOM 2937 O O . ASP A 1 366 ? -17.666 -22.592 19.291 1.00 96.44 366 ASP A O 1
ATOM 2941 N N . PHE A 1 367 ? -15.775 -23.656 19.919 1.00 90.81 367 PHE A N 1
ATOM 2942 C CA . PHE A 1 367 ? -15.012 -23.363 18.711 1.00 90.81 367 PHE A CA 1
ATOM 2943 C C . PHE A 1 367 ? -15.216 -24.426 17.626 1.00 90.81 367 PHE A C 1
ATOM 2945 O O . PHE A 1 367 ? -14.753 -24.233 16.504 1.00 90.81 367 PHE A O 1
ATOM 2952 N N . HIS A 1 368 ? -15.870 -25.555 17.939 1.00 87.69 368 HIS A N 1
ATOM 2953 C CA . HIS A 1 368 ? -16.069 -26.742 17.082 1.00 87.69 368 HIS A CA 1
ATOM 2954 C C . HIS A 1 368 ? -14.792 -27.461 16.614 1.00 87.69 368 HIS A C 1
ATOM 2956 O O . HIS A 1 368 ? -14.850 -28.617 16.195 1.00 87.69 368 HIS A O 1
ATOM 2962 N N . VAL A 1 369 ? -13.632 -26.819 16.724 1.00 88.69 369 VAL A N 1
ATOM 2963 C CA . VAL A 1 369 ? -12.301 -27.354 16.429 1.00 88.69 369 VAL A CA 1
ATOM 2964 C C . VAL A 1 369 ? -11.328 -26.953 17.532 1.00 88.69 369 VAL A C 1
ATOM 2966 O O . VAL A 1 369 ? -11.556 -25.985 18.254 1.00 88.69 369 VAL A O 1
ATOM 2969 N N . ASN A 1 370 ? -10.227 -27.690 17.672 1.00 93.75 370 ASN A N 1
ATOM 2970 C CA . ASN A 1 370 ? -9.162 -27.283 18.583 1.00 93.75 370 ASN A CA 1
ATOM 2971 C C . ASN A 1 370 ? -8.478 -26.022 18.049 1.00 93.75 370 ASN A C 1
ATOM 2973 O O . ASN A 1 370 ? -7.876 -26.059 16.976 1.00 93.75 370 ASN A O 1
ATOM 2977 N N . ILE A 1 371 ? -8.531 -24.945 18.828 1.00 91.31 371 ILE A N 1
ATOM 2978 C CA . ILE A 1 371 ? -7.798 -23.707 18.561 1.00 91.31 371 ILE A CA 1
ATOM 2979 C C . ILE A 1 371 ? -6.788 -23.450 19.673 1.00 91.31 371 ILE A C 1
ATOM 2981 O O . ILE A 1 371 ? -7.007 -23.845 20.822 1.00 91.31 371 ILE A O 1
ATOM 2985 N N . THR A 1 372 ? -5.692 -22.779 19.334 1.00 94.38 372 THR A N 1
ATOM 2986 C CA . THR A 1 372 ? -4.742 -22.250 20.315 1.00 94.38 372 THR A CA 1
ATOM 2987 C C . THR A 1 372 ? -5.095 -20.797 20.602 1.00 94.38 372 THR A C 1
ATOM 2989 O O . THR A 1 372 ? -5.322 -20.027 19.676 1.00 94.38 372 THR A O 1
ATOM 2992 N N . PHE A 1 373 ? -5.166 -20.424 21.877 1.00 93.94 373 PHE A N 1
ATOM 2993 C CA . PHE A 1 373 ? -5.442 -19.054 22.305 1.00 93.94 373 PHE A CA 1
ATOM 2994 C C . PHE A 1 373 ? -4.703 -18.744 23.605 1.00 93.94 373 PHE A C 1
ATOM 2996 O O . PHE A 1 373 ? -4.350 -19.635 24.384 1.00 93.94 373 PHE A O 1
ATOM 3003 N N . ASN A 1 374 ? -4.443 -17.464 23.839 1.00 94.38 374 ASN A N 1
ATOM 3004 C CA . ASN A 1 374 ? -3.670 -17.010 24.996 1.00 94.38 374 ASN A CA 1
ATOM 3005 C C . ASN A 1 374 ? -4.109 -15.635 25.525 1.00 94.38 374 ASN A C 1
ATOM 3007 O O . ASN A 1 374 ? -3.526 -15.160 26.499 1.00 94.38 374 ASN A O 1
ATOM 3011 N N . LYS A 1 375 ? -5.104 -14.998 24.894 1.00 91.75 375 LYS A N 1
ATOM 3012 C CA . LYS A 1 375 ? -5.657 -13.712 25.312 1.00 91.75 375 LYS A CA 1
ATOM 3013 C C . LYS A 1 375 ? -7.183 -13.763 25.340 1.00 91.75 375 LYS A C 1
ATOM 3015 O O . LYS A 1 375 ? -7.804 -14.269 24.407 1.00 91.75 375 LYS A O 1
ATOM 3020 N N . VAL A 1 376 ? -7.780 -13.226 26.404 1.00 92.56 376 VAL A N 1
ATOM 3021 C CA . VAL A 1 376 ? -9.238 -13.087 26.558 1.00 92.56 376 VAL A CA 1
ATOM 3022 C C . VAL A 1 376 ? -9.571 -11.668 27.000 1.00 92.56 376 VAL A C 1
ATOM 3024 O O . VAL A 1 376 ? -9.030 -11.204 28.003 1.00 92.56 376 VAL A O 1
ATOM 3027 N N . CYS A 1 377 ? -10.469 -10.992 26.285 1.00 89.81 377 CYS A N 1
ATOM 3028 C CA . CYS A 1 377 ? -10.999 -9.683 26.677 1.00 89.81 377 CYS A CA 1
ATOM 3029 C C . CYS A 1 377 ? -12.444 -9.832 27.144 1.00 89.81 377 CYS A C 1
ATOM 3031 O O . CYS A 1 377 ? -13.217 -10.580 26.550 1.00 89.81 377 CYS A O 1
ATOM 3033 N N . ILE A 1 378 ? -12.807 -9.138 28.223 1.00 91.69 378 ILE A N 1
ATOM 3034 C CA . ILE A 1 378 ? -14.160 -9.179 28.777 1.00 91.69 378 ILE A CA 1
ATOM 3035 C C . ILE A 1 378 ? -14.621 -7.747 29.026 1.00 91.69 378 ILE A C 1
ATOM 3037 O O . ILE A 1 378 ? -13.951 -6.962 29.706 1.00 91.69 378 ILE A O 1
ATOM 3041 N N . ILE A 1 379 ? -15.785 -7.408 28.488 1.00 89.19 379 ILE A N 1
ATOM 3042 C CA . ILE A 1 379 ? -16.440 -6.128 28.725 1.00 89.19 379 ILE A CA 1
ATOM 3043 C C . ILE A 1 379 ? -17.593 -6.364 29.689 1.00 89.19 379 ILE A C 1
ATOM 3045 O O . ILE A 1 379 ? -18.659 -6.833 29.301 1.00 89.19 379 ILE A O 1
ATOM 3049 N N . GLU A 1 380 ? -17.357 -6.084 30.971 1.00 92.94 380 GLU A N 1
ATOM 3050 C CA . GLU A 1 380 ? -18.364 -6.228 32.022 1.00 92.94 380 GLU A CA 1
ATOM 3051 C C . GLU A 1 380 ? -19.033 -4.908 32.415 1.00 92.94 380 GLU A C 1
ATOM 3053 O O . GLU A 1 380 ? -18.498 -3.819 32.207 1.00 92.94 380 GLU A O 1
ATOM 3058 N N . TYR A 1 381 ? -20.204 -5.018 33.037 1.00 92.62 381 TYR A N 1
ATOM 3059 C CA . TYR A 1 381 ? -20.874 -3.886 33.667 1.00 92.62 381 TYR A CA 1
ATOM 3060 C C . TYR A 1 381 ? -20.246 -3.543 35.025 1.00 92.62 381 TYR A C 1
ATOM 3062 O O . TYR A 1 381 ? -20.239 -4.379 35.932 1.00 92.62 381 TYR A O 1
ATOM 3070 N N . ASP A 1 382 ? -19.832 -2.279 35.188 1.00 88.75 382 ASP A N 1
ATOM 3071 C CA . ASP A 1 382 ? -19.609 -1.628 36.496 1.00 88.75 382 ASP A CA 1
ATOM 3072 C C . ASP A 1 382 ? -18.542 -2.307 37.382 1.00 88.75 382 ASP A C 1
ATOM 3074 O O . ASP A 1 382 ? -18.607 -2.244 38.605 1.00 88.75 382 ASP A O 1
ATOM 3078 N N . GLN A 1 383 ? -17.569 -2.989 36.761 1.00 88.56 383 GLN A N 1
ATOM 3079 C CA . GLN A 1 383 ? -16.426 -3.635 37.430 1.00 88.56 383 GLN A CA 1
ATOM 3080 C C . GLN A 1 383 ? -16.811 -4.533 38.623 1.00 88.56 383 GLN A C 1
ATOM 3082 O O . GLN A 1 383 ? -16.210 -4.496 39.699 1.00 88.56 383 GLN A O 1
ATOM 3087 N N . ARG A 1 384 ? -17.891 -5.302 38.466 1.00 93.31 384 ARG A N 1
ATOM 3088 C CA . ARG A 1 384 ? -18.538 -6.018 39.573 1.00 93.31 384 ARG A CA 1
ATOM 3089 C C . ARG A 1 384 ? -17.883 -7.337 39.936 1.00 93.31 384 ARG A C 1
ATOM 3091 O O . ARG A 1 384 ? -18.157 -7.860 41.019 1.00 93.31 384 ARG A O 1
ATOM 3098 N N . THR A 1 385 ? -17.072 -7.914 39.059 1.00 95.81 385 THR A N 1
ATOM 3099 C CA . THR A 1 385 ? -16.441 -9.205 39.332 1.00 95.81 385 THR A CA 1
ATOM 3100 C C . THR A 1 385 ? -15.326 -9.042 40.366 1.00 95.81 385 THR A C 1
ATOM 3102 O O . THR A 1 385 ? -14.462 -8.182 40.229 1.00 95.81 385 THR A O 1
ATOM 3105 N N . THR A 1 386 ? -15.344 -9.889 41.402 1.00 96.81 386 THR A N 1
ATOM 3106 C CA . THR A 1 386 ? -14.279 -9.975 42.424 1.00 96.81 386 THR A CA 1
ATOM 3107 C C . THR A 1 386 ? -13.547 -11.319 42.409 1.00 96.81 386 THR A C 1
ATOM 3109 O O . THR A 1 386 ? -12.597 -11.519 43.165 1.00 96.81 386 THR A O 1
ATOM 3112 N N . GLY A 1 387 ? -13.975 -12.249 41.550 1.00 97.38 387 GLY A N 1
ATOM 3113 C CA . GLY A 1 387 ? -13.316 -13.528 41.327 1.00 97.38 387 GLY A CA 1
ATOM 3114 C C . GLY A 1 387 ? -13.868 -14.254 40.104 1.00 97.38 387 GLY A C 1
ATOM 3115 O O . GLY A 1 387 ? -15.086 -14.377 39.947 1.00 97.38 387 GLY A O 1
ATOM 3116 N N . TYR A 1 388 ? -12.978 -14.768 39.257 1.00 97.81 388 TYR A N 1
ATOM 3117 C CA . TYR A 1 388 ? -13.321 -15.590 38.096 1.00 97.81 388 TYR A CA 1
ATOM 3118 C C . TYR A 1 388 ? -12.164 -16.504 37.675 1.00 97.81 388 TYR A C 1
ATOM 3120 O O . TYR A 1 388 ? -11.014 -16.342 38.091 1.00 97.81 388 TYR A O 1
ATOM 3128 N N . ARG A 1 389 ? -12.467 -17.470 36.806 1.00 98.00 389 ARG A N 1
ATOM 3129 C CA . ARG A 1 389 ? -11.468 -18.272 36.094 1.00 98.00 389 ARG A CA 1
ATOM 3130 C C . ARG A 1 389 ? -11.787 -18.348 34.613 1.00 98.00 389 ARG A C 1
ATOM 3132 O O . ARG A 1 389 ? -12.954 -18.346 34.225 1.00 98.00 389 ARG A O 1
ATOM 3139 N N . ILE A 1 390 ? -10.735 -18.475 33.817 1.00 98.31 390 ILE A N 1
ATOM 3140 C CA . ILE A 1 390 ? -10.806 -18.880 32.416 1.00 98.31 390 ILE A CA 1
ATOM 3141 C C . ILE A 1 390 ? -10.377 -20.340 32.366 1.00 98.31 390 ILE A C 1
ATOM 3143 O O . ILE A 1 390 ? -9.296 -20.700 32.843 1.00 98.31 390 ILE A O 1
ATOM 3147 N N . GLU A 1 391 ? -11.232 -21.180 31.805 1.00 98.50 391 GLU A N 1
ATOM 3148 C CA . GLU A 1 391 ? -11.010 -22.613 31.676 1.00 98.50 391 GLU A CA 1
ATOM 3149 C C . GLU A 1 391 ? -11.158 -23.040 30.212 1.00 98.50 391 GLU A C 1
ATOM 3151 O O . GLU A 1 391 ? -11.911 -22.434 29.454 1.00 98.50 391 GLU A O 1
ATOM 3156 N N . TYR A 1 392 ? -10.454 -24.094 29.808 1.00 98.56 392 TYR A N 1
ATOM 3157 C CA . TYR A 1 392 ? -10.511 -24.650 28.456 1.00 98.56 392 TYR A CA 1
ATOM 3158 C C . TYR A 1 392 ? -10.752 -26.156 28.497 1.00 98.56 392 TYR A C 1
ATOM 3160 O O . TYR A 1 392 ? -10.342 -26.839 29.440 1.00 98.56 392 TYR A O 1
ATOM 3168 N N . TRP A 1 393 ? -11.440 -26.672 27.481 1.00 98.31 393 TRP A N 1
ATOM 3169 C CA . TRP A 1 393 ? -11.697 -28.100 27.332 1.00 98.31 393 TRP A CA 1
ATOM 3170 C C . TRP A 1 393 ? -10.578 -28.755 26.524 1.00 98.31 393 TRP A C 1
ATOM 3172 O O . TRP A 1 393 ? -10.403 -28.449 25.344 1.00 98.31 393 TRP A O 1
ATOM 3182 N N . ASN A 1 394 ? -9.841 -29.682 27.138 1.00 95.75 394 ASN A N 1
ATOM 3183 C CA . ASN A 1 394 ? -8.732 -30.392 26.483 1.00 95.75 394 ASN A CA 1
ATOM 3184 C C . ASN A 1 394 ? -9.169 -31.663 25.718 1.00 95.75 394 ASN A C 1
ATOM 3186 O O . ASN A 1 394 ? -8.320 -32.440 25.286 1.00 95.75 394 ASN A O 1
ATOM 3190 N N . GLY A 1 395 ? -10.478 -31.914 25.613 1.00 94.50 395 GLY A N 1
ATOM 3191 C CA . GLY A 1 395 ? -11.055 -33.140 25.054 1.00 94.50 395 GLY A CA 1
ATOM 3192 C C . GLY A 1 395 ? -11.663 -34.078 26.103 1.00 94.50 395 GLY A C 1
ATOM 3193 O O . GLY A 1 395 ? -12.587 -34.819 25.773 1.00 94.50 395 GLY A O 1
ATOM 3194 N N . THR A 1 396 ? -11.211 -34.020 27.361 1.00 96.31 396 THR A N 1
ATOM 3195 C CA . THR A 1 396 ? -11.679 -34.909 28.446 1.00 96.31 396 THR A CA 1
ATOM 3196 C C . THR A 1 396 ? -12.041 -34.188 29.742 1.00 96.31 396 THR A C 1
ATOM 3198 O O . THR A 1 396 ? -12.932 -34.639 30.462 1.00 96.31 396 THR A O 1
ATOM 3201 N N . HIS A 1 397 ? -11.378 -33.073 30.049 1.00 97.12 397 HIS A N 1
ATOM 3202 C CA . HIS A 1 397 ? -11.569 -32.308 31.275 1.00 97.12 397 HIS A CA 1
ATOM 3203 C C . HIS A 1 397 ? -11.469 -30.800 31.017 1.00 97.12 397 HIS A C 1
ATOM 3205 O O . HIS A 1 397 ? -10.796 -30.341 30.091 1.00 97.12 397 HIS A O 1
ATOM 3211 N N . TRP A 1 398 ? -12.118 -30.023 31.886 1.00 98.06 398 TRP A N 1
ATOM 3212 C CA . TRP A 1 398 ? -11.895 -28.583 31.975 1.00 98.06 398 TRP A CA 1
ATOM 3213 C C . TRP A 1 398 ? -10.620 -28.318 32.775 1.00 98.06 398 TRP A C 1
ATOM 3215 O O . TRP A 1 398 ? -10.494 -28.777 33.911 1.00 98.06 398 TRP A O 1
ATOM 3225 N N . LEU A 1 399 ? -9.688 -27.575 32.185 1.00 98.50 399 LEU A N 1
ATOM 3226 C CA . LEU A 1 399 ? -8.442 -27.147 32.815 1.00 98.50 399 LEU A CA 1
ATOM 3227 C C . LEU A 1 399 ? -8.436 -25.628 32.979 1.00 98.50 399 LEU A C 1
ATOM 3229 O O . LEU A 1 399 ? -8.968 -24.909 32.139 1.00 98.50 399 LEU A O 1
ATOM 3233 N N . ILE A 1 400 ? -7.819 -25.132 34.051 1.00 98.50 400 ILE A N 1
ATOM 3234 C CA . ILE A 1 400 ? -7.718 -23.694 34.327 1.00 98.50 400 ILE A CA 1
ATOM 3235 C C . ILE A 1 400 ? -6.564 -23.111 33.509 1.00 98.50 400 ILE A C 1
ATOM 3237 O O . ILE A 1 400 ? -5.418 -23.529 33.666 1.00 98.50 400 ILE A O 1
ATOM 3241 N N . ALA A 1 401 ? -6.867 -22.133 32.658 1.00 97.88 401 ALA A N 1
ATOM 3242 C CA . ALA A 1 401 ? -5.870 -21.327 31.957 1.00 97.88 401 ALA A CA 1
ATOM 3243 C C . ALA A 1 401 ? -5.458 -20.098 32.780 1.00 97.88 401 ALA A C 1
ATOM 3245 O O . ALA A 1 401 ? -4.292 -19.710 32.779 1.00 97.88 401 ALA A O 1
ATOM 3246 N N . TYR A 1 402 ? -6.412 -19.498 33.500 1.00 98.06 402 TYR A N 1
ATOM 3247 C CA . TYR A 1 402 ? -6.187 -18.286 34.283 1.00 98.06 402 TYR A CA 1
ATOM 3248 C C . TYR A 1 402 ? -7.169 -18.171 35.458 1.00 98.06 402 TYR A C 1
ATOM 3250 O O . TYR A 1 402 ? -8.305 -18.635 35.378 1.00 98.06 402 TYR A O 1
ATOM 3258 N N . THR A 1 403 ? -6.737 -17.541 36.553 1.00 97.94 403 THR A N 1
ATOM 3259 C CA . THR A 1 403 ? -7.579 -17.163 37.701 1.00 97.94 403 THR A CA 1
ATOM 3260 C C . THR A 1 403 ? -7.361 -15.687 37.994 1.00 97.94 403 THR A C 1
ATOM 3262 O O . THR A 1 403 ? -6.216 -15.256 38.112 1.00 97.94 403 THR A O 1
ATOM 3265 N N . GLY A 1 404 ? -8.450 -14.930 38.115 1.00 94.75 404 GLY A N 1
ATOM 3266 C CA . GLY A 1 404 ? -8.417 -13.487 38.319 1.00 94.75 404 GLY A CA 1
ATOM 3267 C C . GLY A 1 404 ? -9.411 -13.024 39.374 1.00 94.75 404 GLY A C 1
ATOM 3268 O O . GLY A 1 404 ? -10.300 -13.769 39.788 1.00 94.75 404 GL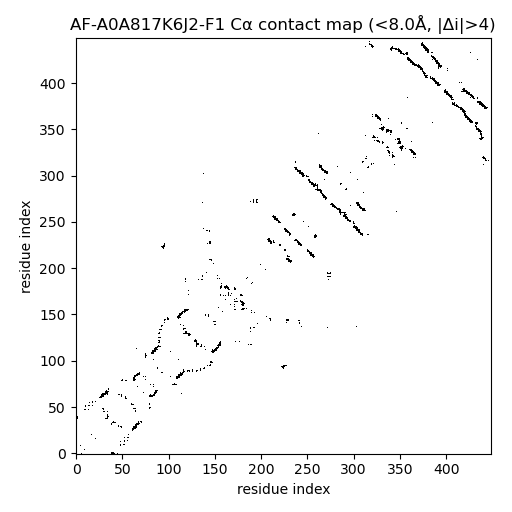Y A O 1
ATOM 3269 N N . PHE A 1 405 ? -9.244 -11.773 39.795 1.00 94.19 405 PHE A N 1
ATOM 3270 C CA . PHE A 1 405 ? -10.097 -11.130 40.795 1.00 94.19 405 PHE A CA 1
ATOM 3271 C C . PHE A 1 405 ? -10.924 -10.009 40.177 1.00 94.19 405 PHE A C 1
ATOM 3273 O O . PHE A 1 405 ? -12.126 -9.979 40.373 1.00 94.19 405 PHE A O 1
ATOM 3280 N N . THR A 1 406 ? -10.325 -9.149 39.360 1.00 90.06 406 THR A N 1
ATOM 3281 C CA . THR A 1 406 ? -11.022 -8.052 38.678 1.00 90.06 406 THR A CA 1
ATOM 3282 C C . THR A 1 406 ? -10.916 -8.196 37.165 1.00 90.06 406 THR A C 1
ATOM 3284 O O . THR A 1 406 ? -9.960 -8.786 36.649 1.00 90.06 406 THR A O 1
ATOM 3287 N N . ILE A 1 407 ? -11.913 -7.679 36.448 1.00 85.81 407 ILE A N 1
ATOM 3288 C CA . ILE A 1 407 ? -11.911 -7.615 34.986 1.00 85.81 407 ILE A CA 1
ATOM 3289 C C . ILE A 1 407 ? -11.583 -6.181 34.573 1.00 85.81 407 ILE A C 1
ATOM 3291 O O . ILE A 1 407 ? -12.259 -5.235 34.973 1.00 85.81 407 ILE A O 1
ATOM 3295 N N . ASN A 1 408 ? -10.540 -6.026 33.759 1.00 71.25 408 ASN A N 1
ATOM 3296 C CA . ASN A 1 408 ? -10.260 -4.797 33.029 1.00 71.25 408 ASN A CA 1
ATOM 3297 C C . ASN A 1 408 ? -10.439 -5.057 31.525 1.00 71.25 408 ASN A C 1
ATOM 3299 O O . ASN A 1 408 ? -10.253 -6.170 31.031 1.00 71.25 408 ASN A O 1
ATOM 3303 N N . HIS A 1 409 ? -10.847 -4.031 30.785 1.00 68.38 409 HIS A N 1
ATOM 3304 C CA . HIS A 1 409 ? -11.190 -4.170 29.366 1.00 68.38 409 HIS A CA 1
ATOM 3305 C C . HIS A 1 409 ? -9.962 -4.327 28.447 1.00 68.38 409 HIS A C 1
ATOM 3307 O O . HIS A 1 409 ? -10.116 -4.539 27.250 1.00 68.38 409 HIS A O 1
ATOM 3313 N N . GLU A 1 410 ? -8.746 -4.246 28.998 1.00 66.38 410 GLU A N 1
ATOM 3314 C CA . GLU A 1 410 ? -7.469 -4.356 28.271 1.00 66.38 410 GLU A CA 1
ATOM 3315 C C . GLU A 1 410 ? -7.159 -5.797 27.814 1.00 66.38 410 GLU A C 1
ATOM 3317 O O . GLU A 1 410 ? -6.392 -6.021 26.869 1.00 66.38 410 GLU A O 1
ATOM 3322 N N . GLY A 1 411 ? -7.808 -6.778 28.448 1.00 77.62 411 GLY A N 1
ATOM 3323 C CA . GLY A 1 411 ? -7.667 -8.195 28.150 1.00 77.62 411 GLY A CA 1
ATOM 3324 C C . GLY A 1 411 ? -6.540 -8.871 28.926 1.00 77.62 411 GLY A C 1
ATOM 3325 O O . GLY A 1 411 ? -5.470 -8.317 29.161 1.00 77.62 411 GLY A O 1
ATOM 3326 N N . ILE A 1 412 ? -6.785 -10.118 29.312 1.00 88.06 412 ILE A N 1
ATOM 3327 C CA . ILE A 1 412 ? -5.865 -10.934 30.094 1.00 88.06 412 ILE A CA 1
ATOM 3328 C C . ILE A 1 412 ? -5.051 -11.812 29.155 1.00 88.06 412 ILE A C 1
ATOM 3330 O O . ILE A 1 412 ? -5.627 -12.554 28.360 1.00 88.06 412 ILE A O 1
ATOM 3334 N N . ILE A 1 413 ? -3.725 -11.775 29.302 1.00 89.00 413 ILE A N 1
ATOM 3335 C CA . ILE A 1 413 ? -2.794 -12.675 28.614 1.00 89.00 413 ILE A CA 1
ATOM 3336 C C . ILE A 1 413 ? -2.311 -13.750 29.593 1.00 89.00 413 ILE A C 1
ATOM 3338 O O . ILE A 1 413 ? -1.925 -13.456 30.725 1.00 89.00 413 ILE A O 1
ATOM 3342 N N . PHE A 1 414 ? -2.311 -15.004 29.153 1.00 93.50 414 PHE A N 1
ATOM 3343 C CA . PHE A 1 414 ? -1.819 -16.160 29.903 1.00 93.50 414 PHE A CA 1
ATOM 3344 C C . PHE A 1 414 ? -0.987 -17.074 28.992 1.00 93.50 414 PHE A C 1
ATOM 3346 O O . PHE A 1 414 ? -0.801 -16.805 27.806 1.00 93.50 414 PHE A O 1
ATOM 3353 N N . LYS A 1 415 ? -0.421 -18.153 29.544 1.00 94.62 415 LYS A N 1
ATOM 3354 C CA . LYS A 1 415 ? 0.314 -19.140 28.739 1.00 94.62 415 LYS A CA 1
ATOM 3355 C C . LYS A 1 415 ? -0.631 -19.745 27.700 1.00 94.62 415 LYS A C 1
ATOM 3357 O O . LYS A 1 415 ? -1.690 -20.220 28.085 1.00 94.62 415 LYS A O 1
ATOM 3362 N N . ALA A 1 416 ? -0.231 -19.773 26.428 1.00 95.06 416 ALA A N 1
ATOM 3363 C CA . ALA A 1 416 ? -1.058 -20.327 25.358 1.00 95.06 416 ALA A CA 1
ATOM 3364 C C . ALA A 1 416 ? -1.559 -21.743 25.685 1.00 95.06 416 ALA A C 1
ATOM 3366 O O . ALA A 1 416 ? -0.793 -22.599 26.142 1.00 95.06 416 ALA A O 1
ATOM 3367 N N . VAL A 1 417 ? -2.851 -21.965 25.450 1.00 97.06 417 VAL A N 1
ATOM 3368 C CA . VAL A 1 417 ? -3.542 -23.244 25.648 1.00 97.06 417 VAL A CA 1
ATOM 3369 C C . VAL A 1 417 ? -4.271 -23.637 24.372 1.00 97.06 417 VAL A C 1
ATOM 3371 O O . VAL A 1 417 ? -4.618 -22.778 23.565 1.00 97.06 417 VAL A O 1
ATOM 3374 N N . THR A 1 418 ? -4.529 -24.933 24.209 1.00 97.31 418 THR A N 1
ATOM 3375 C CA . THR A 1 418 ? -5.267 -25.471 23.064 1.00 97.31 418 THR A CA 1
ATOM 3376 C C . THR A 1 418 ? -6.492 -26.228 23.552 1.00 97.31 418 THR A C 1
ATOM 3378 O O . THR A 1 418 ? -6.377 -27.094 24.422 1.00 97.31 418 THR A O 1
ATOM 3381 N N . GLY A 1 419 ? -7.661 -25.926 22.990 1.00 96.75 419 GLY A N 1
ATOM 3382 C CA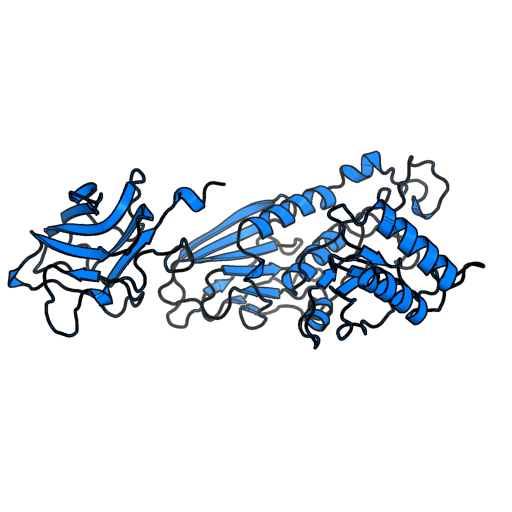 . GLY A 1 419 ? -8.903 -26.616 23.326 1.00 96.75 419 GLY A CA 1
ATOM 3383 C C . GLY A 1 419 ? -10.022 -26.350 22.328 1.00 96.75 419 GLY A C 1
ATOM 3384 O O . GLY A 1 419 ? -9.953 -25.403 21.546 1.00 96.75 419 GLY A O 1
ATOM 3385 N N . SER A 1 420 ? -11.058 -27.189 22.360 1.00 96.69 420 SER A N 1
ATOM 3386 C CA . SER A 1 420 ? -12.234 -27.046 21.488 1.00 96.69 420 SER A CA 1
ATOM 3387 C C . SER A 1 420 ? -13.318 -26.146 22.080 1.00 96.69 420 SER A C 1
ATOM 3389 O O . SER A 1 420 ? -14.248 -25.750 21.385 1.00 96.69 420 SER A O 1
ATOM 3391 N N . GLN A 1 421 ? -13.216 -25.827 23.371 1.00 98.25 421 GLN A N 1
ATOM 3392 C CA . GLN A 1 421 ? -14.119 -24.921 24.074 1.00 98.25 421 GLN A CA 1
ATOM 3393 C C . GLN A 1 421 ? -13.339 -24.091 25.093 1.00 98.25 421 GLN A C 1
ATOM 3395 O O . GLN A 1 421 ? -12.350 -24.562 25.664 1.00 98.25 421 GLN A O 1
ATOM 3400 N N . MET A 1 422 ? -13.833 -22.889 25.372 1.00 98.25 422 MET A N 1
ATOM 3401 C CA . MET A 1 422 ? -13.384 -22.035 26.472 1.00 98.25 422 MET A CA 1
ATOM 3402 C C . MET A 1 422 ? -14.591 -21.636 27.313 1.00 98.25 422 MET A C 1
ATOM 3404 O O . MET A 1 422 ? -15.676 -21.433 26.773 1.00 98.25 422 MET A O 1
ATOM 3408 N N . ARG A 1 423 ? -14.427 -21.507 28.628 1.00 98.31 423 ARG A N 1
ATOM 3409 C CA . ARG A 1 423 ? -15.433 -20.878 29.481 1.00 98.31 423 ARG A CA 1
ATOM 3410 C C . ARG A 1 423 ? -14.823 -19.888 30.455 1.00 98.31 423 ARG A C 1
ATOM 3412 O O . ARG A 1 423 ? -13.768 -20.144 31.033 1.00 98.31 423 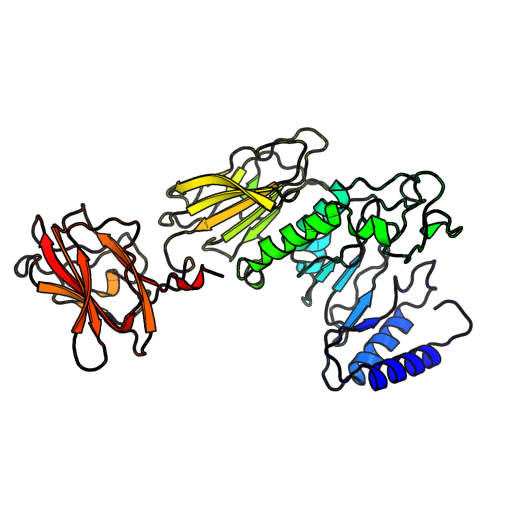ARG A O 1
ATOM 3419 N N . ILE A 1 424 ? -15.557 -18.815 30.705 1.00 97.88 424 ILE A N 1
ATOM 3420 C CA . ILE A 1 424 ? -15.384 -17.996 31.898 1.00 97.88 424 ILE A CA 1
ATOM 3421 C C . ILE A 1 424 ? -16.342 -18.493 32.975 1.00 97.88 424 ILE A C 1
ATOM 3423 O O . ILE A 1 424 ? -17.531 -18.673 32.716 1.00 97.88 424 ILE A O 1
ATOM 3427 N N . ILE A 1 425 ? -15.828 -18.713 34.183 1.00 97.94 425 ILE A N 1
ATOM 3428 C CA . ILE A 1 425 ? -16.624 -19.034 35.368 1.00 97.94 425 ILE A CA 1
ATOM 3429 C C . ILE A 1 425 ? -16.407 -17.970 36.436 1.00 97.94 425 ILE A C 1
ATOM 3431 O O . ILE A 1 425 ? -15.285 -17.729 36.873 1.00 97.94 425 ILE A O 1
ATOM 3435 N N . PHE A 1 426 ? -17.494 -17.346 36.870 1.00 98.06 426 PHE A N 1
ATOM 3436 C CA . PHE A 1 426 ? -17.497 -16.362 37.940 1.00 98.06 426 PHE A CA 1
ATOM 3437 C C . PHE A 1 426 ? -17.551 -17.084 39.291 1.00 98.06 426 PHE A C 1
ATOM 3439 O O . PHE A 1 426 ? -18.341 -18.010 39.505 1.00 98.06 426 PHE A O 1
ATOM 3446 N N . THR A 1 427 ? -16.677 -16.688 40.212 1.00 97.38 427 THR A N 1
ATOM 3447 C CA . THR A 1 427 ? -16.594 -17.266 41.561 1.00 97.38 427 THR A CA 1
ATOM 3448 C C . THR A 1 427 ? -17.120 -16.308 42.619 1.00 97.38 427 THR A C 1
ATOM 3450 O O . THR A 1 427 ? -17.708 -16.769 43.597 1.00 97.38 427 THR A O 1
ATOM 3453 N N . SER A 1 428 ? -16.968 -14.995 42.418 1.00 97.25 428 SER A N 1
ATOM 3454 C CA . SER A 1 428 ? -17.486 -13.956 43.314 1.00 97.25 428 SER A CA 1
ATOM 3455 C C . SER A 1 428 ? -17.643 -12.608 42.600 1.00 97.25 428 SER A C 1
ATOM 3457 O O . SER A 1 428 ? -17.000 -12.344 41.584 1.00 97.25 428 SER A O 1
ATOM 3459 N N . GLY A 1 429 ? -18.504 -11.747 43.140 1.00 95.81 429 GLY A N 1
ATOM 3460 C CA . GLY A 1 429 ? -18.719 -10.389 42.647 1.00 95.81 429 GLY A CA 1
ATOM 3461 C C . GLY A 1 429 ? -19.621 -9.578 43.570 1.00 95.81 429 GLY A C 1
ATOM 3462 O O . GLY A 1 429 ? -20.093 -10.085 44.591 1.00 95.81 429 GLY A O 1
ATOM 3463 N N . ILE A 1 430 ? -19.840 -8.317 43.215 1.00 92.69 430 ILE A N 1
ATOM 3464 C CA . ILE A 1 430 ? -20.685 -7.364 43.937 1.00 92.69 430 ILE A CA 1
ATOM 3465 C C . ILE A 1 430 ? -21.970 -7.131 43.130 1.00 92.69 430 ILE A C 1
ATOM 3467 O O . ILE A 1 430 ? -21.943 -6.945 41.916 1.00 92.69 430 ILE A O 1
ATOM 3471 N N . GLY A 1 431 ? -23.117 -7.130 43.809 1.00 88.31 431 GLY A N 1
ATOM 3472 C CA . GLY A 1 431 ? -24.435 -7.024 43.176 1.00 88.31 431 GLY A CA 1
ATOM 3473 C C . GLY A 1 431 ? -25.091 -8.387 42.941 1.00 88.31 431 GLY A C 1
ATOM 3474 O O . GLY A 1 431 ? -24.763 -9.367 43.603 1.00 88.31 431 GLY A O 1
ATOM 3475 N N . TYR A 1 432 ? -26.066 -8.438 42.029 1.00 90.25 432 TYR A N 1
ATOM 3476 C CA . TYR A 1 432 ? -26.935 -9.611 41.875 1.00 90.25 432 TYR A CA 1
ATOM 3477 C C . TYR A 1 432 ? -26.346 -10.722 41.001 1.00 90.25 432 TYR A C 1
ATOM 3479 O O . TYR A 1 432 ? -26.522 -11.891 41.314 1.00 90.25 432 TYR A O 1
ATOM 3487 N N . SER A 1 433 ? -25.692 -10.387 39.889 1.00 95.88 433 SER A N 1
ATOM 3488 C CA . SER A 1 433 ? -25.249 -11.353 38.873 1.00 95.88 433 SER A CA 1
ATOM 3489 C C . SER A 1 433 ? -24.250 -10.708 37.900 1.00 95.88 433 SER A C 1
ATOM 3491 O O . SER A 1 433 ? -24.264 -9.479 37.758 1.00 95.88 433 SER A O 1
ATOM 3493 N N . PRO A 1 434 ? -23.395 -11.497 37.219 1.00 97.19 434 PRO A N 1
ATOM 3494 C CA . PRO A 1 434 ? -22.513 -10.986 36.177 1.00 97.19 434 PRO A CA 1
ATOM 3495 C C . PRO A 1 434 ? -23.320 -10.508 34.968 1.00 97.19 434 PRO A C 1
ATOM 3497 O O . PRO A 1 434 ? -24.308 -11.134 34.568 1.00 97.19 434 PRO A O 1
ATOM 3500 N N . ILE A 1 435 ? -22.861 -9.401 34.390 1.00 97.06 435 ILE A N 1
ATOM 3501 C CA . ILE A 1 435 ? -23.391 -8.794 33.171 1.00 97.06 435 ILE A CA 1
ATOM 3502 C C . ILE A 1 435 ? -22.214 -8.587 32.229 1.00 97.06 435 ILE A C 1
ATOM 3504 O O . ILE A 1 435 ? -21.276 -7.869 32.582 1.00 97.06 435 ILE A O 1
ATOM 3508 N N . ILE A 1 436 ? -22.276 -9.210 31.055 1.00 96.88 436 ILE A N 1
ATOM 3509 C CA . ILE A 1 436 ? -21.186 -9.222 30.079 1.00 96.88 436 ILE A CA 1
ATOM 3510 C C . ILE A 1 436 ? -21.720 -8.711 28.750 1.00 96.88 436 ILE A C 1
ATOM 3512 O O . ILE A 1 436 ? -22.610 -9.327 28.162 1.00 96.88 436 ILE A O 1
ATOM 3516 N N . TYR A 1 437 ? -21.171 -7.580 28.324 1.00 91.44 437 TYR A N 1
ATOM 3517 C CA . TYR A 1 437 ? -21.417 -6.968 27.026 1.00 91.44 437 TYR A CA 1
ATOM 3518 C C . TYR A 1 437 ? -20.684 -7.714 25.925 1.00 91.44 437 TYR A C 1
ATOM 3520 O O . TYR A 1 437 ? -21.267 -7.975 24.893 1.00 91.44 437 TYR A O 1
ATOM 3528 N N . GLU A 1 438 ? -19.428 -8.094 26.163 1.00 91.12 438 GLU A N 1
ATOM 3529 C CA . GLU A 1 438 ? -18.639 -8.808 25.161 1.00 91.12 438 GLU A CA 1
ATOM 3530 C C . GLU A 1 438 ? -17.594 -9.713 25.825 1.00 91.12 438 GLU A C 1
ATOM 3532 O O . GLU A 1 438 ? -17.011 -9.376 26.861 1.00 91.12 438 GLU A O 1
ATOM 3537 N N . LEU A 1 439 ? -17.371 -10.874 25.218 1.00 93.88 439 LEU A N 1
ATOM 3538 C CA . LEU A 1 439 ? -16.359 -11.868 25.531 1.00 93.88 439 LEU A CA 1
ATOM 3539 C C . LEU A 1 439 ? -15.587 -12.162 24.245 1.00 93.88 439 LEU A C 1
ATOM 3541 O O . LEU A 1 439 ? -16.128 -12.712 23.289 1.00 93.88 439 LEU A O 1
ATOM 3545 N N . GLU A 1 440 ? -14.301 -11.848 24.248 1.00 89.88 440 GLU A N 1
ATOM 3546 C CA . GLU A 1 440 ? -13.439 -11.984 23.080 1.00 89.88 440 GLU A CA 1
ATOM 3547 C C . GLU A 1 440 ? -12.284 -12.949 23.370 1.00 89.88 440 GLU A C 1
ATOM 3549 O O . GLU A 1 440 ? -11.757 -12.983 24.486 1.00 89.88 440 GLU A O 1
ATOM 3554 N N . VAL A 1 441 ? -11.874 -13.731 22.368 1.00 91.56 441 VAL A N 1
ATOM 3555 C CA . VAL A 1 441 ? -10.819 -14.754 22.491 1.00 91.56 441 VAL A CA 1
ATOM 3556 C C . VAL A 1 441 ? -9.841 -14.633 21.336 1.00 91.56 441 VAL A C 1
ATOM 3558 O O . VAL A 1 441 ? -10.256 -14.648 20.183 1.00 91.56 441 VAL A O 1
ATOM 3561 N N . TYR A 1 442 ? -8.545 -14.571 21.639 1.00 85.38 442 TYR A N 1
ATOM 3562 C CA . TYR A 1 442 ? -7.504 -14.298 20.651 1.00 85.38 442 TYR A CA 1
ATOM 3563 C C . TYR A 1 442 ? -6.254 -15.168 20.835 1.00 85.38 442 TYR A C 1
ATOM 3565 O O . TYR A 1 442 ? -5.922 -15.598 21.947 1.00 85.38 442 TYR A O 1
ATOM 3573 N N . ASP A 1 443 ? -5.509 -15.336 19.741 1.00 86.44 443 ASP A N 1
ATOM 3574 C CA . ASP A 1 443 ? -4.103 -15.748 19.752 1.00 86.44 443 ASP A CA 1
ATOM 3575 C C . ASP A 1 443 ? -3.192 -14.537 19.503 1.00 86.44 443 ASP A C 1
ATOM 3577 O O . ASP A 1 443 ? -2.967 -14.110 18.369 1.00 86.44 443 ASP A O 1
ATOM 3581 N N . SER A 1 444 ? -2.650 -13.982 20.585 1.00 69.38 444 SER A N 1
ATOM 3582 C CA . SER A 1 444 ? -1.757 -12.827 20.562 1.00 69.38 444 SER A CA 1
ATOM 3583 C C . SER A 1 444 ? -0.336 -13.144 20.095 1.00 69.38 444 SER A C 1
ATOM 3585 O O . SER A 1 444 ? 0.480 -12.226 20.026 1.00 69.38 444 SER A O 1
ATOM 3587 N N . THR A 1 445 ? -0.005 -14.407 19.797 1.00 64.62 445 THR A N 1
ATOM 3588 C CA . THR A 1 445 ? 1.321 -14.770 19.266 1.00 64.62 445 THR A CA 1
ATOM 3589 C C . THR A 1 445 ? 1.472 -14.453 17.779 1.00 64.62 445 THR A C 1
ATOM 3591 O O . THR A 1 445 ? 2.591 -14.294 17.303 1.00 64.62 445 THR A O 1
ATOM 3594 N N . SER A 1 446 ? 0.365 -14.227 17.066 1.00 45.66 446 SER A N 1
ATOM 3595 C CA . SER A 1 446 ? 0.363 -13.843 15.645 1.00 45.66 446 SER A CA 1
ATOM 3596 C C . SER A 1 446 ? 0.779 -12.385 15.361 1.00 45.66 446 SER A C 1
ATOM 3598 O O . SER A 1 446 ? 0.776 -11.965 14.209 1.00 45.66 446 SER A O 1
ATOM 3600 N N . ILE A 1 447 ? 1.191 -11.623 16.386 1.00 40.00 447 ILE A N 1
ATOM 3601 C CA . ILE A 1 447 ? 1.751 -10.255 16.263 1.00 40.00 447 ILE A CA 1
ATOM 3602 C C . ILE A 1 447 ? 3.278 -10.243 16.500 1.00 40.00 447 ILE A C 1
ATOM 3604 O O . ILE A 1 447 ? 3.924 -9.207 16.382 1.00 40.00 447 ILE A O 1
ATOM 3608 N N . ALA A 1 448 ? 3.892 -11.385 16.825 1.00 29.42 448 ALA A N 1
ATOM 3609 C CA . ALA A 1 448 ? 5.326 -11.476 17.094 1.00 29.42 448 ALA A CA 1
ATOM 3610 C C . ALA A 1 448 ? 6.091 -12.155 15.946 1.00 29.42 448 ALA A C 1
ATOM 3612 O O . ALA A 1 448 ? 6.695 -13.203 16.160 1.00 29.42 448 ALA A O 1
ATOM 3613 N N . THR A 1 449 ? 6.089 -11.550 14.755 1.00 29.77 449 THR A N 1
ATOM 3614 C CA . THR A 1 449 ? 7.122 -11.768 13.720 1.00 29.77 449 THR A CA 1
ATOM 3615 C C . THR A 1 449 ? 7.308 -10.529 12.869 1.00 29.77 449 THR A C 1
ATOM 3617 O O . THR A 1 449 ? 6.293 -10.090 12.284 1.00 29.77 449 THR A O 1
#

Solvent-accessible surface area (backbone atoms only — not comparable to full-atom values): 23786 Å² total; per-residue (Å²): 76,65,71,98,63,50,65,67,54,51,41,53,50,47,52,51,51,44,74,74,48,61,90,51,99,64,74,47,68,37,66,70,31,46,45,28,94,88,40,18,85,35,52,67,52,52,51,52,38,36,39,50,48,40,72,68,40,91,78,61,57,59,23,26,53,34,39,24,68,87,57,82,90,81,52,58,83,40,84,44,41,52,37,47,45,37,26,77,40,61,72,55,78,62,35,43,62,66,44,35,55,53,53,70,34,85,55,72,51,55,33,32,44,56,39,45,22,31,40,56,29,59,45,69,92,50,75,59,40,66,23,60,60,66,51,29,55,46,53,44,54,40,34,40,39,25,50,26,83,43,64,44,87,47,30,37,6,47,78,73,61,20,82,42,57,78,47,87,50,74,81,24,32,62,77,93,62,25,25,22,24,87,63,42,70,72,36,69,66,62,57,23,50,53,39,52,50,55,58,50,70,72,50,74,53,89,63,46,43,59,35,77,80,42,48,51,57,77,63,63,54,93,44,58,51,32,56,50,26,25,21,58,53,79,62,39,44,40,36,42,32,46,37,50,41,36,93,82,69,63,65,54,35,30,35,40,47,52,33,45,47,86,34,31,27,35,31,31,42,35,35,60,81,78,58,49,75,44,83,74,50,69,74,43,61,36,40,91,80,8,35,45,78,46,66,69,62,96,52,52,82,42,53,40,29,42,41,36,36,32,69,47,61,77,77,42,52,67,39,66,29,60,75,40,56,49,45,49,69,50,48,59,47,93,85,20,34,48,61,32,19,20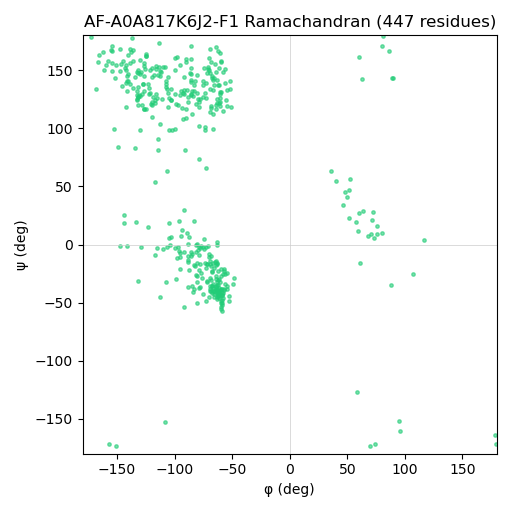,66,85,44,78,90,43,30,17,26,35,27,58,93,60,26,26,49,75,31,35,45,35,42,43,59,90,44,77,44,67,35,28,31,41,32,43,40,61,58,86,68,30,48,55,21,35,35,38,31,31,29,68,85,86,50,80,43,78,63,44,77,49,41,69,70,56,74,87,41,50,76,49,74,73,46,62,24,35,30,42,30,44,38,30,59,31,53,62,80,51,39,55,40,31,25,34,44,40,32,27,46,71,69,83,76,75,124

Secondary structure (DSSP, 8-state):
--SS--HHHHHHHHHHHHHHHTTS---EEEEEEETSTTT-S-HHHHHHHHHHHHHH-TT---EEEEEPTTS----TT-TT--SEEEEEESS----THHHHHHHT-SS---EEEEEE--BT---GGGTT-PPPHHHHHHHHHHHHHTT-SEE---BTTTTTT--STT---GGG--GGG---HHHHTT-HHHHHHHHHHHHHTTTTGGG-EE-TTSEEESS--SSTT--EEEESSTT-SEEEEEEPPPSS-----EEE----TT--EEEEEE-TTT--EEEEEEEE---TTS-EEEPPPS-TTS-EEEEEEE-SSTTSS--TTTT-EEEES--SSTTS-GGGGSSS-TTS-EE--TTT-STT-EEEEEEEEEEEEEEEEEEESTT-EEEEEEEEE-SSSEEEEEEES---TT-EEEEEEEEEEEEEEEEEESSSS-EEEEEEEE-GGGG--

Sequence (449 aa):
MKNASTESDHKRLARYILARYGAYPTVWITAQEFNDVHSGSCGQCWANVAAYVYDLDPYKRANSMHNAYTNPIVYHDQSWYGFVTLQQSHNRVSSVDYWLTQYNAIPPRPILEDEANYEDIIPWYGGGTITPKWKTRQSAWQSQIAGTFGFTYGAQGIWWACYTTLDINYNCGNGSDARAWNTAIDFPVGEQMSFMARFWTSFEWWLLAPDGDAIIWSSAPNNTQKPYQKTDGNNRTLVIAYLPLQLNGTIYNGTVRNLSPTGLYTSQWFNPRNGTYSIIDEGWMPTKAGLWNIPSQPTSTDDWILKIQRINGPNALPNFAFGASIRSSSNRNINQTSNKAVDGDLGIYWQARDAQGFSNSWLAVDFHVNITFNKVCIIEYDQRTTGYRIEYWNGTHWLIAYTGFTINHEGIIFKAVTGSQMRIIFTSGIGYSPIIYELEVYDSTSIAT

pLDDT: mean 91.1, std 10.21, range [29.42, 98.75]

Radius of gyration: 28.44 Å; Cα contacts (8 Å, |Δi|>4): 1029; chains: 1; bounding box: 70×61×83 Å

Mean predicted aligned error: 12.29 Å

Foldseek 3Di:
DDDPADLVNLLVVLVVCCVVDLVDPDAAAFDAQPCDPVNDHDPPSSVVSLVSSQVPRPVSDHTAYAHHQPDDDDCLVPSSHQAAEHAVDELDFWALVVLLVQCPDPPHHAYEPAHYHAQQFQDVVNVRGGRPLLRQVLNFVSNVLSGHPGYHHHHQQQVVQAQDLPPPDCSQPHDPSGDHNVVRCPDQVVVLSVLVVCVCVLDPVVLKHWDQPQKDKPFADRTSQGKTWIASPQQRQKIKIKGRAAPPQTWTKTKGFNHDQPFFKWKWKAASRPNDIDTPDGRDGAPPRRMDIGDTDPDNRGMIMMIMHGCDDPPNFHFLLAVFDKAKPAFCDPQQGLNQARPPALVHWHWHHLVVFQAFTKMKTFSVDKDKFFKKFWDWPPFWAQWKFKWAAPPDDTDTQDIDGTHDRNIDGGDIDIHRMMMMGGRDTPDRTIITNYMTIHHPCVSPD